Protein AF-A0A921N109-F1 (afdb_monomer)

Mean predicted aligned error: 16.11 Å

Radius of gyration: 50.2 Å; Cα contacts (8 Å, |Δi|>4): 1145; chains: 1; bounding box: 119×106×101 Å

Structure (mmCIF, N/CA/C/O backbone):
data_AF-A0A921N109-F1
#
_entry.id   AF-A0A921N109-F1
#
loop_
_atom_site.group_PDB
_atom_site.id
_atom_site.type_symbol
_atom_site.label_atom_id
_atom_site.label_alt_id
_atom_site.label_comp_id
_atom_site.label_asym_id
_atom_site.label_entity_id
_atom_site.label_seq_id
_atom_site.pdbx_PDB_ins_code
_atom_site.Cartn_x
_atom_site.Cartn_y
_atom_site.Cartn_z
_atom_site.occupancy
_atom_site.B_iso_or_equiv
_atom_site.auth_seq_id
_atom_site.auth_comp_id
_atom_site.auth_asym_id
_atom_site.auth_atom_id
_atom_site.pdbx_PDB_model_num
ATOM 1 N N . MET A 1 1 ? -80.775 -28.955 27.335 1.00 33.75 1 MET A N 1
ATOM 2 C CA . MET A 1 1 ? -81.075 -27.607 26.794 1.00 33.75 1 MET A CA 1
ATOM 3 C C . MET A 1 1 ? -80.052 -27.294 25.699 1.00 33.75 1 MET A C 1
ATOM 5 O O . MET A 1 1 ? -78.867 -27.403 25.977 1.00 33.75 1 MET A O 1
ATOM 9 N N . LYS A 1 2 ? -80.462 -27.013 24.450 1.00 30.50 2 LYS A N 1
ATOM 10 C CA . LYS A 1 2 ? -79.532 -26.620 23.367 1.00 30.50 2 LYS A CA 1
ATOM 11 C C . LYS A 1 2 ? -79.414 -25.094 23.355 1.00 30.50 2 LYS A C 1
ATOM 13 O O . LYS A 1 2 ? -80.410 -24.421 23.110 1.00 30.50 2 LYS A O 1
ATOM 18 N N . ILE A 1 3 ? -78.229 -24.566 23.654 1.00 41.19 3 ILE A N 1
ATOM 19 C CA . ILE A 1 3 ? -77.958 -23.121 23.658 1.00 41.19 3 ILE A CA 1
ATOM 20 C C . ILE A 1 3 ? -77.609 -22.695 22.226 1.00 41.19 3 ILE A C 1
ATOM 22 O O . ILE A 1 3 ? -76.663 -23.224 21.643 1.00 41.19 3 ILE A O 1
ATOM 26 N N . PHE A 1 4 ? -78.369 -21.755 21.656 1.00 39.44 4 PHE A N 1
ATOM 27 C CA . PHE A 1 4 ? -78.097 -21.180 20.333 1.00 39.44 4 PHE A CA 1
ATOM 28 C C . PHE A 1 4 ? -77.341 -19.840 20.485 1.00 39.44 4 PHE A C 1
ATOM 30 O O . PHE A 1 4 ? -77.843 -18.952 21.178 1.00 39.44 4 PHE A O 1
ATOM 37 N N . PRO A 1 5 ? -76.149 -19.647 19.878 1.00 43.44 5 PRO A N 1
ATOM 38 C CA . PRO A 1 5 ? -75.219 -18.590 20.306 1.00 43.44 5 PRO A CA 1
ATOM 39 C C . PRO A 1 5 ? -75.543 -17.163 19.832 1.00 43.44 5 PRO A C 1
ATOM 41 O O . PRO A 1 5 ? -74.883 -16.222 20.260 1.00 43.44 5 PRO A O 1
ATOM 44 N N . SER A 1 6 ? -76.514 -16.955 18.941 1.00 41.31 6 SER A N 1
ATOM 45 C CA . SER A 1 6 ? -76.546 -15.741 18.107 1.00 41.31 6 SER A CA 1
ATOM 46 C C . SER A 1 6 ? -77.243 -14.506 18.702 1.00 41.31 6 SER A C 1
ATOM 48 O O . SER A 1 6 ? -77.301 -13.484 18.027 1.00 41.31 6 SER A O 1
ATOM 50 N N . THR A 1 7 ? -77.763 -14.548 19.936 1.00 48.09 7 THR A N 1
ATOM 51 C CA . THR A 1 7 ? -78.481 -13.401 20.552 1.00 48.09 7 THR A CA 1
ATOM 52 C C . THR A 1 7 ? -78.049 -13.038 21.978 1.00 48.09 7 THR A C 1
ATOM 54 O O . THR A 1 7 ? -78.640 -12.146 22.587 1.00 48.09 7 THR A O 1
ATOM 57 N N . HIS A 1 8 ? -77.019 -13.680 22.532 1.00 58.53 8 HIS A N 1
ATOM 58 C CA . HIS A 1 8 ? -76.625 -13.475 23.929 1.00 58.53 8 HIS A CA 1
ATOM 59 C C . HIS A 1 8 ? -75.578 -12.357 24.052 1.00 58.53 8 HIS A C 1
ATOM 61 O O . HIS A 1 8 ? -74.566 -12.360 23.353 1.00 58.53 8 HIS A O 1
ATOM 67 N N . LYS A 1 9 ? -75.799 -11.397 24.963 1.00 55.12 9 LYS A N 1
ATOM 68 C CA . LYS A 1 9 ? -74.784 -10.395 25.326 1.00 55.12 9 LYS A CA 1
ATOM 69 C C . LYS A 1 9 ? -73.803 -11.016 26.315 1.00 55.12 9 LYS A C 1
ATOM 71 O O . LYS A 1 9 ? -74.135 -11.164 27.487 1.00 55.12 9 LYS A O 1
ATOM 76 N N . ILE A 1 10 ? -72.605 -11.342 25.841 1.00 59.19 10 ILE A N 1
ATOM 77 C CA . ILE A 1 10 ? -71.481 -11.742 26.693 1.00 59.19 10 ILE A CA 1
ATOM 78 C C . ILE A 1 10 ? -70.958 -10.490 27.402 1.00 59.19 10 ILE A C 1
ATOM 80 O O . ILE A 1 10 ? -70.734 -9.461 26.762 1.00 59.19 10 ILE A O 1
ATOM 84 N N . LYS A 1 11 ? -70.796 -10.562 28.723 1.00 58.97 11 LYS A N 1
ATOM 85 C CA . LYS A 1 11 ? -70.285 -9.467 29.554 1.00 58.97 11 LYS A CA 1
ATOM 86 C C . LYS A 1 11 ? -69.306 -10.049 30.567 1.00 58.97 11 LYS A C 1
ATOM 88 O O . LYS A 1 11 ? -69.574 -11.114 31.115 1.00 58.97 11 LYS A O 1
ATOM 93 N N . SER A 1 12 ? -68.197 -9.357 30.807 1.00 56.25 12 SER A N 1
ATOM 94 C CA . SER A 1 12 ? -67.306 -9.673 31.927 1.00 56.25 12 SER A CA 1
ATOM 95 C C . SER A 1 12 ? -67.912 -9.118 33.217 1.00 56.25 12 SER A C 1
ATOM 97 O O . SER A 1 12 ? -68.394 -7.983 33.216 1.00 56.25 12 SER A O 1
ATOM 99 N N . VAL A 1 13 ? -67.915 -9.909 34.290 1.00 61.25 13 VAL A N 1
ATOM 100 C CA . VAL A 1 13 ? -68.390 -9.506 35.622 1.00 61.25 13 VAL A CA 1
ATOM 101 C C . VAL A 1 13 ? -67.253 -9.764 36.608 1.00 61.25 13 VAL A C 1
ATOM 103 O O . VAL A 1 13 ? -66.751 -10.880 36.683 1.00 61.25 13 VAL A O 1
ATOM 106 N N . THR A 1 14 ? -66.811 -8.726 37.318 1.00 54.09 14 THR A N 1
ATOM 107 C CA . THR A 1 14 ? -65.634 -8.757 38.211 1.00 54.09 14 THR A CA 1
ATOM 108 C C . THR A 1 14 ? -65.983 -8.924 39.692 1.00 54.09 14 THR A C 1
ATOM 110 O O . THR A 1 14 ? -65.088 -8.934 40.535 1.00 54.09 14 THR A O 1
ATOM 113 N N . GLU A 1 15 ? -67.268 -9.011 40.030 1.00 54.34 15 GLU A N 1
ATOM 114 C CA . GLU A 1 15 ? -67.747 -9.126 41.409 1.00 54.34 15 GLU A CA 1
ATOM 115 C C . GLU A 1 15 ? -67.779 -10.591 41.871 1.00 54.34 15 GLU A C 1
ATOM 117 O O . GLU A 1 15 ? -68.017 -11.503 41.082 1.00 54.34 15 GLU A O 1
ATOM 122 N N . SER A 1 16 ? -67.558 -10.822 43.170 1.00 50.06 16 SER A N 1
ATOM 123 C CA . SER A 1 16 ? -67.526 -12.160 43.789 1.00 50.06 16 SER A CA 1
ATOM 124 C C . SER A 1 16 ? -68.874 -12.891 43.776 1.00 50.06 16 SER A C 1
ATOM 126 O O . SER A 1 16 ? -68.937 -14.069 44.126 1.00 50.06 16 SER A O 1
ATOM 128 N N . HIS A 1 17 ? -69.949 -12.210 43.375 1.00 51.53 17 HIS A N 1
ATOM 129 C CA . HIS A 1 17 ? -71.290 -12.762 43.291 1.00 51.53 17 HIS A CA 1
ATOM 130 C C . HIS A 1 17 ? -71.839 -12.592 41.873 1.00 51.53 17 HIS A C 1
ATOM 132 O O . HIS A 1 17 ? -72.156 -11.488 41.437 1.00 51.53 17 HIS A O 1
ATOM 138 N N . VAL A 1 18 ? -71.952 -13.703 41.147 1.00 57.38 18 VAL A N 1
ATOM 139 C CA . VAL A 1 18 ? -72.677 -13.754 39.876 1.00 57.38 18 VAL A CA 1
ATOM 140 C C . VAL A 1 18 ? -74.112 -14.142 40.200 1.00 57.38 18 VAL A C 1
ATOM 142 O O . VAL A 1 18 ? -74.337 -15.208 40.768 1.00 57.38 18 VAL A O 1
ATOM 145 N N . ASP A 1 19 ? -75.075 -13.292 39.845 1.00 59.16 19 ASP A N 1
ATOM 146 C CA . ASP A 1 19 ? -76.495 -13.639 39.927 1.00 59.16 19 ASP A CA 1
ATOM 147 C C . ASP A 1 19 ? -76.799 -14.758 38.915 1.00 59.16 19 ASP A C 1
ATOM 149 O O . ASP A 1 19 ? -76.910 -14.518 37.703 1.00 59.16 19 ASP A O 1
ATOM 153 N N . LEU A 1 20 ? -76.862 -15.987 39.433 1.00 56.50 20 LEU A N 1
ATOM 154 C CA . LEU A 1 20 ? -77.080 -17.221 38.678 1.00 56.50 20 LEU A CA 1
ATOM 155 C C . LEU A 1 20 ? -78.528 -17.374 38.194 1.00 56.50 20 LEU A C 1
ATOM 157 O O . LEU A 1 20 ? -78.779 -18.217 37.332 1.00 56.50 20 LEU A O 1
ATOM 161 N N . ASP A 1 21 ? -79.464 -16.562 38.697 1.00 52.34 21 ASP A N 1
ATOM 162 C CA . ASP A 1 21 ? -80.863 -16.600 38.261 1.00 52.34 21 ASP A CA 1
ATOM 163 C C . ASP A 1 21 ? -81.054 -15.866 36.921 1.00 52.34 21 ASP A C 1
ATOM 165 O O . ASP A 1 21 ? -81.975 -16.172 36.159 1.00 52.34 21 ASP A O 1
ATOM 169 N N . LEU A 1 22 ? -80.161 -14.921 36.595 1.00 53.34 22 LEU A N 1
ATOM 170 C CA . LEU A 1 22 ? -80.221 -14.101 35.376 1.00 53.34 22 LEU A CA 1
ATOM 171 C C . LEU A 1 22 ? -79.063 -14.335 34.398 1.00 53.34 22 LEU A C 1
ATOM 173 O O . LEU A 1 22 ? -79.192 -13.999 33.216 1.00 53.34 22 LEU A O 1
ATOM 177 N N . ASN A 1 23 ? -77.937 -14.891 34.853 1.00 57.56 23 ASN A N 1
ATOM 178 C CA . ASN A 1 23 ? -76.735 -15.057 34.039 1.00 57.56 23 ASN A CA 1
ATOM 179 C C . ASN A 1 23 ? -76.204 -16.492 34.097 1.00 57.56 23 ASN A C 1
ATOM 181 O O . ASN A 1 23 ? -76.114 -17.098 35.158 1.00 57.56 23 ASN A O 1
ATOM 185 N N . VAL A 1 24 ? -75.773 -17.011 32.943 1.00 60.34 24 VAL A N 1
ATOM 186 C CA . VAL A 1 24 ? -75.094 -18.310 32.853 1.00 60.34 24 VAL A CA 1
ATOM 187 C C . VAL A 1 24 ? -73.583 -18.064 32.806 1.00 60.34 24 VAL A C 1
ATOM 189 O O . VAL A 1 24 ? -73.109 -17.509 31.809 1.00 60.34 24 VAL A O 1
ATOM 192 N N . PRO A 1 25 ? -72.808 -18.445 33.838 1.00 59.69 25 PRO A N 1
ATOM 193 C CA . PRO A 1 25 ? -71.358 -18.310 33.803 1.00 59.69 25 PRO A CA 1
ATOM 194 C C . PRO A 1 25 ? -70.778 -19.293 32.777 1.00 59.69 25 PRO A C 1
ATOM 196 O O . PRO A 1 25 ? -71.031 -20.495 32.827 1.00 59.69 25 PRO A O 1
ATOM 199 N N . LEU A 1 26 ? -70.034 -18.767 31.802 1.00 61.03 26 LEU A N 1
ATOM 200 C CA . LEU A 1 26 ? -69.480 -19.563 30.699 1.00 61.03 26 LEU A CA 1
ATOM 201 C C . LEU A 1 26 ? -68.055 -20.047 30.991 1.00 61.03 26 LEU A C 1
ATOM 203 O O . LEU A 1 26 ? -67.681 -21.137 30.574 1.00 61.03 26 LEU A O 1
ATOM 207 N N . ALA A 1 27 ? -67.270 -19.248 31.708 1.00 59.16 27 ALA A N 1
ATOM 208 C CA . ALA A 1 27 ? -65.917 -19.565 32.142 1.00 59.16 27 ALA A CA 1
ATOM 209 C C . ALA A 1 27 ? -65.559 -18.698 33.353 1.00 59.16 27 ALA A C 1
ATOM 211 O O . ALA A 1 27 ? -66.128 -17.614 33.514 1.00 59.16 27 ALA A O 1
ATOM 212 N N . TYR A 1 28 ? -64.597 -19.140 34.157 1.00 65.75 28 TYR A N 1
ATOM 213 C CA . TYR A 1 28 ? -63.912 -18.271 35.111 1.00 65.75 28 TYR A CA 1
ATOM 214 C C . TYR A 1 28 ? -62.423 -18.202 34.770 1.00 65.75 28 TYR A C 1
ATOM 216 O O . TYR A 1 28 ? -61.853 -19.143 34.214 1.00 65.75 28 TYR A O 1
ATOM 224 N N . ILE A 1 29 ? -61.819 -17.050 35.052 1.00 66.62 29 ILE A N 1
ATOM 225 C CA . ILE A 1 29 ? -60.386 -16.826 34.886 1.00 66.62 29 ILE A CA 1
ATOM 226 C C . ILE A 1 29 ? -59.789 -16.805 36.285 1.00 66.62 29 ILE A C 1
ATOM 228 O O . ILE A 1 29 ? -60.123 -15.940 37.093 1.00 66.62 29 ILE A O 1
ATOM 232 N N . GLU A 1 30 ? -58.931 -17.770 36.563 1.00 66.44 30 GLU A N 1
ATOM 233 C CA . GLU A 1 30 ? -58.117 -17.828 37.763 1.00 66.44 30 GLU A CA 1
ATOM 234 C C . GLU A 1 30 ? -56.700 -17.392 37.413 1.00 66.44 30 GLU A C 1
ATOM 236 O O . GLU A 1 30 ? -56.151 -17.766 36.379 1.00 66.44 30 GLU A O 1
ATOM 241 N N . LEU A 1 31 ? -56.132 -16.541 38.257 1.00 64.25 31 LEU A N 1
ATOM 242 C CA . LEU A 1 31 ? -54.778 -16.040 38.097 1.00 64.25 31 LEU A CA 1
ATOM 243 C C . LEU A 1 31 ? -53.926 -16.632 39.220 1.00 64.25 31 LEU A C 1
ATOM 245 O O . LEU A 1 31 ? -54.153 -16.334 40.392 1.00 64.25 31 LEU A O 1
ATOM 249 N N . ASP A 1 32 ? -52.958 -17.473 38.870 1.00 67.25 32 ASP A N 1
ATOM 250 C CA . ASP A 1 32 ? -51.949 -17.989 39.787 1.00 67.25 32 ASP A CA 1
ATOM 251 C C . ASP A 1 32 ? -50.801 -16.981 39.904 1.00 67.25 32 ASP A C 1
ATOM 253 O O . ASP A 1 32 ? -49.825 -16.989 39.154 1.00 67.25 32 ASP A O 1
ATOM 257 N N . TYR A 1 33 ? -50.943 -16.089 40.880 1.00 62.09 33 TYR A N 1
ATOM 258 C CA . TYR A 1 33 ? -50.000 -15.008 41.163 1.00 62.09 33 TYR A CA 1
ATOM 259 C C . TYR A 1 33 ? -48.643 -15.483 41.711 1.00 62.09 33 TYR A C 1
ATOM 261 O O . TYR A 1 33 ? -47.731 -14.666 41.833 1.00 62.09 33 TYR A O 1
ATOM 269 N N . SER A 1 34 ? -48.483 -16.775 42.028 1.00 64.69 34 SER A N 1
ATOM 270 C CA . SER A 1 34 ? -47.174 -17.351 42.371 1.00 64.69 34 SER A CA 1
ATOM 271 C C . SER A 1 34 ? -46.286 -17.561 41.138 1.00 64.69 34 SER A C 1
ATOM 273 O O . SER A 1 34 ? -45.072 -17.727 41.264 1.00 64.69 34 SER A O 1
ATOM 275 N N . LYS A 1 35 ? -46.877 -17.500 39.937 1.00 74.50 35 LYS A N 1
ATOM 276 C CA . LYS A 1 35 ? -46.192 -17.682 38.661 1.00 74.50 35 LYS A CA 1
ATOM 277 C C . LYS A 1 35 ? -45.819 -16.344 38.034 1.00 74.50 35 LYS A C 1
ATOM 279 O O . LYS A 1 35 ? -46.626 -15.659 37.404 1.00 74.50 35 LYS A O 1
ATOM 284 N N . TYR A 1 36 ? -44.558 -15.981 38.199 1.00 78.94 36 TYR A N 1
ATOM 285 C CA . TYR A 1 36 ? -43.967 -14.788 37.611 1.00 78.94 36 TYR A CA 1
ATOM 286 C C . TYR A 1 36 ? -42.612 -15.115 36.997 1.00 78.94 36 TYR A C 1
ATOM 288 O O . TYR A 1 36 ? -41.980 -16.129 37.301 1.00 78.94 36 TYR A O 1
ATOM 296 N N . LYS A 1 37 ? -42.163 -14.227 36.115 1.00 84.56 37 LYS A N 1
ATOM 297 C CA . LYS A 1 37 ? -40.846 -14.276 35.497 1.00 84.56 37 LYS A CA 1
ATOM 298 C C . LYS A 1 37 ? -40.130 -12.963 35.737 1.00 84.56 37 LYS A C 1
ATOM 300 O O . LYS A 1 37 ? -40.736 -11.893 35.777 1.00 84.56 37 LYS A O 1
ATOM 305 N N . ILE A 1 38 ? -38.822 -13.082 35.918 1.00 87.31 38 ILE A N 1
ATOM 306 C CA . ILE A 1 38 ? -37.926 -11.947 36.059 1.00 87.31 38 ILE A CA 1
ATOM 307 C C . ILE A 1 38 ? -37.022 -11.935 34.843 1.00 87.31 38 ILE A C 1
ATOM 309 O O . ILE A 1 38 ? -36.207 -12.841 34.668 1.00 87.31 38 ILE A O 1
ATOM 313 N N . ASP A 1 39 ? -37.166 -10.901 34.025 1.00 90.19 39 ASP A N 1
ATOM 314 C CA . ASP A 1 39 ? -36.287 -10.671 32.889 1.00 90.19 39 ASP A CA 1
ATOM 315 C C . ASP A 1 39 ? -35.324 -9.528 33.174 1.00 90.19 39 ASP A C 1
ATOM 317 O O . ASP A 1 39 ? -35.647 -8.555 33.856 1.00 90.19 39 ASP A O 1
ATOM 321 N N . LYS A 1 40 ? -34.127 -9.652 32.607 1.00 91.06 40 LYS A N 1
ATOM 322 C CA . LYS A 1 40 ? -33.101 -8.617 32.610 1.00 91.06 40 LYS A CA 1
ATOM 323 C C . LYS A 1 40 ? -32.912 -8.117 31.188 1.00 91.06 40 LYS A C 1
ATOM 325 O O . LYS A 1 40 ? -32.642 -8.916 30.293 1.00 91.06 40 LYS A O 1
ATOM 330 N N . VAL A 1 41 ? -33.002 -6.807 30.995 1.00 92.31 41 VAL A N 1
ATOM 331 C CA . VAL A 1 41 ? -32.749 -6.164 29.702 1.00 92.31 41 VAL A CA 1
ATOM 332 C C . VAL A 1 41 ? -31.570 -5.211 29.858 1.00 92.31 41 VAL A C 1
ATOM 334 O O . VAL A 1 41 ? -31.681 -4.190 30.537 1.00 92.31 41 VAL A O 1
ATOM 337 N N . MET A 1 42 ? -30.436 -5.568 29.255 1.00 92.56 42 MET A N 1
ATOM 338 C CA . MET A 1 42 ? -29.216 -4.755 29.262 1.00 92.56 42 MET A CA 1
ATOM 339 C C . MET A 1 42 ? -29.343 -3.573 28.297 1.00 92.56 42 MET A C 1
ATOM 341 O O . MET A 1 42 ? -29.957 -3.705 27.238 1.00 92.56 42 MET A O 1
ATOM 345 N N . LYS A 1 43 ? -28.744 -2.432 28.644 1.00 92.31 43 LYS A N 1
ATOM 346 C CA . LYS A 1 43 ? -28.499 -1.330 27.705 1.00 92.31 43 LYS A CA 1
ATOM 347 C C . LYS A 1 43 ? -27.169 -1.545 26.986 1.00 92.31 43 LYS A C 1
ATOM 349 O O . LYS A 1 43 ? -26.260 -2.155 27.544 1.00 92.31 43 LYS A O 1
ATOM 354 N N . ASP A 1 44 ? -27.044 -1.002 25.777 1.00 87.38 44 ASP A N 1
ATOM 355 C CA . ASP A 1 44 ? -25.864 -1.200 24.921 1.00 87.38 44 ASP A CA 1
ATOM 356 C C . ASP A 1 44 ? -24.557 -0.758 25.599 1.00 87.38 44 ASP A C 1
ATOM 358 O O . ASP A 1 44 ? -23.549 -1.464 25.530 1.00 87.38 44 ASP A O 1
ATOM 362 N N . ILE A 1 45 ? -24.599 0.352 26.346 1.00 84.31 45 ILE A N 1
ATOM 363 C CA . ILE A 1 45 ? -23.454 0.883 27.106 1.00 84.31 45 ILE A CA 1
ATOM 364 C C . ILE A 1 45 ? -22.926 -0.091 28.173 1.00 84.31 45 ILE A C 1
ATOM 366 O O . ILE A 1 45 ? -21.760 -0.036 28.541 1.00 84.31 45 ILE A O 1
ATOM 370 N N . ALA A 1 46 ? -23.768 -1.011 28.647 1.00 87.38 46 ALA A N 1
ATOM 371 C CA . ALA A 1 46 ? -23.442 -1.999 29.671 1.00 87.38 46 ALA A CA 1
ATOM 372 C C . ALA A 1 46 ? -23.227 -3.414 29.102 1.00 87.38 46 ALA A C 1
ATOM 374 O O . ALA A 1 46 ? -23.099 -4.365 29.874 1.00 87.38 46 ALA A O 1
ATOM 375 N N . ASN A 1 47 ? -23.221 -3.566 27.774 1.00 87.94 47 ASN A N 1
ATOM 376 C CA . ASN A 1 47 ? -23.130 -4.852 27.073 1.00 87.94 47 ASN A CA 1
ATOM 377 C C . ASN A 1 47 ? -21.868 -4.951 26.195 1.00 87.94 47 ASN A C 1
ATOM 379 O O . ASN A 1 47 ? -21.870 -5.591 25.144 1.00 87.94 47 ASN A O 1
ATOM 383 N N . THR A 1 48 ? -20.802 -4.252 26.587 1.00 88.00 48 THR A N 1
ATOM 384 C CA . THR A 1 48 ? -19.568 -4.129 25.806 1.00 88.00 48 THR A CA 1
ATOM 385 C C . THR A 1 48 ? -18.366 -4.479 26.677 1.00 88.00 48 THR A C 1
ATOM 387 O O . THR A 1 48 ? -18.192 -3.895 27.742 1.00 88.00 48 THR A O 1
ATOM 390 N N . ASP A 1 49 ? -17.526 -5.407 26.212 1.00 92.25 49 ASP A N 1
ATOM 391 C CA . ASP A 1 49 ? -16.251 -5.751 26.851 1.00 92.25 49 ASP A CA 1
ATOM 392 C C . ASP A 1 49 ? -15.095 -5.293 25.957 1.00 92.25 49 ASP A C 1
ATOM 394 O O . ASP A 1 49 ? -14.906 -5.797 24.846 1.00 92.25 49 ASP A O 1
ATOM 398 N N . VAL A 1 50 ? -14.355 -4.281 26.408 1.00 93.19 50 VAL A N 1
ATOM 399 C CA . VAL A 1 50 ? -13.281 -3.642 25.636 1.00 93.19 50 VAL A CA 1
ATOM 400 C C . VAL A 1 50 ? -12.109 -3.337 26.555 1.00 93.19 50 VAL A C 1
ATOM 402 O O . VAL A 1 50 ? -12.279 -2.807 27.648 1.00 93.19 50 VAL A O 1
ATOM 405 N N . LYS A 1 51 ? -10.894 -3.613 26.076 1.00 93.81 51 LYS A N 1
ATOM 406 C CA . LYS A 1 51 ? -9.656 -3.082 26.648 1.00 93.81 51 LYS A CA 1
ATOM 407 C C . LYS A 1 51 ? -8.731 -2.640 25.523 1.00 93.81 51 LYS A C 1
ATOM 409 O O . LYS A 1 51 ? -8.173 -3.484 24.827 1.00 93.81 51 LYS A O 1
ATOM 414 N N . THR A 1 52 ? -8.578 -1.333 25.347 1.00 94.00 52 THR A N 1
ATOM 415 C CA . THR A 1 52 ? -7.781 -0.742 24.257 1.00 94.00 52 THR A CA 1
ATOM 416 C C . THR A 1 52 ? -6.966 0.435 24.758 1.00 94.00 52 THR A C 1
ATOM 418 O O . THR A 1 52 ? -7.395 1.147 25.661 1.00 94.00 52 THR A O 1
ATOM 421 N N . GLU A 1 53 ? -5.793 0.654 24.177 1.00 94.19 53 GLU A N 1
ATOM 422 C CA . GLU A 1 53 ? -4.948 1.804 24.483 1.00 94.19 53 GLU A CA 1
ATOM 423 C C . GLU A 1 53 ? -5.654 3.123 24.138 1.00 94.19 53 GLU A C 1
ATOM 425 O O . GLU A 1 53 ? -6.346 3.229 23.125 1.00 94.19 53 GLU A O 1
ATOM 430 N N . VAL A 1 54 ? -5.457 4.137 24.980 1.00 93.75 54 VAL A N 1
ATOM 431 C CA . VAL A 1 54 ? -5.902 5.507 24.714 1.00 93.75 54 VAL A CA 1
ATOM 432 C C . VAL A 1 54 ? -4.898 6.159 23.777 1.00 93.75 54 VAL A C 1
ATOM 434 O O . VAL A 1 54 ? -3.704 6.232 24.083 1.00 93.75 54 VAL A O 1
ATOM 437 N N . LEU A 1 55 ? -5.380 6.660 22.645 1.00 93.19 55 LEU A N 1
ATOM 438 C CA . LEU A 1 55 ? -4.538 7.378 21.695 1.00 93.19 55 LEU A CA 1
ATOM 439 C C . LEU A 1 55 ? -4.394 8.844 22.095 1.00 93.19 55 LEU A C 1
ATOM 441 O O . LEU A 1 55 ? -5.308 9.450 22.658 1.00 93.19 55 LEU A O 1
ATOM 445 N N . VAL A 1 56 ? -3.251 9.445 21.767 1.00 91.00 56 VAL A N 1
ATOM 446 C CA . VAL A 1 56 ? -3.085 10.894 21.919 1.00 91.00 56 VAL A CA 1
ATOM 447 C C . VAL A 1 56 ? -4.118 11.609 21.055 1.00 91.00 56 VAL A C 1
ATOM 449 O O . VAL A 1 56 ? -4.414 11.179 19.944 1.00 91.00 56 VAL A O 1
ATOM 452 N N . ASN A 1 57 ? -4.695 12.685 21.590 1.00 90.38 57 ASN A N 1
ATOM 453 C CA . ASN A 1 57 ? -5.814 13.411 20.990 1.00 90.38 57 ASN A CA 1
ATOM 454 C C . ASN A 1 57 ? -7.121 12.608 20.886 1.00 90.38 57 ASN A C 1
ATOM 456 O O . ASN A 1 57 ? -8.049 13.069 20.224 1.00 90.38 57 ASN A O 1
ATOM 460 N N . GLN A 1 58 ? -7.248 11.460 21.558 1.00 93.19 58 GLN A N 1
ATOM 461 C CA . GLN A 1 58 ? -8.537 10.785 21.657 1.00 93.19 58 GLN A CA 1
ATOM 462 C C . GLN A 1 58 ? -9.541 11.653 22.424 1.00 93.19 58 GLN A C 1
ATOM 464 O O . GLN A 1 58 ? -9.230 12.192 23.491 1.00 93.19 58 GLN A O 1
ATOM 469 N N . GLU A 1 59 ? -10.731 11.798 21.845 1.00 93.69 59 GLU A N 1
ATOM 470 C CA . GLU A 1 59 ? -11.822 12.606 22.382 1.00 93.69 59 GLU A CA 1
ATOM 471 C C . GLU A 1 59 ? -12.624 11.837 23.440 1.00 93.69 59 GLU A C 1
ATOM 473 O O . GLU A 1 59 ? -12.944 10.660 23.272 1.00 93.69 59 GLU A O 1
ATOM 478 N N . PHE A 1 60 ? -12.999 12.548 24.499 1.00 91.38 60 PHE A N 1
ATOM 479 C CA . PHE A 1 60 ? -13.909 12.119 25.549 1.00 91.38 60 PHE A CA 1
ATOM 480 C C . PHE A 1 60 ? -15.004 13.176 25.742 1.00 91.38 60 PHE A C 1
ATOM 482 O O . PHE A 1 60 ? -14.746 14.384 25.718 1.00 91.38 60 PHE A O 1
ATOM 489 N N . SER A 1 61 ? -16.234 12.711 25.961 1.00 83.00 61 SER A N 1
ATOM 490 C CA . SER A 1 61 ? -17.423 13.554 26.152 1.00 83.00 61 SER A CA 1
ATOM 491 C C . SER A 1 61 ? -17.515 14.182 27.547 1.00 83.00 61 SER A C 1
ATOM 493 O O . SER A 1 61 ? -18.304 15.098 27.755 1.00 83.00 61 SER A O 1
ATOM 495 N N . SER A 1 62 ? -16.723 13.701 28.509 1.00 82.38 62 SER A N 1
ATOM 496 C CA . SER A 1 62 ? -16.816 14.088 29.917 1.00 82.38 62 SER A CA 1
ATOM 497 C C . SER A 1 62 ? -15.435 14.129 30.580 1.00 82.38 62 SER A C 1
ATOM 499 O O . SER A 1 62 ? -14.582 13.299 30.257 1.00 82.38 62 SER A O 1
ATOM 501 N N . PRO A 1 63 ? -15.196 15.047 31.539 1.00 82.38 63 PRO A N 1
ATOM 502 C CA . PRO A 1 63 ? -13.985 15.025 32.359 1.00 82.38 63 PRO A CA 1
ATOM 503 C C . PRO A 1 63 ? -14.006 13.908 33.408 1.00 82.38 63 PRO A C 1
ATOM 505 O O . PRO A 1 63 ? -12.964 13.586 33.967 1.00 82.38 63 PRO A O 1
ATOM 508 N N . SER A 1 64 ? -15.179 13.335 33.693 1.00 84.19 64 SER A N 1
ATOM 509 C CA . SER A 1 64 ? -15.381 12.354 34.765 1.00 84.19 64 SER A CA 1
ATOM 510 C C . SER A 1 64 ? -15.004 10.924 34.364 1.00 84.19 64 SER A C 1
ATOM 512 O O . SER A 1 64 ? -15.244 9.987 35.128 1.00 84.19 64 SER A O 1
ATOM 514 N N . VAL A 1 65 ? -14.444 10.741 33.165 1.00 90.44 65 VAL A N 1
ATOM 515 C CA . VAL A 1 65 ? -13.979 9.440 32.676 1.00 90.44 65 VAL A CA 1
ATOM 516 C C . VAL A 1 65 ? -12.840 8.905 33.539 1.00 90.44 65 VAL A C 1
ATOM 518 O O . VAL A 1 65 ? -12.052 9.666 34.102 1.00 90.44 65 VAL A O 1
ATOM 521 N N . LYS A 1 66 ? -12.725 7.577 33.614 1.00 92.19 66 LYS A N 1
ATOM 522 C CA . LYS A 1 66 ? -11.602 6.902 34.278 1.00 92.19 66 LYS A CA 1
ATOM 523 C C . LYS A 1 66 ? -10.772 6.126 33.276 1.00 92.19 66 LYS A C 1
ATOM 525 O O . LYS A 1 66 ? -11.292 5.300 32.531 1.00 92.19 66 LYS A O 1
ATOM 530 N N . LEU A 1 67 ? -9.471 6.367 33.282 1.00 95.19 67 LEU A N 1
ATOM 531 C CA . LEU A 1 67 ? -8.518 5.570 32.526 1.00 95.19 67 LEU A CA 1
ATOM 532 C C . LEU A 1 67 ? -7.866 4.536 33.438 1.00 95.19 67 LEU A C 1
ATOM 534 O O . LEU A 1 67 ? -7.871 4.661 34.666 1.00 95.19 67 LEU A O 1
ATOM 538 N N . PHE A 1 68 ? -7.285 3.515 32.822 1.00 95.81 68 PHE A N 1
ATOM 539 C CA . PHE A 1 68 ? -6.651 2.418 33.537 1.00 95.81 68 PHE A CA 1
ATOM 540 C C . PHE A 1 68 ? -5.230 2.184 33.038 1.00 95.81 68 PHE A C 1
ATOM 542 O O . PHE A 1 68 ? -4.907 2.490 31.893 1.00 95.81 68 PHE A O 1
ATOM 549 N N . ASN A 1 69 ? -4.372 1.615 33.879 1.00 94.12 69 ASN A N 1
ATOM 550 C CA . ASN A 1 69 ? -3.046 1.167 33.465 1.00 94.12 69 ASN A CA 1
ATOM 551 C C . ASN A 1 69 ? -3.113 -0.228 32.804 1.00 94.12 69 ASN A C 1
ATOM 553 O O . ASN A 1 69 ? -4.171 -0.859 32.697 1.00 94.12 69 ASN A O 1
ATOM 557 N N . LYS A 1 70 ? -1.960 -0.764 32.387 1.00 91.69 70 LYS A N 1
ATOM 558 C CA . LYS A 1 70 ? -1.877 -2.097 31.756 1.00 91.69 70 LYS A CA 1
ATOM 559 C C . LYS A 1 70 ? -2.407 -3.241 32.635 1.00 91.69 70 LYS A C 1
ATOM 561 O O . LYS A 1 70 ? -2.885 -4.244 32.100 1.00 91.69 70 LYS A O 1
ATOM 566 N N . PHE A 1 71 ? -2.373 -3.084 33.958 1.00 93.00 71 PHE A N 1
ATOM 567 C CA . PHE A 1 71 ? -2.894 -4.035 34.945 1.00 93.00 71 PHE A CA 1
ATOM 568 C C . PHE A 1 71 ? -4.372 -3.797 35.286 1.00 93.00 71 PHE A C 1
ATOM 570 O O . PHE A 1 71 ? -4.926 -4.467 36.154 1.00 93.00 71 PHE A O 1
ATOM 577 N N . SER A 1 72 ? -5.034 -2.894 34.555 1.00 89.75 72 SER A N 1
ATOM 578 C CA . SER A 1 72 ? -6.419 -2.486 34.774 1.00 89.75 72 SER A CA 1
ATOM 579 C C . SER A 1 72 ? -6.649 -1.788 36.119 1.00 89.75 72 SER A C 1
ATOM 581 O O . SER A 1 72 ? -7.763 -1.815 36.629 1.00 89.75 72 SER A O 1
ATOM 583 N N . GLU A 1 73 ? -5.638 -1.161 36.711 1.00 93.44 73 GLU A N 1
ATOM 584 C CA . GLU A 1 73 ? -5.792 -0.319 37.906 1.00 93.44 73 GLU A CA 1
ATOM 585 C C . GLU A 1 73 ? -6.122 1.115 37.472 1.00 93.44 73 GLU A C 1
ATOM 587 O O . GLU A 1 73 ? -5.574 1.586 36.473 1.00 93.44 73 GLU A O 1
ATOM 592 N N . ALA A 1 74 ? -7.033 1.792 38.178 1.00 92.75 74 ALA A N 1
ATOM 593 C CA . ALA A 1 74 ? -7.416 3.163 37.846 1.00 92.75 74 ALA A CA 1
ATOM 594 C C . ALA A 1 74 ? -6.226 4.120 38.011 1.00 92.75 74 ALA A C 1
ATOM 596 O O . ALA A 1 74 ? -5.505 4.060 39.010 1.00 92.75 74 ALA A O 1
ATOM 597 N N . VAL A 1 75 ? -6.029 5.005 37.033 1.00 93.62 75 VAL A N 1
ATOM 598 C CA . VAL A 1 75 ? -4.952 6.006 37.071 1.00 93.62 75 VAL A CA 1
ATOM 599 C C . VAL A 1 75 ? -5.464 7.345 37.583 1.00 93.62 75 VAL A C 1
ATOM 601 O O . VAL A 1 75 ? -6.652 7.655 37.477 1.00 93.62 75 VAL A O 1
ATOM 604 N N . ASN A 1 76 ? -4.560 8.159 38.133 1.00 90.88 76 ASN A N 1
ATOM 605 C CA . ASN A 1 76 ? -4.904 9.535 38.462 1.00 90.88 76 ASN A CA 1
ATOM 606 C C . ASN A 1 76 ? -5.128 10.321 37.158 1.00 90.88 76 ASN A C 1
ATOM 608 O O . ASN A 1 76 ? -4.235 10.403 36.319 1.00 90.88 76 ASN A O 1
ATOM 612 N N . MET A 1 77 ? -6.320 10.896 37.014 1.00 90.12 77 MET A N 1
ATOM 613 C CA . MET A 1 77 ? -6.738 11.665 35.842 1.00 90.12 77 MET A CA 1
ATOM 614 C C . MET A 1 77 ? -6.165 13.091 35.802 1.00 90.12 77 MET A C 1
ATOM 616 O O . MET A 1 77 ? -6.274 13.766 34.773 1.00 90.12 77 MET A O 1
ATOM 620 N N . ASP A 1 78 ? -5.542 13.552 36.890 1.00 88.12 78 ASP A N 1
ATOM 621 C CA . ASP A 1 78 ? -4.918 14.868 36.979 1.00 88.12 78 ASP A CA 1
ATOM 622 C C . ASP A 1 78 ? -3.910 15.077 35.844 1.00 88.12 78 ASP A C 1
ATOM 624 O O . ASP A 1 78 ? -2.944 14.334 35.686 1.00 88.12 78 ASP A O 1
ATOM 628 N N . ASN A 1 79 ? -4.097 16.157 35.085 1.00 88.81 79 ASN A N 1
ATOM 629 C CA . ASN A 1 79 ? -3.241 16.544 33.961 1.00 88.81 79 ASN A CA 1
ATOM 630 C C . ASN A 1 79 ? -3.216 15.564 32.768 1.00 88.81 79 ASN A C 1
ATOM 632 O O . ASN A 1 79 ? -2.354 15.727 31.906 1.00 88.81 79 ASN A O 1
ATOM 636 N N . LEU A 1 80 ? -4.133 14.591 32.673 1.00 92.56 80 LEU A N 1
ATOM 637 C CA . LEU A 1 80 ? -4.224 13.690 31.510 1.00 92.56 80 LEU A CA 1
ATOM 638 C C . LEU A 1 80 ? -5.134 14.220 30.395 1.00 92.56 80 LEU A C 1
ATOM 640 O O . LEU A 1 80 ? -4.909 13.931 29.218 1.00 92.56 80 LEU A O 1
ATOM 644 N N . LEU A 1 81 ? -6.163 14.989 30.755 1.00 93.31 81 LEU A N 1
ATOM 645 C CA . LEU A 1 81 ? -7.137 15.541 29.816 1.00 93.31 81 LEU A CA 1
ATOM 646 C C . LEU A 1 81 ? -6.972 17.055 29.681 1.00 93.31 81 LEU A C 1
ATOM 648 O O . LEU A 1 81 ? -6.870 17.778 30.671 1.00 93.31 81 LEU A O 1
ATOM 652 N N . THR A 1 82 ? -7.018 17.541 28.443 1.00 92.12 82 THR A N 1
ATOM 653 C CA . THR A 1 82 ? -7.073 18.971 28.125 1.00 92.12 82 THR A CA 1
ATOM 654 C C . THR A 1 82 ? -8.437 19.308 27.535 1.00 92.12 82 THR A C 1
ATOM 656 O O . THR A 1 82 ? -8.867 18.690 26.560 1.00 92.12 82 THR A O 1
ATOM 659 N N . ARG A 1 83 ? -9.121 20.305 28.107 1.00 90.44 83 ARG A N 1
ATOM 660 C CA . ARG A 1 83 ? -10.400 20.805 27.584 1.00 90.44 83 ARG A CA 1
ATOM 661 C C . ARG A 1 83 ? -10.158 21.744 26.401 1.00 90.44 83 ARG A C 1
ATOM 663 O O . ARG A 1 83 ? -9.402 22.704 26.525 1.00 90.44 83 ARG A O 1
ATOM 670 N N . VAL A 1 84 ? -10.835 21.496 25.282 1.00 89.44 84 VAL A N 1
ATOM 671 C CA . VAL A 1 84 ? -10.862 22.381 24.108 1.00 89.44 84 VAL A CA 1
ATOM 672 C C . VAL A 1 84 ? -12.324 22.573 23.704 1.00 89.44 84 VAL A C 1
ATOM 674 O O . VAL A 1 84 ? -12.958 21.657 23.185 1.00 89.44 84 VAL A O 1
ATOM 677 N N . GLY A 1 85 ? -12.879 23.755 23.986 1.00 87.31 85 GLY A N 1
ATOM 678 C CA . GLY A 1 85 ? -14.324 23.989 23.881 1.00 87.31 85 GLY A CA 1
ATOM 679 C C . GLY A 1 85 ? -15.097 23.126 24.885 1.00 87.31 85 GLY A C 1
ATOM 680 O O . GLY A 1 85 ? -14.771 23.121 26.072 1.00 87.31 85 GLY A O 1
ATOM 681 N N . ASP A 1 86 ? -16.082 22.369 24.406 1.00 85.94 86 ASP A N 1
ATOM 682 C CA . ASP A 1 86 ? -16.896 21.450 25.222 1.00 85.94 86 ASP A CA 1
ATOM 683 C C . ASP A 1 86 ? -16.412 19.995 25.183 1.00 85.94 86 ASP A C 1
ATOM 685 O O . ASP A 1 86 ? -17.063 19.103 25.717 1.00 85.94 86 ASP A O 1
ATOM 689 N N . LYS A 1 87 ? -15.253 19.753 24.566 1.00 90.75 87 LYS A N 1
ATOM 690 C CA . LYS A 1 87 ? -14.664 18.423 24.402 1.00 90.75 87 LYS A CA 1
ATOM 691 C C . LYS A 1 87 ? -13.398 18.273 25.237 1.00 90.75 87 LYS A C 1
ATOM 693 O O . LYS A 1 87 ? -12.669 19.244 25.471 1.00 90.75 87 LYS A O 1
ATOM 698 N N . TYR A 1 88 ? -13.117 17.041 25.647 1.00 92.50 88 TYR A N 1
ATOM 699 C CA . TYR A 1 88 ? -11.923 16.683 26.405 1.00 92.50 88 TYR A CA 1
ATOM 700 C C . TYR A 1 88 ? -11.032 15.794 25.552 1.00 92.50 88 TYR A C 1
ATOM 702 O O . TYR A 1 88 ? -11.497 14.812 24.987 1.00 92.50 88 TYR A O 1
ATOM 710 N N . TYR A 1 89 ? -9.751 16.131 25.455 1.00 93.94 89 TYR A N 1
ATOM 711 C CA . TYR A 1 89 ? -8.789 15.380 24.654 1.00 93.94 89 TYR A CA 1
ATOM 712 C C . TYR A 1 89 ? -7.703 14.805 25.547 1.00 93.94 89 TYR A C 1
ATOM 714 O O . TYR A 1 89 ? -7.163 15.516 26.400 1.00 93.94 89 TYR A O 1
ATOM 722 N N . TYR A 1 90 ? -7.350 13.540 25.329 1.00 94.25 90 TYR A N 1
ATOM 723 C CA . TYR A 1 90 ? -6.223 12.919 26.013 1.00 94.25 90 TYR A CA 1
ATOM 724 C C . TYR A 1 90 ? -4.900 13.526 25.537 1.00 94.25 90 TYR A C 1
ATOM 726 O O . TYR A 1 90 ? -4.445 13.298 24.413 1.00 94.25 90 TYR A O 1
ATOM 734 N N . ARG A 1 91 ? -4.325 14.360 26.406 1.00 92.19 91 ARG A N 1
ATOM 735 C CA . ARG A 1 91 ? -3.092 15.130 26.210 1.00 92.19 91 ARG A CA 1
ATOM 736 C C . ARG A 1 91 ? -2.398 15.262 27.567 1.00 92.19 91 ARG A C 1
ATOM 738 O O . ARG A 1 91 ? -2.588 16.283 28.236 1.00 92.19 91 ARG A O 1
ATOM 745 N N . PRO A 1 92 ? -1.647 14.235 28.000 1.00 92.31 92 PRO A N 1
ATOM 746 C CA . PRO A 1 92 ? -0.880 14.303 29.236 1.00 92.31 92 PRO A CA 1
ATOM 747 C C . PRO A 1 92 ? 0.027 15.534 29.248 1.00 92.31 92 PRO A C 1
ATOM 749 O O . PRO A 1 92 ? 0.796 15.754 28.315 1.00 92.31 92 PRO A O 1
ATOM 752 N N . LYS A 1 93 ? -0.070 16.369 30.286 1.00 89.06 93 LYS A N 1
ATOM 753 C CA . LYS A 1 93 ? 0.633 17.665 30.355 1.00 89.06 93 LYS A CA 1
ATOM 754 C C . LYS A 1 93 ? 2.156 17.534 30.341 1.00 89.06 93 LYS A C 1
ATOM 756 O O . LYS A 1 93 ? 2.852 18.477 29.981 1.00 89.06 93 LYS A O 1
ATOM 761 N N . ASP A 1 94 ? 2.666 16.395 30.784 1.00 89.56 94 ASP A N 1
ATOM 762 C CA . ASP A 1 94 ? 4.085 16.077 30.832 1.00 89.56 94 ASP A CA 1
ATOM 763 C C . ASP A 1 94 ? 4.594 15.376 29.565 1.00 89.56 94 ASP A C 1
ATOM 765 O O . ASP A 1 94 ? 5.772 15.024 29.514 1.00 89.56 94 ASP A O 1
ATOM 769 N N . MET A 1 95 ? 3.751 15.190 28.542 1.00 93.06 95 MET A N 1
ATOM 770 C CA . MET A 1 95 ? 4.200 14.646 27.264 1.00 93.06 95 MET A CA 1
ATOM 771 C C . MET A 1 95 ? 5.223 15.571 26.599 1.00 93.06 95 MET A C 1
ATOM 773 O O . MET A 1 95 ? 5.113 16.798 26.648 1.00 93.06 95 MET A O 1
ATOM 777 N N . ILE A 1 96 ? 6.197 14.970 25.922 1.00 93.62 96 ILE A N 1
ATOM 778 C CA . ILE A 1 96 ? 7.128 15.688 25.048 1.00 93.62 96 ILE A CA 1
ATOM 779 C C . ILE A 1 96 ? 6.708 15.385 23.614 1.00 93.62 96 ILE A C 1
ATOM 781 O O . ILE A 1 96 ? 6.544 14.217 23.271 1.00 93.62 96 ILE A O 1
ATOM 785 N N . SER A 1 97 ? 6.535 16.422 22.797 1.00 92.94 97 SER A N 1
ATOM 786 C CA . SER A 1 97 ? 6.156 16.305 21.387 1.00 92.94 97 SER A CA 1
ATOM 787 C C . SER A 1 97 ? 7.120 17.103 20.523 1.00 92.94 97 SER A C 1
ATOM 789 O O . SER A 1 97 ? 7.495 18.216 20.896 1.00 92.94 97 SER A O 1
ATOM 791 N N . PHE A 1 98 ? 7.502 16.553 19.376 1.00 92.69 98 PHE A N 1
ATOM 792 C CA . PHE A 1 98 ? 8.318 17.240 18.378 1.00 92.69 98 PHE A CA 1
ATOM 793 C C . PHE A 1 98 ? 8.040 16.697 16.974 1.00 92.69 98 PHE A C 1
ATOM 795 O O . PHE A 1 98 ? 7.622 15.548 16.812 1.00 92.69 98 PHE A O 1
ATOM 802 N N . GLU A 1 99 ? 8.293 17.524 15.965 1.00 90.81 99 GLU A N 1
ATOM 803 C CA . GLU A 1 99 ? 8.148 17.133 14.565 1.00 90.81 99 GLU A CA 1
ATOM 804 C C . GLU A 1 99 ? 9.364 16.299 14.119 1.00 90.81 99 GLU A C 1
ATOM 806 O O . GLU A 1 99 ? 10.505 16.703 14.371 1.00 90.81 99 GLU A O 1
ATOM 811 N N . PRO A 1 100 ? 9.159 15.136 13.472 1.00 89.81 100 PRO A N 1
ATOM 812 C CA . PRO A 1 100 ? 10.249 14.356 12.900 1.00 89.81 100 PRO A CA 1
ATOM 813 C C . PRO A 1 100 ? 10.839 15.051 11.664 1.00 89.81 100 PRO A C 1
ATOM 815 O O . PRO A 1 100 ? 10.162 15.832 10.992 1.00 89.81 100 PRO A O 1
ATOM 818 N N . GLN A 1 101 ? 12.078 14.707 11.301 1.00 86.50 101 GLN A N 1
ATOM 819 C CA . GLN A 1 101 ? 12.653 15.156 10.032 1.00 86.50 101 GLN A CA 1
ATOM 820 C C . GLN A 1 101 ? 11.885 14.518 8.874 1.00 86.50 101 GLN A C 1
ATOM 822 O O . GLN A 1 101 ? 11.606 13.318 8.881 1.00 86.50 101 GLN A O 1
ATOM 827 N N . ARG A 1 102 ? 11.560 15.321 7.862 1.00 87.19 102 ARG A N 1
ATOM 828 C CA . ARG A 1 102 ? 10.912 14.862 6.634 1.00 87.19 102 ARG A CA 1
ATOM 829 C C . ARG A 1 102 ? 11.897 14.930 5.481 1.00 87.19 102 ARG A C 1
ATOM 831 O O . ARG A 1 102 ? 12.725 15.832 5.415 1.00 87.19 102 ARG A O 1
ATOM 838 N N . PHE A 1 103 ? 11.809 13.955 4.592 1.00 86.94 103 PHE A N 1
ATOM 839 C CA . PHE A 1 103 ? 12.678 13.858 3.434 1.00 86.94 103 PHE A CA 1
ATOM 840 C C . PHE A 1 103 ? 11.919 13.301 2.244 1.00 86.94 103 PHE A C 1
ATOM 842 O O . PHE A 1 103 ? 10.857 12.687 2.366 1.00 86.94 103 PHE A O 1
ATOM 849 N N . ASN A 1 104 ? 12.508 13.528 1.089 1.00 90.00 104 ASN A N 1
ATOM 850 C CA . ASN A 1 104 ? 12.006 13.133 -0.200 1.00 90.00 104 ASN A CA 1
ATOM 851 C C . ASN A 1 104 ? 12.951 12.098 -0.800 1.00 90.00 104 ASN A C 1
ATOM 853 O O . ASN A 1 104 ? 14.161 12.139 -0.579 1.00 90.00 104 ASN A O 1
ATOM 857 N N . TYR A 1 105 ? 12.417 11.149 -1.553 1.00 90.56 105 TYR A N 1
ATOM 858 C CA . TYR A 1 105 ? 13.246 10.204 -2.275 1.00 90.56 105 TYR A CA 1
ATOM 859 C C . TYR A 1 105 ? 12.614 9.792 -3.601 1.00 90.56 105 TYR A C 1
ATOM 861 O O . TYR A 1 105 ? 11.392 9.772 -3.761 1.00 90.56 105 TYR A O 1
ATOM 869 N N . THR A 1 106 ? 13.461 9.402 -4.547 1.00 92.69 106 THR A N 1
ATOM 870 C CA . THR A 1 106 ? 13.056 8.672 -5.748 1.00 92.69 106 THR A CA 1
ATOM 871 C C . THR A 1 106 ? 13.740 7.316 -5.776 1.00 92.69 106 THR A C 1
ATOM 873 O O . THR A 1 106 ? 14.866 7.155 -5.301 1.00 92.69 106 THR A O 1
ATOM 876 N N . ALA A 1 107 ? 13.045 6.316 -6.305 1.00 93.50 107 ALA A N 1
ATOM 877 C CA . ALA A 1 107 ? 13.596 4.987 -6.506 1.00 93.50 107 ALA A CA 1
ATOM 878 C C . ALA A 1 107 ? 13.607 4.671 -7.996 1.00 93.50 107 ALA A C 1
ATOM 880 O O . ALA A 1 107 ? 12.556 4.680 -8.636 1.00 93.50 107 ALA A O 1
ATOM 881 N N . THR A 1 108 ? 14.789 4.378 -8.527 1.00 93.06 108 THR A N 1
ATOM 882 C CA . THR A 1 108 ? 14.962 3.872 -9.885 1.00 93.06 108 THR A CA 1
ATOM 883 C C . THR A 1 108 ? 15.090 2.360 -9.824 1.00 93.06 108 THR A C 1
ATOM 885 O O . THR A 1 108 ? 15.931 1.814 -9.101 1.00 93.06 108 THR A O 1
ATOM 888 N N . ILE A 1 109 ? 14.258 1.676 -10.595 1.00 95.12 109 ILE A N 1
ATOM 889 C CA . ILE A 1 109 ? 14.281 0.229 -10.761 1.00 95.12 109 ILE A CA 1
ATOM 890 C C . ILE A 1 109 ? 14.736 -0.121 -12.171 1.00 95.12 109 ILE A C 1
ATOM 892 O O . ILE A 1 109 ? 14.571 0.672 -13.092 1.00 95.12 109 ILE A O 1
ATOM 896 N N . LYS A 1 110 ? 15.267 -1.328 -12.343 1.00 95.19 110 LYS A N 1
ATOM 897 C CA . LYS A 1 110 ? 15.365 -1.996 -13.637 1.00 95.19 110 LYS A CA 1
ATOM 898 C C . LYS A 1 110 ? 14.307 -3.088 -13.693 1.00 95.19 110 LYS A C 1
ATOM 900 O O . LYS A 1 110 ? 14.220 -3.923 -12.787 1.00 95.19 110 LYS A O 1
ATOM 905 N N . THR A 1 111 ? 13.511 -3.077 -14.748 1.00 95.38 111 THR A N 1
ATOM 906 C CA . THR A 1 111 ? 12.550 -4.140 -15.027 1.00 95.38 111 THR A CA 1
ATOM 907 C C . THR A 1 111 ? 13.273 -5.376 -15.567 1.00 95.38 111 THR A C 1
ATOM 909 O O . THR A 1 111 ? 14.333 -5.288 -16.183 1.00 95.38 111 THR A O 1
ATOM 912 N N . ASN A 1 112 ? 12.728 -6.553 -15.281 1.00 93.50 112 ASN A N 1
ATOM 913 C CA . ASN A 1 112 ? 13.187 -7.831 -15.822 1.00 93.50 112 ASN A CA 1
ATOM 914 C C . ASN A 1 112 ? 11.961 -8.691 -16.141 1.00 93.50 112 ASN A C 1
ATOM 916 O O . ASN A 1 112 ? 11.653 -9.678 -15.462 1.00 93.50 112 ASN A O 1
ATOM 920 N N . ILE A 1 113 ? 11.180 -8.234 -17.116 1.00 94.31 113 ILE A N 1
ATOM 921 C CA . ILE A 1 113 ? 9.876 -8.813 -17.426 1.00 94.31 113 ILE A CA 1
ATOM 922 C C . ILE A 1 113 ? 10.051 -9.894 -18.490 1.00 94.31 113 ILE A C 1
ATOM 924 O O . ILE A 1 113 ? 10.472 -9.639 -19.614 1.00 94.31 113 ILE A O 1
ATOM 928 N N . ALA A 1 114 ? 9.638 -11.120 -18.177 1.00 92.75 114 ALA A N 1
ATOM 929 C CA . ALA A 1 114 ? 9.484 -12.145 -19.201 1.00 92.75 114 ALA A CA 1
ATOM 930 C C . ALA A 1 114 ? 8.198 -11.890 -20.006 1.00 92.75 114 ALA A C 1
ATOM 932 O O . ALA A 1 114 ? 7.114 -11.776 -19.420 1.00 92.75 114 ALA A O 1
ATOM 933 N N . TYR A 1 115 ? 8.301 -11.851 -21.338 1.00 94.25 115 TYR A N 1
ATOM 934 C CA . TYR A 1 115 ? 7.132 -11.726 -22.210 1.00 94.25 115 TYR A CA 1
ATOM 935 C C . TYR A 1 115 ? 6.138 -12.872 -21.976 1.00 94.25 115 TYR A C 1
A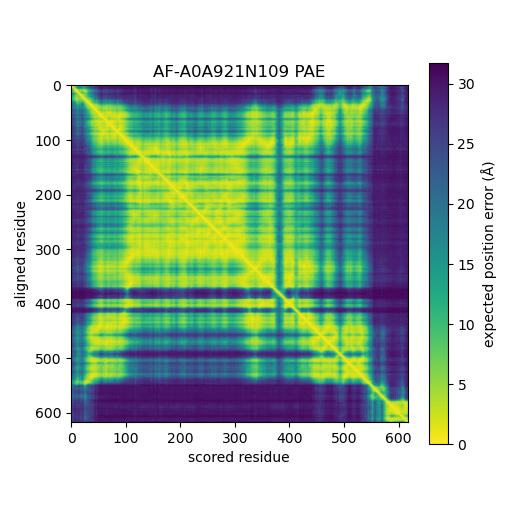TOM 937 O O . TYR A 1 115 ? 6.507 -14.048 -21.923 1.00 94.25 115 TYR A O 1
ATOM 945 N N . LYS A 1 116 ? 4.855 -12.525 -21.835 1.00 92.44 116 LYS A N 1
ATOM 946 C CA . LYS A 1 116 ? 3.752 -13.477 -21.670 1.00 92.44 116 LYS A CA 1
ATOM 947 C C . LYS A 1 116 ? 2.561 -13.019 -22.487 1.00 92.44 116 LYS A C 1
ATOM 949 O O . LYS A 1 116 ? 2.043 -11.931 -22.265 1.00 92.44 116 LYS A O 1
ATOM 954 N N . ILE A 1 117 ? 2.046 -13.903 -23.337 1.00 90.25 117 ILE A N 1
ATOM 955 C CA . ILE A 1 117 ? 0.881 -13.612 -24.186 1.00 90.25 117 ILE A CA 1
ATOM 956 C C . ILE A 1 117 ? -0.381 -13.210 -23.395 1.00 90.25 117 ILE A C 1
ATOM 958 O O . ILE A 1 117 ? -1.251 -12.521 -23.913 1.00 90.25 117 ILE A O 1
ATOM 962 N N . ALA A 1 118 ? -0.480 -13.620 -22.125 1.00 90.56 118 ALA A N 1
ATOM 963 C CA . ALA A 1 118 ? -1.599 -13.280 -21.244 1.00 90.56 118 ALA A CA 1
ATOM 964 C C . ALA A 1 118 ? -1.571 -11.827 -20.726 1.00 90.56 118 ALA A C 1
ATOM 966 O O . ALA A 1 118 ? -2.604 -11.315 -20.298 1.00 90.56 118 ALA A O 1
ATOM 967 N N . ASN A 1 119 ? -0.410 -11.168 -20.746 1.00 91.38 119 ASN A N 1
ATOM 968 C CA . ASN A 1 119 ? -0.259 -9.784 -20.299 1.00 91.38 119 ASN A CA 1
ATOM 969 C C . ASN A 1 119 ? -0.537 -8.828 -21.459 1.00 91.38 119 ASN A C 1
ATOM 971 O O . ASN A 1 119 ? -0.257 -9.171 -22.600 1.00 91.38 119 ASN A O 1
ATOM 975 N N . ARG A 1 120 ? -1.036 -7.621 -21.184 1.00 92.38 120 ARG A N 1
ATOM 976 C CA . ARG A 1 120 ? -1.168 -6.567 -22.202 1.00 92.38 120 ARG A CA 1
ATOM 977 C C . ARG A 1 120 ? 0.036 -5.638 -22.140 1.00 92.38 120 ARG A C 1
ATOM 979 O O . ARG A 1 120 ? 0.407 -5.215 -21.050 1.00 92.38 120 ARG A O 1
ATOM 986 N N . TYR A 1 121 ? 0.596 -5.315 -23.297 1.00 93.62 121 TYR A N 1
ATOM 987 C CA . TYR A 1 121 ? 1.728 -4.409 -23.444 1.00 93.62 121 TYR A CA 1
ATOM 988 C C . TYR A 1 121 ? 1.308 -3.250 -24.336 1.00 93.62 121 TYR A C 1
ATOM 990 O O . TYR A 1 121 ? 0.852 -3.474 -25.456 1.00 93.62 121 TYR A O 1
ATOM 998 N N . ASN A 1 122 ? 1.462 -2.026 -23.841 1.00 93.88 122 ASN A N 1
ATOM 999 C CA . ASN A 1 122 ? 1.325 -0.828 -24.652 1.00 93.88 122 ASN A CA 1
ATOM 1000 C C . ASN A 1 122 ? 2.660 -0.093 -24.647 1.00 93.88 122 ASN A C 1
ATOM 1002 O O . ASN A 1 122 ? 3.129 0.291 -23.576 1.00 93.88 122 ASN A O 1
ATOM 1006 N N . ILE A 1 123 ? 3.252 0.057 -25.828 1.00 94.38 123 ILE A N 1
ATOM 1007 C CA . ILE A 1 123 ? 4.539 0.725 -26.012 1.00 94.38 123 ILE A CA 1
ATOM 1008 C C . ILE A 1 123 ? 4.271 2.078 -26.650 1.00 94.38 123 ILE A C 1
ATOM 1010 O O . ILE A 1 123 ? 3.621 2.164 -27.697 1.00 94.38 123 ILE A O 1
ATOM 1014 N N . ASN A 1 124 ? 4.760 3.124 -26.007 1.00 94.12 124 ASN A N 1
ATOM 1015 C CA . ASN A 1 124 ? 4.625 4.486 -26.472 1.00 94.12 124 ASN A CA 1
ATOM 1016 C C . ASN A 1 124 ? 5.821 4.852 -27.354 1.00 94.12 124 ASN A C 1
ATOM 1018 O O . ASN A 1 124 ? 6.959 4.908 -26.896 1.00 94.12 124 ASN A O 1
ATOM 1022 N N . VAL A 1 125 ? 5.556 5.062 -28.636 1.00 94.00 125 VAL A N 1
ATOM 1023 C CA . VAL A 1 125 ? 6.561 5.340 -29.659 1.00 94.00 125 VAL A CA 1
ATOM 1024 C C . VAL A 1 125 ? 6.362 6.748 -30.197 1.00 94.00 125 VAL A C 1
ATOM 1026 O O . VAL A 1 125 ? 5.251 7.105 -30.593 1.00 94.00 125 VAL A O 1
ATOM 1029 N N . ALA A 1 126 ? 7.447 7.505 -30.287 1.00 92.69 126 ALA A N 1
ATOM 1030 C CA . ALA A 1 126 ? 7.481 8.815 -30.918 1.00 92.69 126 ALA A CA 1
ATOM 1031 C C . ALA A 1 126 ? 8.645 8.919 -31.912 1.00 92.69 126 ALA A C 1
ATOM 1033 O O . ALA A 1 126 ? 9.524 8.058 -31.957 1.00 92.69 126 ALA A O 1
ATOM 1034 N N . CYS A 1 127 ? 8.674 9.986 -32.700 1.00 92.00 127 CYS A N 1
ATOM 1035 C CA . CYS A 1 127 ? 9.801 10.358 -33.542 1.00 92.00 127 CYS A CA 1
ATOM 1036 C C . CYS A 1 127 ? 10.014 11.874 -33.538 1.00 92.00 127 CYS A C 1
ATOM 1038 O O . CYS A 1 127 ? 9.061 12.640 -33.390 1.00 92.00 127 CYS A O 1
ATOM 1040 N N . VAL A 1 128 ? 11.259 12.302 -33.737 1.00 88.56 128 VAL A N 1
ATOM 1041 C CA . VAL A 1 128 ? 11.573 13.707 -34.014 1.00 88.56 128 VAL A CA 1
ATOM 1042 C C . VAL A 1 128 ? 11.521 13.912 -35.518 1.00 88.56 128 VAL A C 1
ATOM 1044 O O . VAL A 1 128 ? 12.262 13.268 -36.253 1.00 88.56 128 VAL A O 1
ATOM 1047 N N . ASP A 1 129 ? 10.624 14.780 -35.964 1.00 83.25 129 ASP A N 1
ATOM 1048 C CA . ASP A 1 129 ? 10.352 15.016 -37.378 1.00 83.25 129 ASP A CA 1
ATOM 1049 C C . ASP A 1 129 ? 10.189 16.515 -37.637 1.00 83.25 129 ASP A C 1
ATOM 1051 O O . ASP A 1 129 ? 9.862 17.285 -36.727 1.00 83.25 129 ASP A O 1
ATOM 1055 N N . ASP A 1 130 ? 10.396 16.923 -38.885 1.00 74.06 130 ASP A N 1
ATOM 1056 C CA . ASP A 1 130 ? 10.068 18.275 -39.322 1.00 74.06 130 ASP A CA 1
ATOM 1057 C C . ASP A 1 130 ? 8.540 18.424 -39.366 1.00 74.06 130 ASP A C 1
ATOM 1059 O O . ASP A 1 130 ? 7.843 17.670 -40.055 1.00 74.06 130 ASP A O 1
ATOM 1063 N N . VAL A 1 131 ? 8.032 19.421 -38.636 1.00 68.50 131 VAL A N 1
ATOM 1064 C CA . VAL A 1 131 ? 6.603 19.731 -38.493 1.00 68.50 131 VAL A CA 1
ATOM 1065 C C . VAL A 1 131 ? 5.929 19.961 -39.852 1.00 68.50 131 VAL A C 1
ATOM 1067 O O . VAL A 1 131 ? 4.739 19.671 -39.995 1.00 68.50 131 VAL A O 1
ATOM 1070 N N . ASP A 1 132 ? 6.675 20.430 -40.857 1.00 69.75 132 ASP A N 1
ATOM 1071 C CA . ASP A 1 132 ? 6.138 20.730 -42.185 1.00 69.75 132 ASP A CA 1
ATOM 1072 C C . ASP A 1 132 ? 6.122 19.508 -43.127 1.00 69.75 132 ASP A C 1
ATOM 1074 O O . ASP A 1 132 ? 5.244 19.405 -43.992 1.00 69.75 132 ASP A O 1
ATOM 1078 N N . SER A 1 133 ? 7.058 18.559 -42.979 1.00 77.88 133 SER A N 1
ATOM 1079 C CA . SER A 1 133 ? 7.188 17.406 -43.890 1.00 77.88 133 SER A CA 1
ATOM 1080 C C . SER A 1 133 ? 6.482 16.147 -43.376 1.00 77.88 133 SER A C 1
ATOM 1082 O O . SER A 1 133 ? 5.811 15.439 -44.149 1.00 77.88 133 SER A O 1
ATOM 1084 N N . LEU A 1 134 ? 6.574 15.900 -42.064 1.00 82.00 134 LEU A N 1
ATOM 1085 C CA . LEU A 1 134 ? 6.107 14.691 -41.392 1.00 82.00 134 LEU A CA 1
ATOM 1086 C C . LEU A 1 134 ? 6.563 13.394 -42.098 1.00 82.00 134 LEU A C 1
ATOM 1088 O O . LEU A 1 134 ? 5.780 12.449 -42.220 1.00 82.00 134 LEU A O 1
ATOM 1092 N N . ASP A 1 135 ? 7.766 13.364 -42.680 1.00 87.62 135 ASP A N 1
ATOM 1093 C CA . ASP A 1 135 ? 8.225 12.215 -43.472 1.00 87.62 135 ASP A CA 1
ATOM 1094 C C . ASP A 1 135 ? 8.526 10.994 -42.593 1.00 87.62 135 ASP A C 1
ATOM 1096 O O . ASP A 1 135 ? 7.983 9.905 -42.821 1.00 87.62 135 ASP A O 1
ATOM 1100 N N . LEU A 1 136 ? 9.335 11.181 -41.547 1.00 89.50 136 LEU A N 1
ATOM 1101 C CA . LEU A 1 136 ? 9.716 10.099 -40.644 1.00 89.50 136 LEU A CA 1
ATOM 1102 C C . LEU A 1 136 ? 8.491 9.555 -39.901 1.00 89.50 136 LEU A C 1
ATOM 1104 O O . LEU A 1 136 ? 8.279 8.347 -39.846 1.00 89.50 136 LEU A O 1
ATOM 1108 N N . SER A 1 137 ? 7.631 10.430 -39.391 1.00 89.75 137 SER A N 1
ATOM 1109 C CA . SER A 1 137 ? 6.396 10.078 -38.687 1.00 89.75 137 SER A CA 1
ATOM 1110 C C . SER A 1 137 ? 5.429 9.281 -39.558 1.00 89.75 137 SER A C 1
ATOM 1112 O O . SER A 1 137 ? 4.836 8.317 -39.072 1.00 89.75 137 SER A O 1
ATOM 1114 N N . LYS A 1 138 ? 5.309 9.586 -40.859 1.00 89.00 138 LYS A N 1
ATOM 1115 C CA . LYS A 1 138 ? 4.536 8.762 -41.809 1.00 89.00 138 LYS A CA 1
ATOM 1116 C C . LYS A 1 138 ? 5.152 7.376 -41.995 1.00 89.00 138 LYS A C 1
ATOM 1118 O O . LYS A 1 138 ? 4.412 6.390 -41.992 1.00 89.00 138 LYS A O 1
ATOM 1123 N N . ARG A 1 139 ? 6.480 7.276 -42.131 1.00 90.19 139 ARG A N 1
ATOM 1124 C CA . ARG A 1 139 ? 7.186 5.987 -42.266 1.00 90.19 139 ARG A CA 1
ATOM 1125 C C . ARG A 1 139 ? 7.077 5.140 -40.994 1.00 90.19 139 ARG A C 1
ATOM 1127 O O . ARG A 1 139 ? 6.750 3.954 -41.068 1.00 90.19 139 ARG A O 1
ATOM 1134 N N . ILE A 1 140 ? 7.241 5.751 -39.823 1.00 91.62 140 ILE A N 1
ATOM 1135 C CA . ILE A 1 140 ? 7.018 5.106 -38.523 1.00 91.62 140 ILE A CA 1
ATOM 1136 C C . ILE A 1 140 ? 5.555 4.669 -38.396 1.00 91.62 140 ILE A C 1
ATOM 1138 O O . ILE A 1 140 ? 5.294 3.514 -38.067 1.00 91.62 140 ILE A O 1
ATOM 1142 N N . ALA A 1 141 ? 4.586 5.518 -38.745 1.00 89.38 141 ALA A N 1
ATOM 1143 C CA . ALA A 1 141 ? 3.175 5.145 -38.723 1.00 89.38 141 ALA A CA 1
ATOM 1144 C C . ALA A 1 141 ? 2.873 3.952 -39.649 1.00 89.38 141 ALA A C 1
ATOM 1146 O O . ALA A 1 141 ? 2.108 3.066 -39.258 1.00 89.38 141 ALA A O 1
ATOM 1147 N N . ALA A 1 142 ? 3.500 3.876 -40.827 1.00 86.88 142 ALA A N 1
ATOM 1148 C CA . ALA A 1 142 ? 3.349 2.756 -41.756 1.00 86.88 142 ALA A CA 1
ATOM 1149 C C . ALA A 1 142 ? 3.875 1.426 -41.188 1.00 86.88 142 ALA A C 1
ATOM 1151 O O . ALA A 1 142 ? 3.319 0.370 -41.493 1.00 86.88 142 ALA A O 1
ATOM 1152 N N . GLY A 1 143 ? 4.890 1.448 -40.321 1.00 87.19 143 GLY A N 1
ATOM 1153 C CA . GLY A 1 143 ? 5.372 0.259 -39.609 1.00 87.19 143 GLY A CA 1
ATOM 1154 C C . GLY A 1 143 ? 4.569 -0.074 -38.350 1.00 87.19 143 GLY A C 1
ATOM 1155 O O . GLY A 1 143 ? 4.213 -1.231 -38.128 1.00 87.19 143 GLY A O 1
ATOM 1156 N N . PHE A 1 144 ? 4.254 0.943 -37.544 1.00 90.88 144 PHE A N 1
ATOM 1157 C CA . PHE A 1 144 ? 3.860 0.778 -36.144 1.00 90.88 144 PHE A CA 1
ATOM 1158 C C . PHE A 1 144 ? 2.372 0.996 -35.847 1.00 90.88 144 PHE A C 1
ATOM 1160 O O . PHE A 1 144 ? 1.924 0.685 -34.742 1.00 90.88 144 PHE A O 1
ATOM 1167 N N . SER A 1 145 ? 1.580 1.479 -36.806 1.00 88.81 145 SER A N 1
ATOM 1168 C CA . SER A 1 145 ? 0.136 1.651 -36.607 1.00 88.81 145 SER A CA 1
ATOM 1169 C C . SER A 1 145 ? -0.598 0.311 -36.652 1.00 88.81 145 SER A C 1
ATOM 1171 O O . SER A 1 145 ? -0.513 -0.432 -37.635 1.00 88.81 145 SER A O 1
ATOM 1173 N N . ASN A 1 146 ? -1.363 0.037 -35.590 1.00 86.50 146 ASN A N 1
ATOM 1174 C CA . ASN A 1 146 ? -2.226 -1.140 -35.424 1.00 86.50 146 ASN A CA 1
ATOM 1175 C C . ASN A 1 146 ? -1.555 -2.479 -35.822 1.00 86.50 146 ASN A C 1
ATOM 1177 O O . ASN A 1 146 ? -2.052 -3.208 -36.689 1.00 86.50 146 ASN A O 1
ATOM 1181 N N . PRO A 1 147 ? -0.403 -2.813 -35.215 1.00 89.88 147 PRO A N 1
ATOM 1182 C CA . PRO A 1 147 ? 0.464 -3.877 -35.715 1.00 89.88 147 PRO A CA 1
ATOM 1183 C C . PRO A 1 147 ? -0.092 -5.277 -35.456 1.00 89.88 147 PRO A C 1
ATOM 1185 O O . PRO A 1 147 ? 0.180 -6.202 -36.219 1.00 89.88 147 PRO A O 1
ATOM 1188 N N . SER A 1 148 ? -0.907 -5.438 -34.413 1.00 87.94 148 SER A N 1
ATOM 1189 C CA . SER A 1 148 ? -1.565 -6.702 -34.088 1.00 87.94 148 SER A CA 1
ATOM 1190 C C . SER A 1 148 ? -2.644 -7.076 -35.103 1.00 87.94 148 SER A C 1
ATOM 1192 O O . SER A 1 148 ? -2.724 -8.233 -35.504 1.00 87.94 148 SER A O 1
ATOM 1194 N N . ALA A 1 149 ? -3.430 -6.108 -35.587 1.00 87.12 149 ALA A N 1
ATOM 1195 C CA . ALA A 1 149 ? -4.414 -6.352 -36.647 1.00 87.12 149 ALA A CA 1
ATOM 1196 C C . ALA A 1 149 ? -3.765 -6.701 -37.998 1.00 87.12 149 ALA A C 1
ATOM 1198 O O . ALA A 1 149 ? -4.406 -7.309 -38.850 1.00 87.12 149 ALA A O 1
ATOM 1199 N N . ARG A 1 150 ? -2.499 -6.311 -38.186 1.00 87.81 150 ARG A N 1
ATOM 1200 C CA . ARG A 1 150 ? -1.674 -6.631 -39.359 1.00 87.81 150 ARG A CA 1
ATOM 1201 C C . ARG A 1 150 ? -0.827 -7.892 -39.171 1.00 87.81 150 ARG A C 1
ATOM 1203 O O . ARG A 1 150 ? 0.012 -8.174 -40.018 1.00 87.81 150 ARG A O 1
ATOM 1210 N N . GLU A 1 151 ? -1.018 -8.614 -38.066 1.00 88.31 151 GLU A N 1
ATOM 1211 C CA . GLU A 1 151 ? -0.287 -9.843 -37.730 1.00 88.31 151 GLU A CA 1
ATOM 1212 C C . GLU A 1 151 ? 1.246 -9.664 -37.666 1.00 88.31 151 GLU A C 1
ATOM 1214 O O . GLU A 1 151 ? 2.004 -10.620 -37.828 1.00 88.31 151 GLU A O 1
ATOM 1219 N N . ILE A 1 152 ? 1.726 -8.439 -37.413 1.00 89.06 152 ILE A N 1
ATOM 1220 C CA . ILE A 1 152 ? 3.163 -8.153 -37.256 1.00 89.06 152 ILE A CA 1
ATOM 1221 C C . ILE A 1 152 ? 3.635 -8.570 -35.861 1.00 89.06 152 ILE A C 1
ATOM 1223 O O . ILE A 1 152 ? 4.736 -9.098 -35.696 1.00 89.06 152 ILE A O 1
ATOM 1227 N N . VAL A 1 153 ? 2.783 -8.342 -34.860 1.00 91.75 153 VAL A N 1
ATOM 1228 C CA . VAL A 1 153 ? 3.019 -8.690 -33.457 1.00 91.75 153 VAL A CA 1
ATOM 1229 C C . VAL A 1 153 ? 1.818 -9.439 -32.877 1.00 91.75 153 VAL A C 1
ATOM 1231 O O . VAL A 1 153 ? 0.706 -9.322 -33.400 1.00 91.75 153 VAL A O 1
ATOM 1234 N N . PRO A 1 154 ? 1.996 -10.187 -31.775 1.00 92.38 154 PRO A N 1
ATOM 1235 C CA . PRO A 1 154 ? 0.888 -10.832 -31.081 1.00 92.38 154 PRO A CA 1
ATOM 1236 C C . PRO A 1 154 ? -0.235 -9.858 -30.646 1.00 92.38 154 PRO A C 1
ATOM 1238 O O . PRO A 1 154 ? 0.039 -8.695 -30.341 1.00 92.38 154 PRO A O 1
ATOM 1241 N N . PRO A 1 155 ? -1.500 -10.321 -30.524 1.00 90.62 155 PRO A N 1
ATOM 1242 C CA . PRO A 1 155 ? -2.663 -9.460 -30.247 1.00 90.62 155 PRO A CA 1
ATOM 1243 C C . PRO A 1 155 ? -2.637 -8.682 -28.928 1.00 90.62 155 PRO A C 1
ATOM 1245 O O . PRO A 1 155 ? -3.429 -7.764 -28.728 1.00 90.62 155 PRO A O 1
ATOM 1248 N N . ASN A 1 156 ? -1.771 -9.076 -27.999 1.00 93.44 156 ASN A N 1
ATOM 1249 C CA . ASN A 1 156 ? -1.639 -8.463 -26.685 1.00 93.44 156 ASN A CA 1
ATOM 1250 C C . ASN A 1 156 ? -0.659 -7.275 -26.658 1.00 93.44 156 ASN A C 1
ATOM 1252 O O . ASN A 1 156 ? -0.433 -6.720 -25.583 1.00 93.44 156 ASN A O 1
ATOM 1256 N N . ILE A 1 157 ? -0.086 -6.906 -27.809 1.00 94.25 157 ILE A N 1
ATOM 1257 C CA . ILE A 1 157 ? 0.812 -5.761 -27.974 1.00 94.25 157 ILE A CA 1
ATOM 1258 C C . ILE A 1 157 ? 0.095 -4.664 -28.767 1.00 94.25 157 ILE A C 1
ATOM 1260 O O . ILE A 1 157 ? -0.453 -4.909 -29.846 1.00 94.25 157 ILE A O 1
ATOM 1264 N N . SER A 1 158 ? 0.120 -3.447 -28.232 1.00 94.19 158 SER A N 1
ATOM 1265 C CA . SER A 1 158 ? -0.335 -2.226 -28.894 1.00 94.19 158 SER A CA 1
ATOM 1266 C C . SER A 1 158 ? 0.767 -1.174 -28.913 1.00 94.19 158 SER A C 1
ATOM 1268 O O . SER A 1 158 ? 1.597 -1.115 -28.007 1.00 94.19 158 SER A O 1
ATOM 1270 N N . ILE A 1 159 ? 0.744 -0.320 -29.935 1.00 93.75 159 ILE A N 1
ATOM 1271 C CA . ILE A 1 159 ? 1.584 0.880 -30.010 1.00 93.75 159 ILE A CA 1
ATOM 1272 C C . ILE A 1 159 ? 0.691 2.099 -29.876 1.00 93.75 159 ILE A C 1
ATOM 1274 O O . ILE A 1 159 ? -0.318 2.177 -30.577 1.00 93.75 159 ILE A O 1
ATOM 1278 N N . ASN A 1 160 ? 1.029 3.026 -28.979 1.00 92.25 160 ASN A N 1
ATOM 1279 C CA . ASN A 1 160 ? 0.274 4.268 -28.763 1.00 92.25 160 ASN A CA 1
ATOM 1280 C C . ASN A 1 160 ? -1.243 4.032 -28.608 1.00 92.25 160 ASN A C 1
ATOM 1282 O O . ASN A 1 160 ? -2.064 4.770 -29.156 1.00 92.25 160 ASN A O 1
ATOM 1286 N N . ASN A 1 161 ? -1.634 2.961 -27.910 1.00 88.94 161 ASN A N 1
ATOM 1287 C CA . ASN A 1 161 ? -3.019 2.498 -27.765 1.00 88.94 161 ASN A CA 1
ATOM 1288 C C . ASN A 1 161 ? -3.743 2.204 -29.098 1.00 88.94 161 ASN A C 1
ATOM 1290 O O . ASN A 1 161 ? -4.953 2.395 -29.211 1.00 88.94 161 ASN A O 1
ATOM 1294 N N . ASN A 1 162 ? -3.008 1.730 -30.109 1.00 85.56 162 ASN A N 1
ATOM 1295 C CA . ASN A 1 162 ? -3.475 1.462 -31.476 1.00 85.56 162 ASN A CA 1
ATOM 1296 C C . ASN A 1 162 ? -4.074 2.686 -32.189 1.00 85.56 162 ASN A C 1
ATOM 1298 O O . ASN A 1 162 ? -4.932 2.544 -33.065 1.00 85.56 162 ASN A O 1
ATOM 1302 N N . ARG A 1 163 ? -3.625 3.895 -31.836 1.00 78.12 163 ARG A N 1
ATOM 1303 C CA . ARG A 1 163 ? -3.927 5.101 -32.614 1.00 78.12 163 ARG A CA 1
ATOM 1304 C C . ARG A 1 163 ? -3.340 4.984 -34.027 1.00 78.12 163 ARG A C 1
ATOM 1306 O O . ARG A 1 163 ? -2.286 4.389 -34.223 1.00 78.12 163 ARG A O 1
ATOM 1313 N N . LEU A 1 164 ? -4.062 5.530 -35.005 1.00 71.19 164 LEU A N 1
ATOM 1314 C CA . LEU A 1 164 ? -3.770 5.382 -36.440 1.00 71.19 164 LEU A CA 1
ATOM 1315 C C . LEU A 1 164 ? -3.198 6.652 -37.087 1.00 71.19 164 LEU A C 1
ATOM 1317 O O . LEU A 1 164 ? -2.866 6.635 -38.267 1.00 71.19 164 LEU A O 1
ATOM 1321 N N . ASP A 1 165 ? -3.154 7.760 -36.350 1.00 72.62 165 ASP A N 1
ATOM 1322 C CA . ASP A 1 165 ? -2.774 9.067 -36.884 1.00 72.62 165 ASP A CA 1
ATOM 1323 C C . ASP A 1 165 ? -1.261 9.297 -36.767 1.00 72.62 165 ASP A C 1
ATOM 1325 O O . ASP A 1 165 ? -0.692 9.067 -35.698 1.00 72.62 165 ASP A O 1
ATOM 1329 N N . ALA A 1 166 ? -0.631 9.792 -37.838 1.00 70.81 166 ALA A N 1
ATOM 1330 C CA . ALA A 1 166 ? 0.794 10.120 -37.885 1.00 70.81 166 ALA A CA 1
ATOM 1331 C C . ALA A 1 166 ? 1.179 11.179 -36.840 1.00 70.81 166 ALA A C 1
ATOM 1333 O O . ALA A 1 166 ? 2.232 11.053 -36.217 1.00 70.81 166 ALA A O 1
ATOM 1334 N N . TYR A 1 167 ? 0.291 12.141 -36.550 1.00 78.62 167 TYR A N 1
ATOM 1335 C CA . TYR A 1 167 ? 0.519 13.137 -35.493 1.00 78.62 167 TYR A CA 1
ATOM 1336 C C . TYR A 1 167 ? 0.683 12.510 -34.103 1.00 78.62 167 TYR A C 1
ATOM 1338 O O . TYR A 1 167 ? 1.319 13.096 -33.231 1.00 78.62 167 TYR A O 1
ATOM 1346 N N . THR A 1 168 ? 0.184 11.286 -33.893 1.00 81.12 168 THR A N 1
ATOM 1347 C CA . THR A 1 168 ? 0.386 10.551 -32.633 1.00 81.12 168 THR A CA 1
ATOM 1348 C C . THR A 1 168 ? 1.864 10.273 -32.354 1.00 81.12 168 THR A C 1
ATOM 1350 O O . THR A 1 168 ? 2.242 10.127 -31.196 1.00 81.12 168 THR A O 1
ATOM 1353 N N . PHE A 1 169 ? 2.696 10.173 -33.394 1.00 85.69 169 PHE A N 1
ATOM 1354 C CA . PHE A 1 169 ? 4.124 9.893 -33.252 1.00 85.69 169 PHE A CA 1
ATOM 1355 C C . PHE A 1 169 ? 4.958 11.163 -33.039 1.00 85.69 169 PHE A C 1
ATOM 1357 O O . PHE A 1 169 ? 6.112 11.053 -32.648 1.00 85.69 169 PHE A O 1
ATOM 1364 N N . THR A 1 170 ? 4.395 12.357 -33.241 1.00 85.44 170 THR A N 1
ATOM 1365 C CA . THR A 1 170 ? 5.094 13.639 -33.033 1.00 85.44 170 THR A CA 1
ATOM 1366 C C . THR A 1 170 ? 4.590 14.411 -31.811 1.00 85.44 170 THR A C 1
ATOM 1368 O O . THR A 1 170 ? 5.340 15.180 -31.223 1.00 85.44 170 THR A O 1
ATOM 1371 N N . ASP A 1 171 ? 3.331 14.210 -31.407 1.00 77.75 171 ASP A N 1
ATOM 1372 C CA . ASP A 1 171 ? 2.681 14.898 -30.279 1.00 77.75 171 ASP A CA 1
ATOM 1373 C C . ASP A 1 171 ? 2.708 14.035 -29.003 1.00 77.75 171 ASP A C 1
ATOM 1375 O O . ASP A 1 171 ? 1.675 13.597 -28.488 1.00 77.75 171 ASP A O 1
ATOM 1379 N N . MET A 1 172 ? 3.914 13.715 -28.523 1.00 85.88 172 MET A N 1
ATOM 1380 C CA . MET A 1 172 ? 4.119 12.921 -27.308 1.00 85.88 172 MET A CA 1
ATOM 1381 C C . MET A 1 172 ? 5.104 13.603 -26.363 1.00 85.88 172 MET A C 1
ATOM 1383 O O . MET A 1 172 ? 6.169 14.065 -26.772 1.00 85.88 172 MET A O 1
ATOM 1387 N N . SER A 1 173 ? 4.760 13.636 -25.075 1.00 85.38 173 SER A N 1
ATOM 1388 C CA . SER A 1 173 ? 5.673 14.133 -24.052 1.00 85.38 173 SER A CA 1
ATOM 1389 C C . SER A 1 173 ? 6.846 13.167 -23.862 1.00 85.38 173 SER A C 1
ATOM 1391 O O . SER A 1 173 ? 6.698 11.948 -23.944 1.00 85.38 173 SER A O 1
ATOM 1393 N N . ILE A 1 174 ? 8.023 13.709 -23.555 1.00 81.94 174 ILE A N 1
ATOM 1394 C CA . ILE A 1 174 ? 9.223 12.904 -23.304 1.00 81.94 174 ILE A CA 1
ATOM 1395 C C . ILE A 1 174 ? 9.055 11.920 -22.139 1.00 81.94 174 ILE A C 1
ATOM 1397 O O . ILE A 1 174 ? 9.625 10.837 -22.167 1.00 81.94 174 ILE A O 1
ATOM 1401 N N . THR A 1 175 ? 8.254 12.286 -21.136 1.00 83.56 175 THR A N 1
ATOM 1402 C CA . THR A 1 175 ? 7.983 11.468 -19.948 1.00 83.56 175 THR A CA 1
ATOM 1403 C C . THR A 1 175 ? 7.046 10.300 -20.232 1.00 83.56 175 THR A C 1
ATOM 1405 O O . THR A 1 175 ? 7.039 9.338 -19.472 1.00 83.56 175 THR A O 1
ATOM 1408 N N . ASP A 1 176 ? 6.261 10.378 -21.310 1.00 85.50 176 ASP A N 1
ATOM 1409 C CA . ASP A 1 176 ? 5.344 9.313 -21.726 1.00 85.50 176 ASP A CA 1
ATOM 1410 C C . ASP A 1 176 ? 5.953 8.402 -22.804 1.00 85.50 176 ASP A C 1
ATOM 1412 O O . ASP A 1 176 ? 5.333 7.406 -23.180 1.00 85.50 176 ASP A O 1
ATOM 1416 N N . CYS A 1 177 ? 7.135 8.744 -23.323 1.00 90.88 177 CYS A N 1
ATOM 1417 C CA . CYS A 1 177 ? 7.773 8.073 -24.449 1.00 90.88 177 CYS A CA 1
ATOM 1418 C C . CYS A 1 177 ? 8.620 6.878 -23.992 1.00 90.88 177 CYS A C 1
ATOM 1420 O O . CYS A 1 177 ? 9.590 7.041 -23.254 1.00 90.88 177 CYS A O 1
ATOM 1422 N N . ASP A 1 178 ? 8.297 5.677 -24.480 1.00 93.69 178 ASP A N 1
ATOM 1423 C CA . ASP A 1 178 ? 9.126 4.486 -24.266 1.00 93.69 178 ASP A CA 1
ATOM 1424 C C . ASP A 1 178 ? 10.257 4.399 -25.294 1.00 93.69 178 ASP A C 1
ATOM 1426 O O . ASP A 1 178 ? 11.368 3.981 -24.962 1.00 93.69 178 ASP A O 1
ATOM 1430 N N . VAL A 1 179 ? 9.972 4.760 -26.552 1.00 95.38 179 VAL A N 1
ATOM 1431 C CA . VAL A 1 179 ? 10.929 4.705 -27.664 1.00 95.38 179 VAL A CA 1
ATOM 1432 C C . VAL A 1 179 ? 10.797 5.931 -28.560 1.00 95.38 179 VAL A C 1
ATOM 1434 O O . VAL A 1 179 ? 9.739 6.161 -29.144 1.00 95.38 179 VAL A O 1
ATOM 1437 N N . LEU A 1 180 ? 11.891 6.666 -28.743 1.00 94.75 180 LEU A N 1
ATOM 1438 C CA . LEU A 1 180 ? 11.971 7.810 -29.646 1.00 94.75 180 LEU A CA 1
ATOM 1439 C C . LEU A 1 180 ? 12.845 7.498 -30.861 1.00 94.75 180 LEU A C 1
ATOM 1441 O O . LEU A 1 180 ? 14.018 7.181 -30.700 1.00 94.75 180 LEU A O 1
ATOM 1445 N N . PHE A 1 181 ? 12.309 7.654 -32.067 1.00 95.25 181 PHE A N 1
ATOM 1446 C CA . PHE A 1 181 ? 13.058 7.541 -33.317 1.00 95.25 181 PHE A CA 1
ATOM 1447 C C . PHE A 1 181 ? 13.629 8.886 -33.768 1.00 95.25 181 PHE A C 1
ATOM 1449 O O . PHE A 1 181 ? 12.931 9.899 -33.781 1.00 95.25 181 PHE A O 1
ATOM 1456 N N . ILE A 1 182 ? 14.896 8.883 -34.171 1.00 93.69 182 ILE A N 1
ATOM 1457 C CA . ILE A 1 182 ? 15.612 10.044 -34.692 1.00 93.69 182 ILE A CA 1
ATOM 1458 C C . ILE A 1 182 ? 16.397 9.600 -35.925 1.00 93.69 182 ILE A C 1
ATOM 1460 O O . ILE A 1 182 ? 17.210 8.675 -35.852 1.00 93.69 182 ILE A O 1
ATOM 1464 N N . GLU A 1 183 ? 16.173 10.276 -37.047 1.00 92.69 183 GLU A N 1
ATOM 1465 C CA . GLU A 1 183 ? 17.103 10.249 -38.174 1.00 92.69 183 GLU A CA 1
ATOM 1466 C C . GLU A 1 183 ? 18.135 11.352 -37.988 1.00 92.69 183 GLU A C 1
ATOM 1468 O O . GLU A 1 183 ? 17.807 12.474 -37.608 1.00 92.69 183 GLU A O 1
ATOM 1473 N N . SER A 1 184 ? 19.398 11.008 -38.194 1.00 92.12 184 SER A N 1
ATOM 1474 C CA . SER A 1 184 ? 20.516 11.909 -37.966 1.00 92.12 184 SER A CA 1
ATOM 1475 C C . SER A 1 184 ? 21.538 11.738 -39.087 1.00 92.12 184 SER A C 1
ATOM 1477 O O . SER A 1 184 ? 21.782 10.610 -39.503 1.00 92.12 184 SER A O 1
ATOM 1479 N N . PRO A 1 185 ? 22.168 12.816 -39.576 1.00 89.69 185 PRO A N 1
ATOM 1480 C CA . PRO A 1 185 ? 23.238 12.707 -40.566 1.00 89.69 185 PRO A CA 1
ATOM 1481 C C . PRO A 1 185 ? 24.552 12.157 -39.982 1.00 89.69 185 PRO A C 1
ATOM 1483 O O . PRO A 1 185 ? 25.356 11.581 -40.714 1.00 89.69 185 PRO A O 1
ATOM 1486 N N . ASP A 1 186 ? 24.807 12.353 -38.682 1.00 89.31 186 ASP A N 1
ATOM 1487 C CA . ASP A 1 186 ? 26.093 12.033 -38.038 1.00 89.31 186 ASP A CA 1
ATOM 1488 C C . ASP A 1 186 ? 25.978 11.316 -36.673 1.00 89.31 186 ASP A C 1
ATOM 1490 O O . ASP A 1 186 ? 26.985 11.035 -36.011 1.00 89.31 186 ASP A O 1
ATOM 1494 N N . GLY A 1 187 ? 24.752 11.006 -36.245 1.00 88.06 187 GLY A N 1
ATOM 1495 C CA . GLY A 1 187 ? 24.429 10.384 -34.962 1.00 88.06 187 GLY A CA 1
ATOM 1496 C C . GLY A 1 187 ? 24.542 11.310 -33.743 1.00 88.06 187 GLY A C 1
ATOM 1497 O O . GLY A 1 187 ? 24.431 10.825 -32.607 1.00 88.06 187 GLY A O 1
ATOM 1498 N N . ILE A 1 188 ? 24.796 12.606 -33.956 1.00 89.44 188 ILE A N 1
ATOM 1499 C CA . ILE A 1 188 ? 25.005 13.631 -32.921 1.00 89.44 188 ILE A CA 1
ATOM 1500 C C . ILE A 1 188 ? 23.992 14.771 -33.075 1.00 89.44 188 ILE A C 1
ATOM 1502 O O . ILE A 1 188 ? 23.459 15.235 -32.068 1.00 89.44 188 ILE A O 1
ATOM 1506 N N . HIS A 1 189 ? 23.690 15.190 -34.303 1.00 91.12 189 HIS A N 1
ATOM 1507 C CA . HIS A 1 189 ? 22.797 16.311 -34.598 1.00 91.12 189 HIS A CA 1
ATOM 1508 C C . HIS A 1 189 ? 21.497 15.860 -35.275 1.00 91.12 189 HIS A C 1
ATOM 1510 O O . HIS A 1 189 ? 21.454 14.806 -35.904 1.00 91.12 189 HIS A O 1
ATOM 1516 N N . TYR A 1 190 ? 20.435 16.659 -35.163 1.00 87.62 190 TYR A N 1
ATOM 1517 C CA . TYR A 1 190 ? 19.166 16.417 -35.867 1.00 87.62 190 TYR A CA 1
ATOM 1518 C C . TYR A 1 190 ? 19.236 16.739 -37.366 1.00 87.62 190 TYR A C 1
ATOM 1520 O O . TYR A 1 190 ? 18.490 16.169 -38.153 1.00 87.62 190 TYR A O 1
ATOM 1528 N N . ASP A 1 191 ? 20.120 17.656 -37.759 1.00 83.81 191 ASP A N 1
ATOM 1529 C CA . ASP A 1 191 ? 20.221 18.187 -39.117 1.00 83.81 191 ASP A CA 1
ATOM 1530 C C . ASP A 1 191 ? 21.684 18.470 -39.499 1.00 83.81 191 ASP A C 1
ATOM 1532 O O . ASP A 1 191 ? 22.567 18.517 -38.640 1.00 83.81 191 ASP A O 1
ATOM 1536 N N . ASP A 1 192 ? 21.944 18.649 -40.795 1.00 83.31 192 ASP A N 1
ATOM 1537 C CA . ASP A 1 192 ? 23.259 18.961 -41.372 1.00 83.31 192 ASP A CA 1
ATOM 1538 C C . ASP A 1 192 ? 23.400 20.446 -41.770 1.00 83.31 192 ASP A C 1
ATOM 1540 O O . ASP A 1 192 ? 24.236 20.812 -42.604 1.00 83.31 192 ASP A O 1
ATOM 1544 N N . SER A 1 193 ? 22.585 21.330 -41.180 1.00 85.31 193 SER A N 1
ATOM 1545 C CA . SER A 1 193 ? 22.600 22.759 -41.492 1.00 85.31 193 SER A CA 1
ATOM 1546 C C . SER A 1 193 ? 23.892 23.449 -41.029 1.00 85.31 193 SER A C 1
ATOM 1548 O O . SER A 1 193 ? 24.733 22.895 -40.325 1.00 85.31 193 SER A O 1
ATOM 1550 N N . GLN A 1 194 ? 24.066 24.730 -41.384 1.00 80.06 194 GLN A N 1
ATOM 1551 C CA . GLN A 1 194 ? 25.234 25.509 -40.939 1.00 80.06 194 GLN A CA 1
ATOM 1552 C C . GLN A 1 194 ? 25.293 25.741 -39.417 1.00 80.06 194 GLN A C 1
ATOM 1554 O O . GLN A 1 194 ? 26.339 26.145 -38.906 1.00 80.06 194 GLN A O 1
ATOM 1559 N N . LYS A 1 195 ? 24.180 25.541 -38.701 1.00 85.06 195 LYS A N 1
ATOM 1560 C CA . LYS A 1 195 ? 24.083 25.625 -37.238 1.00 85.06 195 LYS A CA 1
ATOM 1561 C C . LYS A 1 195 ? 23.262 24.434 -36.736 1.00 85.06 195 LYS A C 1
ATOM 1563 O O . LYS A 1 195 ? 22.106 24.630 -36.362 1.00 85.06 195 LYS A O 1
ATOM 1568 N N . PRO A 1 196 ? 23.845 23.230 -36.772 1.00 85.81 196 PRO A N 1
ATOM 1569 C CA . PRO A 1 196 ? 23.107 22.013 -36.504 1.00 85.81 196 PRO A CA 1
ATOM 1570 C C . PRO A 1 196 ? 22.694 21.945 -35.034 1.00 85.81 196 PRO A C 1
ATOM 1572 O O . PRO A 1 196 ? 23.440 22.366 -34.143 1.00 85.81 196 PRO A O 1
ATOM 1575 N N . THR A 1 197 ? 21.494 21.428 -34.779 1.00 88.12 197 THR A N 1
ATOM 1576 C CA . THR A 1 197 ? 20.983 21.256 -33.413 1.00 88.12 197 THR A CA 1
ATOM 1577 C C . THR A 1 197 ? 21.442 19.912 -32.854 1.00 88.12 197 THR A C 1
ATOM 1579 O O . THR A 1 197 ? 21.202 18.875 -33.468 1.00 88.12 197 THR A O 1
ATOM 1582 N N . GLU A 1 198 ? 22.097 19.911 -31.692 1.00 90.69 198 GLU A N 1
ATOM 1583 C CA . GLU A 1 198 ? 22.559 18.684 -31.030 1.00 90.69 198 GLU A CA 1
ATOM 1584 C C . GLU A 1 198 ? 21.388 17.894 -30.422 1.00 90.69 198 GLU A C 1
ATOM 1586 O O . GLU A 1 198 ? 20.445 18.461 -29.862 1.00 90.69 198 GLU A O 1
ATOM 1591 N N . ILE A 1 199 ? 21.457 16.567 -30.518 1.00 90.31 199 ILE A N 1
ATOM 1592 C CA . ILE A 1 199 ? 20.503 15.658 -29.887 1.00 90.31 199 ILE A CA 1
ATOM 1593 C C . ILE A 1 199 ? 20.808 15.593 -28.388 1.00 90.31 199 ILE A C 1
ATOM 1595 O O . ILE A 1 199 ? 21.829 15.039 -27.977 1.00 90.31 199 ILE A O 1
ATOM 1599 N N . ASP A 1 200 ? 19.892 16.081 -27.549 1.00 89.25 200 ASP A N 1
ATOM 1600 C CA . ASP A 1 200 ? 20.002 15.967 -26.088 1.00 89.25 200 ASP A CA 1
ATOM 1601 C C . ASP A 1 200 ? 19.691 14.539 -25.606 1.00 89.25 200 ASP A C 1
ATOM 1603 O O . ASP A 1 200 ? 18.647 14.246 -25.020 1.00 89.25 200 ASP A O 1
ATOM 1607 N N . LYS A 1 201 ? 20.622 13.615 -25.859 1.00 88.69 201 LYS A N 1
ATOM 1608 C CA . LYS A 1 201 ? 20.496 12.207 -25.454 1.00 88.69 201 LYS A CA 1
ATOM 1609 C C . LYS A 1 201 ? 20.336 12.061 -23.941 1.00 88.69 201 LYS A C 1
ATOM 1611 O O . LYS A 1 201 ? 19.664 11.142 -23.481 1.00 88.69 201 LYS A O 1
ATOM 1616 N N . ILE A 1 202 ? 20.958 12.948 -23.160 1.00 87.75 202 ILE A N 1
ATOM 1617 C CA . ILE A 1 202 ? 20.955 12.876 -21.695 1.00 87.75 202 ILE A CA 1
ATOM 1618 C C . ILE A 1 202 ? 19.543 13.086 -21.161 1.00 87.75 202 ILE A C 1
ATOM 1620 O O . ILE A 1 202 ? 19.126 12.340 -20.274 1.00 87.75 202 ILE A O 1
ATOM 1624 N N . LEU A 1 203 ? 18.808 14.055 -21.708 1.00 89.38 203 LEU A N 1
ATOM 1625 C CA . LEU A 1 203 ? 17.431 14.319 -21.318 1.00 89.38 203 LEU A CA 1
ATOM 1626 C C . LEU A 1 203 ? 16.545 13.076 -21.496 1.00 89.38 203 LEU A C 1
ATOM 1628 O O . LEU A 1 203 ? 15.863 12.675 -20.554 1.00 89.38 203 LEU A O 1
ATOM 1632 N N . PHE A 1 204 ? 16.586 12.428 -22.660 1.00 87.88 204 PHE A N 1
ATOM 1633 C CA . PHE A 1 204 ? 15.781 11.229 -22.932 1.00 87.88 204 PHE A CA 1
ATOM 1634 C C . PHE A 1 204 ? 16.207 10.030 -22.077 1.00 87.88 204 PHE A C 1
ATOM 1636 O O . PHE A 1 204 ? 15.365 9.386 -21.452 1.00 87.88 204 PHE A O 1
ATOM 1643 N N . LEU A 1 205 ? 17.514 9.763 -21.977 1.00 90.62 205 LEU A N 1
ATOM 1644 C CA . LEU A 1 205 ? 18.039 8.657 -21.172 1.00 90.62 205 LEU A CA 1
ATOM 1645 C C . LEU A 1 205 ? 17.692 8.825 -19.683 1.00 90.62 205 LEU A C 1
ATOM 1647 O O . LEU A 1 205 ? 17.347 7.849 -19.019 1.00 90.62 205 LEU A O 1
ATOM 1651 N N . ASN A 1 206 ? 17.748 10.050 -19.147 1.00 88.69 206 ASN A N 1
ATOM 1652 C CA . ASN A 1 206 ? 17.376 10.333 -17.757 1.00 88.69 206 ASN A CA 1
ATOM 1653 C C . ASN A 1 206 ? 15.860 10.211 -17.503 1.00 88.69 206 ASN A C 1
ATOM 1655 O O . ASN A 1 206 ? 15.472 9.969 -16.365 1.00 88.69 206 ASN A O 1
ATOM 1659 N N . ASN A 1 207 ? 15.021 10.334 -18.538 1.00 87.50 207 ASN A N 1
ATOM 1660 C CA . ASN A 1 207 ? 13.586 10.018 -18.481 1.00 87.50 207 ASN A CA 1
ATOM 1661 C C . ASN A 1 207 ? 13.297 8.524 -18.718 1.00 87.50 207 ASN A C 1
ATOM 1663 O O . ASN A 1 207 ? 12.154 8.134 -18.919 1.00 87.50 207 ASN A O 1
ATOM 1667 N N . ASN A 1 208 ? 14.335 7.684 -18.687 1.00 89.12 208 ASN A N 1
ATOM 1668 C CA . ASN A 1 208 ? 14.264 6.239 -18.868 1.00 89.12 208 ASN A CA 1
ATOM 1669 C C . ASN A 1 208 ? 13.730 5.765 -20.238 1.00 89.12 208 ASN A C 1
ATOM 1671 O O . ASN A 1 208 ? 13.407 4.586 -20.395 1.00 89.12 208 ASN A O 1
ATOM 1675 N N . ALA A 1 209 ? 13.712 6.644 -21.245 1.00 90.94 209 ALA A N 1
ATOM 1676 C CA . ALA A 1 209 ? 13.311 6.311 -22.608 1.00 90.94 209 ALA A CA 1
ATOM 1677 C C . ALA A 1 209 ? 14.426 5.578 -23.375 1.00 90.94 209 ALA A C 1
ATOM 1679 O O . ALA A 1 209 ? 15.623 5.750 -23.108 1.00 90.94 209 ALA A O 1
ATOM 1680 N N . ALA A 1 210 ? 14.038 4.779 -24.369 1.00 95.31 210 ALA A N 1
ATOM 1681 C CA . ALA A 1 210 ? 14.948 4.287 -25.392 1.00 95.31 210 ALA A CA 1
ATOM 1682 C C . ALA A 1 210 ? 15.003 5.272 -26.569 1.00 95.31 210 ALA A C 1
ATOM 1684 O O . ALA A 1 210 ? 13.971 5.714 -27.063 1.00 95.31 210 ALA A O 1
ATOM 1685 N N . ILE A 1 211 ? 16.195 5.597 -27.058 1.00 95.50 211 ILE A N 1
ATOM 1686 C CA . ILE A 1 211 ? 16.375 6.464 -28.227 1.00 95.50 211 ILE A CA 1
ATOM 1687 C C . ILE A 1 211 ? 16.928 5.620 -29.363 1.00 95.50 211 ILE A C 1
ATOM 1689 O O . ILE A 1 211 ? 18.012 5.061 -29.235 1.00 95.50 211 ILE A O 1
ATOM 1693 N N . TRP A 1 212 ? 16.209 5.544 -30.474 1.00 96.69 212 TRP A N 1
ATOM 1694 C CA . TRP A 1 212 ? 16.670 4.929 -31.707 1.00 96.69 212 TRP A CA 1
ATOM 1695 C C . TRP A 1 212 ? 17.223 5.991 -32.647 1.00 96.69 212 TRP A C 1
ATOM 1697 O O . TRP A 1 212 ? 16.465 6.769 -33.218 1.00 96.69 212 TRP A O 1
ATOM 1707 N N . ILE A 1 213 ? 18.537 5.990 -32.851 1.00 95.50 213 ILE A N 1
ATOM 1708 C CA . ILE A 1 213 ? 19.236 6.916 -33.739 1.00 95.50 213 ILE A CA 1
ATOM 1709 C C . ILE A 1 213 ? 19.697 6.153 -34.978 1.00 95.50 213 ILE A C 1
ATOM 1711 O O . ILE A 1 213 ? 20.589 5.303 -34.902 1.00 95.50 213 ILE A O 1
ATOM 1715 N N . ALA A 1 214 ? 19.090 6.460 -36.120 1.00 95.25 214 ALA A N 1
ATOM 1716 C CA . ALA A 1 214 ? 19.511 5.930 -37.407 1.00 95.25 214 ALA A CA 1
ATOM 1717 C C . ALA A 1 214 ? 20.353 6.975 -38.147 1.00 95.25 214 ALA A C 1
ATOM 1719 O O . ALA A 1 214 ? 19.932 8.125 -38.258 1.00 95.25 214 ALA A O 1
ATOM 1720 N N . SER A 1 215 ? 21.547 6.588 -38.599 1.00 94.12 215 SER A N 1
ATOM 1721 C CA . SER A 1 215 ? 22.474 7.515 -39.255 1.00 94.12 215 SER A CA 1
ATOM 1722 C C . SER A 1 215 ? 23.365 6.852 -40.303 1.00 94.12 215 SER A C 1
ATOM 1724 O O . SER A 1 215 ? 23.825 5.723 -40.113 1.00 94.12 215 SER A O 1
ATOM 1726 N N . ASP A 1 216 ? 23.679 7.596 -41.367 1.00 88.62 216 ASP A N 1
ATOM 1727 C CA . ASP A 1 216 ? 24.623 7.232 -42.442 1.00 88.62 216 ASP A CA 1
ATOM 1728 C C . ASP A 1 216 ? 26.093 7.378 -42.025 1.00 88.62 216 ASP A C 1
ATOM 1730 O O . ASP A 1 216 ? 27.007 6.922 -42.716 1.00 88.62 216 ASP A O 1
ATOM 1734 N N . TYR A 1 217 ? 26.334 7.950 -40.846 1.00 86.00 217 TYR A N 1
ATOM 1735 C CA . TYR A 1 217 ? 27.635 7.935 -40.199 1.00 86.00 217 TYR A CA 1
ATOM 1736 C C . TYR A 1 217 ? 27.492 8.149 -38.690 1.00 86.00 217 TYR A C 1
ATOM 1738 O O . TYR A 1 217 ? 26.700 8.971 -38.249 1.00 86.00 217 TYR A O 1
ATOM 1746 N N . ASN A 1 218 ? 28.267 7.454 -37.857 1.00 83.50 218 ASN A N 1
ATOM 1747 C CA . ASN A 1 218 ? 28.320 7.762 -36.427 1.00 83.50 218 ASN A CA 1
ATOM 1748 C C . ASN A 1 218 ? 29.752 7.645 -35.914 1.00 83.50 218 ASN A C 1
ATOM 1750 O O . ASN A 1 218 ? 30.323 6.558 -35.851 1.00 83.50 218 ASN A O 1
ATOM 1754 N N . LYS A 1 219 ? 30.341 8.779 -35.523 1.00 79.94 219 LYS A N 1
ATOM 1755 C CA . LYS A 1 219 ? 31.730 8.814 -35.042 1.00 79.94 219 LYS A CA 1
ATOM 1756 C C . LYS A 1 219 ? 31.920 8.042 -33.733 1.00 79.94 219 LYS A C 1
ATOM 1758 O O . LYS A 1 219 ? 32.986 7.470 -33.518 1.00 79.94 219 LYS A O 1
ATOM 1763 N N . ASN A 1 220 ? 30.920 8.062 -32.854 1.00 82.75 220 ASN A N 1
ATOM 1764 C CA . ASN A 1 220 ? 30.998 7.414 -31.544 1.00 82.75 220 ASN A CA 1
ATOM 1765 C C . ASN A 1 220 ? 30.807 5.898 -31.653 1.00 82.75 220 ASN A C 1
ATOM 1767 O O . ASN A 1 220 ? 31.354 5.154 -30.842 1.00 82.75 220 ASN A O 1
ATOM 1771 N N . TYR A 1 221 ? 30.078 5.457 -32.678 1.00 87.19 221 TYR A N 1
ATOM 1772 C CA . TYR A 1 221 ? 29.777 4.056 -32.937 1.00 87.19 221 TYR A CA 1
ATOM 1773 C C . TYR A 1 221 ? 29.980 3.751 -34.426 1.00 87.19 221 TYR A C 1
ATOM 1775 O O . TYR A 1 221 ? 29.008 3.708 -35.184 1.00 87.19 221 TYR A O 1
ATOM 1783 N N . PRO A 1 222 ? 31.236 3.581 -34.873 1.00 85.44 222 PRO A N 1
ATOM 1784 C CA . PRO A 1 222 ? 31.511 3.266 -36.264 1.00 85.44 222 PRO A CA 1
ATOM 1785 C C . PRO A 1 222 ? 30.991 1.865 -36.600 1.00 85.44 222 PRO A C 1
ATOM 1787 O O . PRO A 1 222 ? 31.149 0.922 -35.822 1.00 85.44 222 PRO A O 1
ATOM 1790 N N . TYR A 1 223 ? 30.397 1.733 -37.779 1.00 89.75 223 TYR A N 1
ATOM 1791 C CA . TYR A 1 223 ? 30.006 0.457 -38.366 1.00 89.75 223 TYR A CA 1
ATOM 1792 C C . TYR A 1 223 ? 30.826 0.169 -39.623 1.00 89.75 223 TYR A C 1
ATOM 1794 O O . TYR A 1 223 ? 31.423 1.058 -40.234 1.00 89.75 223 TYR A O 1
ATOM 1802 N N . GLU A 1 224 ? 30.862 -1.104 -39.990 1.00 91.12 224 GLU A N 1
ATOM 1803 C CA . GLU A 1 224 ? 31.554 -1.635 -41.154 1.00 91.12 224 GLU A CA 1
ATOM 1804 C C . GLU A 1 224 ? 30.545 -2.100 -42.201 1.00 91.12 224 GLU A C 1
ATOM 1806 O O . GLU A 1 224 ? 29.449 -2.559 -41.871 1.00 91.12 224 GLU A O 1
ATOM 1811 N N . ASN A 1 225 ? 30.949 -2.029 -43.469 1.00 90.75 225 ASN A N 1
ATOM 1812 C CA . ASN A 1 225 ? 30.123 -2.448 -44.592 1.00 90.75 225 ASN A CA 1
ATOM 1813 C C . ASN A 1 225 ? 30.746 -3.666 -45.279 1.00 90.75 225 ASN A C 1
ATOM 1815 O O . ASN A 1 225 ? 31.968 -3.817 -45.365 1.00 90.75 225 ASN A O 1
ATOM 1819 N N . THR A 1 226 ? 29.888 -4.526 -45.802 1.00 88.75 226 THR A N 1
ATOM 1820 C CA . THR A 1 226 ? 30.229 -5.707 -46.594 1.00 88.75 226 THR A CA 1
ATOM 1821 C C . THR A 1 226 ? 29.924 -5.453 -48.067 1.00 88.75 226 THR A C 1
ATOM 1823 O O . THR A 1 226 ? 29.228 -4.510 -48.433 1.00 88.75 226 THR A O 1
ATOM 1826 N N . SER A 1 227 ? 30.462 -6.294 -48.950 1.00 86.69 227 SER A N 1
ATOM 1827 C CA . SER A 1 227 ? 30.201 -6.207 -50.394 1.00 86.69 227 SER A CA 1
ATOM 1828 C C . SER A 1 227 ? 28.837 -6.769 -50.818 1.00 86.69 227 SER A C 1
ATOM 1830 O O . SER A 1 227 ? 28.487 -6.682 -51.993 1.00 86.69 227 SER A O 1
ATOM 1832 N N . SER A 1 228 ? 28.106 -7.416 -49.909 1.00 90.19 228 SER A N 1
ATOM 1833 C CA . SER A 1 228 ? 26.830 -8.090 -50.168 1.00 90.19 228 SER A CA 1
ATOM 1834 C C . SER A 1 228 ? 26.003 -8.177 -48.892 1.00 90.19 228 SER A C 1
ATOM 1836 O O . SER A 1 228 ? 26.573 -8.309 -47.820 1.00 90.19 228 SER A O 1
ATOM 1838 N N . PHE A 1 229 ? 24.677 -8.207 -49.013 1.00 92.31 229 PHE A N 1
ATOM 1839 C CA . PHE A 1 229 ? 23.788 -8.389 -47.865 1.00 92.31 229 PHE A CA 1
ATOM 1840 C C . PHE A 1 229 ? 24.003 -9.739 -47.165 1.00 92.31 229 PHE A C 1
ATOM 1842 O O . PHE A 1 229 ? 23.831 -10.794 -47.780 1.00 92.31 229 PHE A O 1
ATOM 1849 N N . ASP A 1 230 ? 24.303 -9.687 -45.869 1.00 93.25 230 ASP A N 1
ATOM 1850 C CA . ASP A 1 230 ? 24.400 -10.840 -44.974 1.00 93.25 230 ASP A CA 1
ATOM 1851 C C . ASP A 1 230 ? 23.099 -11.011 -44.166 1.00 93.25 230 ASP A C 1
ATOM 1853 O O . ASP A 1 230 ? 22.426 -10.035 -43.824 1.00 93.25 230 ASP A O 1
ATOM 1857 N N . GLU A 1 231 ? 22.737 -12.258 -43.834 1.00 95.06 231 GLU A N 1
ATOM 1858 C CA . GLU A 1 231 ? 21.590 -12.557 -42.963 1.00 95.06 231 GLU A CA 1
ATOM 1859 C C . GLU A 1 231 ? 21.990 -12.525 -41.482 1.00 95.06 231 GLU A C 1
ATOM 1861 O O . GLU A 1 231 ? 22.790 -13.335 -41.010 1.00 95.06 231 GLU A O 1
ATOM 1866 N N . TYR A 1 232 ? 21.346 -11.646 -40.716 1.00 95.50 232 TYR A N 1
ATOM 1867 C CA . TYR A 1 232 ? 21.509 -11.528 -39.271 1.00 95.50 232 TYR A CA 1
ATOM 1868 C C . TYR A 1 232 ? 20.272 -12.074 -38.560 1.00 95.50 232 TYR A C 1
ATOM 1870 O O . TYR A 1 232 ? 19.175 -11.538 -38.690 1.00 95.50 232 TYR A O 1
ATOM 1878 N N . THR A 1 233 ? 20.441 -13.153 -37.790 1.00 96.06 233 THR A N 1
ATOM 1879 C CA . THR A 1 233 ? 19.357 -13.805 -37.029 1.00 96.06 233 THR A CA 1
ATOM 1880 C C . THR A 1 233 ? 19.435 -13.445 -35.545 1.00 96.06 233 THR A C 1
ATOM 1882 O O . THR A 1 233 ? 20.518 -13.484 -34.961 1.00 96.06 233 THR A O 1
ATOM 1885 N N . ILE A 1 234 ? 18.295 -13.150 -34.918 1.00 95.88 234 ILE A N 1
ATOM 1886 C CA . ILE A 1 234 ? 18.194 -12.874 -33.476 1.00 95.88 234 ILE A CA 1
ATOM 1887 C C . ILE A 1 234 ? 18.440 -14.158 -32.662 1.00 95.88 234 ILE A C 1
ATOM 1889 O O . ILE A 1 234 ? 17.904 -15.215 -32.993 1.00 95.88 234 ILE A O 1
ATOM 1893 N N . LYS A 1 235 ? 19.243 -14.064 -31.589 1.00 93.62 235 LYS A N 1
ATOM 1894 C CA . LYS A 1 235 ? 19.621 -15.179 -30.692 1.00 93.62 235 LYS A CA 1
ATOM 1895 C C . LYS A 1 235 ? 18.414 -15.820 -30.017 1.00 93.62 235 LYS A C 1
ATOM 1897 O O . LYS A 1 235 ? 18.228 -17.032 -30.090 1.00 93.62 235 LYS A O 1
ATOM 1902 N N . THR A 1 236 ? 17.614 -14.983 -29.364 1.00 92.31 236 THR A N 1
ATOM 1903 C CA . THR A 1 236 ? 16.450 -15.393 -28.576 1.00 92.31 236 THR A CA 1
ATOM 1904 C C . THR A 1 236 ? 15.282 -14.476 -28.923 1.00 92.31 236 THR A C 1
ATOM 1906 O O . THR A 1 236 ? 15.070 -13.480 -28.232 1.00 92.31 236 THR A O 1
ATOM 1909 N N . PRO A 1 237 ? 14.561 -14.756 -30.022 1.00 93.62 237 PRO A N 1
ATOM 1910 C CA . PRO A 1 237 ? 13.353 -14.018 -30.370 1.00 93.62 237 PRO A CA 1
ATOM 1911 C C . PRO A 1 237 ? 12.332 -14.035 -29.220 1.00 93.62 237 PRO A C 1
ATOM 1913 O O . PRO A 1 237 ? 12.103 -15.072 -28.595 1.00 93.62 237 PRO A O 1
ATOM 1916 N N . ILE A 1 238 ? 11.741 -12.878 -28.934 1.00 94.44 238 ILE A N 1
ATOM 1917 C CA . ILE A 1 238 ? 10.751 -12.646 -27.877 1.00 94.44 238 ILE A CA 1
ATOM 1918 C C . ILE A 1 238 ? 9.337 -12.848 -28.431 1.00 94.44 238 ILE A C 1
ATOM 1920 O O . ILE A 1 238 ? 8.484 -13.418 -27.748 1.00 94.44 238 ILE A O 1
ATOM 1924 N N . LEU A 1 239 ? 9.081 -12.373 -29.654 1.00 92.50 239 LEU A N 1
ATOM 1925 C CA . LEU A 1 239 ? 7.739 -12.330 -30.242 1.00 92.50 239 LEU A CA 1
ATOM 1926 C C . LEU A 1 239 ? 7.478 -13.455 -31.242 1.00 92.50 239 LEU A C 1
ATOM 1928 O O . LEU A 1 239 ? 6.381 -14.013 -31.273 1.00 92.50 239 LEU A O 1
ATOM 1932 N N . ASN A 1 240 ? 8.469 -13.768 -32.075 1.00 84.56 240 ASN A N 1
ATOM 1933 C CA . ASN A 1 240 ? 8.350 -14.755 -33.146 1.00 84.56 240 ASN A CA 1
ATOM 1934 C C . ASN A 1 240 ? 9.171 -16.014 -32.838 1.00 84.56 240 ASN A C 1
ATOM 1936 O O . ASN A 1 240 ? 10.024 -16.014 -31.964 1.00 84.56 240 ASN A O 1
ATOM 1940 N N . SER A 1 241 ? 8.954 -17.110 -33.569 1.00 85.62 241 SER A N 1
ATOM 1941 C CA . SER A 1 241 ? 9.765 -18.331 -33.408 1.00 85.62 241 SER A CA 1
ATOM 1942 C C . SER A 1 241 ? 11.170 -18.208 -34.012 1.00 85.62 241 SER A C 1
ATOM 1944 O O . SER A 1 241 ? 12.115 -18.823 -33.521 1.00 85.62 241 SER A O 1
ATOM 1946 N N . LYS A 1 242 ? 11.310 -17.418 -35.082 1.00 91.25 242 LYS A N 1
ATOM 1947 C CA . LYS A 1 242 ? 12.574 -17.051 -35.727 1.00 91.25 242 LYS A CA 1
ATOM 1948 C C . LYS A 1 242 ? 12.420 -15.662 -36.341 1.00 91.25 242 LYS A C 1
ATOM 1950 O O . LYS A 1 242 ? 11.439 -15.415 -37.041 1.00 91.25 242 LYS A O 1
ATOM 1955 N N . THR A 1 243 ? 13.419 -14.808 -36.140 1.00 94.25 243 THR A N 1
ATOM 1956 C CA . THR A 1 243 ? 13.469 -13.466 -36.731 1.00 94.25 243 THR A CA 1
ATOM 1957 C C . THR A 1 243 ? 14.868 -13.205 -37.279 1.00 94.25 243 THR A C 1
ATOM 1959 O O . THR A 1 243 ? 15.859 -13.412 -36.573 1.00 94.25 243 THR A O 1
ATOM 1962 N N . SER A 1 244 ? 14.948 -12.765 -38.532 1.00 94.81 244 SER A N 1
ATOM 1963 C CA . SER A 1 244 ? 16.186 -12.344 -39.184 1.00 94.81 244 SER A CA 1
ATOM 1964 C C . SER A 1 244 ? 15.952 -11.136 -40.087 1.00 94.81 244 SER A C 1
ATOM 1966 O O . SER A 1 244 ? 14.809 -10.804 -40.404 1.00 94.81 244 SER A O 1
ATOM 1968 N N . MET A 1 245 ? 17.041 -10.474 -40.466 1.00 94.88 245 MET A N 1
ATOM 1969 C CA . MET A 1 245 ? 17.066 -9.389 -41.445 1.00 94.88 245 MET A CA 1
ATOM 1970 C C . MET A 1 245 ? 18.300 -9.502 -42.336 1.00 94.88 245 MET A C 1
ATOM 1972 O O . MET A 1 245 ? 19.290 -10.130 -41.953 1.00 94.88 245 MET A O 1
ATOM 1976 N N . LEU A 1 246 ? 18.242 -8.866 -43.501 1.00 94.75 246 LEU A N 1
ATOM 1977 C CA . LEU A 1 246 ? 19.380 -8.709 -44.397 1.00 94.75 246 LEU A CA 1
ATOM 1978 C C . LEU A 1 246 ? 19.993 -7.322 -44.194 1.00 94.75 246 LEU A C 1
ATOM 1980 O O . LEU A 1 246 ? 19.271 -6.331 -44.148 1.00 94.75 246 LEU A O 1
ATOM 1984 N N . SER A 1 247 ? 21.315 -7.249 -44.069 1.00 94.44 247 SER A N 1
ATOM 1985 C CA . SER A 1 247 ? 22.042 -5.979 -43.991 1.00 94.44 247 SER A CA 1
ATOM 1986 C C . SER A 1 247 ? 23.422 -6.137 -44.612 1.00 94.44 247 SER A C 1
ATOM 1988 O O . SER A 1 247 ? 24.062 -7.174 -44.462 1.00 94.44 247 SER A O 1
ATOM 1990 N N . ASP A 1 248 ? 23.895 -5.119 -45.311 1.00 93.81 248 ASP A N 1
ATOM 1991 C CA . ASP A 1 248 ? 25.290 -4.996 -45.723 1.00 93.81 248 ASP A CA 1
ATOM 1992 C C . ASP A 1 248 ? 26.127 -4.216 -44.692 1.00 93.81 248 ASP A C 1
ATOM 1994 O O . ASP A 1 248 ? 27.354 -4.252 -44.765 1.00 93.81 248 ASP A O 1
ATOM 1998 N N . VAL A 1 249 ? 25.487 -3.590 -43.698 1.00 94.38 249 VAL A N 1
ATOM 1999 C CA . VAL A 1 249 ? 26.110 -2.817 -42.611 1.00 94.38 249 VAL A CA 1
ATOM 2000 C C . VAL A 1 249 ? 26.047 -3.566 -41.276 1.00 94.38 249 VAL A C 1
ATOM 2002 O O . VAL A 1 249 ? 25.010 -4.150 -40.940 1.00 94.38 249 VAL A O 1
ATOM 2005 N N . TYR A 1 250 ? 27.129 -3.528 -40.490 1.00 94.56 250 TYR A N 1
ATOM 2006 C CA . TYR A 1 250 ? 27.188 -4.113 -39.146 1.00 94.56 250 TYR A CA 1
ATOM 2007 C C . TYR A 1 250 ? 28.139 -3.392 -38.181 1.00 94.56 250 TYR A C 1
ATOM 2009 O O . TYR A 1 250 ? 29.141 -2.800 -38.563 1.00 94.56 250 TYR A O 1
ATOM 2017 N N . PHE A 1 251 ? 27.867 -3.541 -36.890 1.00 94.69 251 PHE A N 1
ATOM 2018 C CA . PHE A 1 251 ? 28.742 -3.197 -35.777 1.00 94.69 251 PHE A CA 1
ATOM 2019 C C . PHE A 1 251 ? 29.514 -4.444 -35.323 1.00 94.69 251 PHE A C 1
ATOM 2021 O O . PHE A 1 251 ? 28.903 -5.493 -35.091 1.00 94.69 251 PHE A O 1
ATOM 2028 N N . ASP A 1 252 ? 30.839 -4.347 -35.169 1.00 92.75 252 ASP A N 1
ATOM 2029 C CA . ASP A 1 252 ? 31.627 -5.375 -34.476 1.00 92.75 252 ASP A CA 1
ATOM 2030 C C . ASP A 1 252 ? 31.569 -5.133 -32.966 1.00 92.75 252 ASP A C 1
ATOM 2032 O O . ASP A 1 252 ? 32.195 -4.221 -32.425 1.00 92.75 252 ASP A O 1
ATOM 2036 N N . ILE A 1 253 ? 30.812 -5.978 -32.271 1.00 90.50 253 ILE A N 1
ATOM 2037 C CA . ILE A 1 253 ? 30.566 -5.850 -30.834 1.00 90.50 253 ILE A CA 1
ATOM 2038 C C . ILE A 1 253 ? 31.864 -5.974 -30.027 1.00 90.50 253 ILE A C 1
ATOM 2040 O O . ILE A 1 253 ? 32.003 -5.330 -28.988 1.00 90.50 253 ILE A O 1
ATOM 2044 N N . ASN A 1 254 ? 32.837 -6.757 -30.501 1.00 88.81 254 ASN A N 1
ATOM 2045 C CA . ASN A 1 254 ? 34.108 -6.931 -29.796 1.00 88.81 254 ASN A CA 1
ATOM 2046 C C . ASN A 1 254 ? 35.041 -5.723 -29.944 1.00 88.81 254 ASN A C 1
ATOM 2048 O O . ASN A 1 254 ? 35.983 -5.588 -29.164 1.00 88.81 254 ASN A O 1
ATOM 2052 N N . ALA A 1 255 ? 34.795 -4.868 -30.937 1.00 89.44 255 ALA A N 1
ATOM 2053 C CA . ALA A 1 255 ? 35.562 -3.653 -31.180 1.00 89.44 255 ALA A CA 1
ATOM 2054 C C . ALA A 1 255 ? 34.988 -2.426 -30.446 1.00 89.44 255 ALA A C 1
ATOM 2056 O O . ALA A 1 255 ? 35.562 -1.339 -30.533 1.00 89.44 255 ALA A O 1
ATOM 2057 N N . MET A 1 256 ? 33.872 -2.579 -29.722 1.00 89.12 256 MET A N 1
ATOM 2058 C CA . MET A 1 256 ? 33.224 -1.471 -29.018 1.00 89.12 256 MET A CA 1
ATOM 2059 C C . MET A 1 256 ? 34.098 -0.929 -27.874 1.00 89.12 256 MET A C 1
ATOM 2061 O O . MET A 1 256 ? 34.729 -1.704 -27.146 1.00 89.12 256 MET A O 1
ATOM 2065 N N . PRO A 1 257 ? 34.138 0.401 -27.671 1.00 85.25 257 PRO A N 1
ATOM 2066 C CA . PRO A 1 257 ? 34.985 1.005 -26.653 1.00 85.25 257 PRO A CA 1
ATOM 2067 C C . PRO A 1 257 ? 34.491 0.657 -25.247 1.00 85.25 257 PRO A C 1
ATOM 2069 O O . PRO A 1 257 ? 33.299 0.755 -24.947 1.00 85.25 257 PRO A O 1
ATOM 2072 N N . TYR A 1 258 ? 35.420 0.303 -24.355 1.00 86.31 258 TYR A N 1
ATOM 2073 C CA . TYR A 1 258 ? 35.099 0.062 -22.950 1.00 86.31 258 TYR A CA 1
ATOM 2074 C C . TYR A 1 258 ? 34.566 1.338 -22.287 1.00 86.31 258 TYR A C 1
ATOM 2076 O O . TYR A 1 258 ? 35.234 2.373 -22.283 1.00 86.31 258 TYR A O 1
ATOM 2084 N N . ASN A 1 259 ? 33.390 1.238 -21.672 1.00 88.50 259 ASN A N 1
ATOM 2085 C CA . ASN A 1 259 ? 32.802 2.288 -20.854 1.00 88.50 259 ASN A CA 1
ATOM 2086 C C . ASN A 1 259 ? 32.141 1.639 -19.624 1.00 88.50 259 ASN A C 1
ATOM 2088 O O . ASN A 1 259 ? 31.244 0.816 -19.795 1.00 88.50 259 ASN A O 1
ATOM 2092 N N . PRO A 1 260 ? 32.559 1.979 -18.390 1.00 88.38 260 PRO A N 1
ATOM 2093 C CA . PRO A 1 260 ? 32.056 1.328 -17.178 1.00 88.38 260 PRO A CA 1
ATOM 2094 C C . PRO A 1 260 ? 30.576 1.614 -16.884 1.00 88.38 260 PRO A C 1
ATOM 2096 O O . PRO A 1 260 ? 29.966 0.887 -16.107 1.00 88.38 260 PRO A O 1
ATOM 2099 N N . ASN A 1 261 ? 29.999 2.656 -17.490 1.00 89.94 261 ASN A N 1
ATOM 2100 C CA . ASN A 1 261 ? 28.605 3.056 -17.282 1.00 89.94 261 ASN A CA 1
ATOM 2101 C C . ASN A 1 261 ? 27.670 2.551 -18.389 1.00 89.94 261 ASN A C 1
ATOM 2103 O O . ASN A 1 261 ? 26.518 2.983 -18.462 1.00 89.94 261 ASN A O 1
ATOM 2107 N N . VAL A 1 262 ? 28.169 1.685 -19.273 1.00 92.81 262 VAL A N 1
ATOM 2108 C CA . VAL A 1 262 ? 27.452 1.225 -20.458 1.00 92.81 262 VAL A CA 1
ATOM 2109 C C . VAL A 1 262 ? 27.592 -0.285 -20.626 1.00 92.81 262 VAL A C 1
ATOM 2111 O O . VAL A 1 262 ? 28.662 -0.850 -20.402 1.00 92.81 262 VAL A O 1
ATOM 2114 N N . ILE A 1 263 ? 26.517 -0.937 -21.068 1.00 93.62 263 ILE A N 1
ATOM 2115 C CA . ILE A 1 263 ? 26.521 -2.346 -21.474 1.00 93.62 263 ILE A CA 1
ATOM 2116 C C . ILE A 1 263 ? 26.094 -2.440 -22.940 1.00 93.62 263 ILE A C 1
ATOM 2118 O O . ILE A 1 263 ? 25.015 -1.983 -23.314 1.00 93.62 263 ILE A O 1
ATOM 2122 N N . TYR A 1 264 ? 26.926 -3.070 -23.770 1.00 94.56 264 TYR A N 1
ATOM 2123 C CA . TYR A 1 264 ? 26.591 -3.365 -25.162 1.00 94.56 264 TYR A CA 1
ATOM 2124 C C . TYR A 1 264 ? 25.862 -4.703 -25.254 1.00 94.56 264 TYR A C 1
ATOM 2126 O O . TYR A 1 264 ? 26.428 -5.761 -24.962 1.00 94.56 264 TYR A O 1
ATOM 2134 N N . HIS A 1 265 ? 24.606 -4.665 -25.684 1.00 94.38 265 HIS A N 1
ATOM 2135 C CA . HIS A 1 265 ? 23.779 -5.850 -25.858 1.00 94.38 265 HIS A CA 1
ATOM 2136 C C . HIS A 1 265 ? 23.824 -6.320 -27.302 1.00 94.38 265 HIS A C 1
ATOM 2138 O O . HIS A 1 265 ? 23.385 -5.632 -28.220 1.00 94.38 265 HIS A O 1
ATOM 2144 N N . ASN A 1 266 ? 24.311 -7.542 -27.499 1.00 92.00 266 ASN A N 1
ATOM 2145 C CA . ASN A 1 266 ? 24.249 -8.200 -28.793 1.00 92.00 266 ASN A CA 1
ATOM 2146 C C . ASN A 1 266 ? 23.116 -9.226 -28.819 1.00 92.00 266 ASN A C 1
ATOM 2148 O O . ASN A 1 266 ? 23.297 -10.379 -28.412 1.00 92.00 266 ASN A O 1
ATOM 2152 N N . ILE A 1 267 ? 21.972 -8.806 -29.353 1.00 92.81 267 ILE A N 1
ATOM 2153 C CA . ILE A 1 267 ? 20.785 -9.651 -29.512 1.00 92.81 267 ILE A CA 1
ATOM 2154 C C . ILE A 1 267 ? 20.845 -10.562 -30.754 1.00 92.81 267 ILE A C 1
ATOM 2156 O O . ILE A 1 267 ? 19.984 -11.424 -30.916 1.00 92.81 267 ILE A O 1
ATOM 2160 N N . PHE A 1 268 ? 21.858 -10.419 -31.616 1.00 95.12 268 PHE A N 1
ATOM 2161 C CA . PHE A 1 268 ? 22.037 -11.196 -32.848 1.00 95.12 268 PHE A CA 1
ATOM 2162 C C . PHE A 1 268 ? 23.056 -12.323 -32.674 1.00 95.12 268 PHE A C 1
ATOM 2164 O O . PHE A 1 268 ? 23.926 -12.272 -31.805 1.00 95.12 268 PHE A O 1
ATOM 2171 N N . ASN A 1 269 ? 22.947 -13.372 -33.489 1.00 93.06 269 ASN A N 1
ATOM 2172 C CA . ASN A 1 269 ? 23.897 -14.483 -33.501 1.00 93.06 269 ASN A CA 1
ATOM 2173 C C . ASN A 1 269 ? 25.281 -14.034 -33.999 1.00 93.06 269 ASN A C 1
ATOM 2175 O O . ASN A 1 269 ? 25.394 -13.276 -34.955 1.00 93.06 269 ASN A O 1
ATOM 2179 N N . GLY A 1 270 ? 26.343 -14.552 -33.376 1.00 91.19 270 GLY A N 1
ATOM 2180 C CA . GLY A 1 270 ? 27.723 -14.154 -33.677 1.00 91.19 270 GLY A CA 1
ATOM 2181 C C . GLY A 1 270 ? 28.147 -12.870 -32.958 1.00 91.19 270 GLY A C 1
ATOM 2182 O O . GLY A 1 270 ? 27.555 -12.511 -31.942 1.00 91.19 270 GLY A O 1
ATOM 2183 N N . ASN A 1 271 ? 29.189 -12.208 -33.474 1.00 91.50 271 ASN A N 1
ATOM 2184 C CA . ASN A 1 271 ? 29.784 -10.987 -32.898 1.00 91.50 271 ASN A CA 1
ATOM 2185 C C . ASN A 1 271 ? 29.509 -9.722 -33.729 1.00 91.50 271 ASN A C 1
ATOM 2187 O O . ASN A 1 271 ? 29.951 -8.641 -33.356 1.00 91.50 271 ASN A O 1
ATOM 2191 N N . LYS A 1 272 ? 28.788 -9.863 -34.844 1.00 93.62 272 LYS A N 1
ATOM 2192 C CA . LYS A 1 272 ? 28.388 -8.766 -35.725 1.00 93.62 272 LYS A CA 1
ATOM 2193 C C . LYS A 1 272 ? 26.893 -8.522 -35.569 1.00 93.62 272 LYS A C 1
ATOM 2195 O O . LYS A 1 272 ? 26.127 -9.486 -35.550 1.00 93.62 272 LYS A O 1
ATOM 2200 N N . ALA A 1 273 ? 26.488 -7.263 -35.469 1.00 94.56 273 ALA A N 1
ATOM 2201 C CA . ALA A 1 273 ? 25.087 -6.887 -35.314 1.00 94.56 273 ALA A CA 1
ATOM 2202 C C . ALA A 1 273 ? 24.735 -5.736 -36.266 1.00 94.56 273 ALA A C 1
ATOM 2204 O O . ALA A 1 273 ? 25.480 -4.767 -36.301 1.00 94.56 273 ALA A O 1
ATOM 2205 N N . PRO A 1 274 ? 23.619 -5.782 -37.009 1.00 95.12 274 PRO A N 1
ATOM 2206 C CA . PRO A 1 274 ? 23.195 -4.672 -37.870 1.00 95.12 274 PRO A CA 1
ATOM 2207 C C . PRO A 1 274 ? 22.593 -3.502 -37.073 1.00 95.12 274 PRO A C 1
ATOM 2209 O O . PRO A 1 274 ? 22.469 -2.392 -37.582 1.00 95.12 274 PRO A O 1
ATOM 2212 N N . ILE A 1 275 ? 22.217 -3.750 -35.814 1.00 96.69 275 ILE A N 1
ATOM 2213 C CA . ILE A 1 275 ? 21.679 -2.769 -34.871 1.00 96.69 275 ILE A CA 1
ATOM 2214 C C . ILE A 1 275 ? 22.431 -2.949 -33.551 1.00 96.69 275 ILE A C 1
ATOM 2216 O O . ILE A 1 275 ? 22.489 -4.062 -33.019 1.00 96.69 275 ILE A O 1
ATOM 2220 N N . LEU A 1 276 ? 23.000 -1.867 -33.026 1.00 95.69 276 LEU A N 1
ATOM 2221 C CA . LEU A 1 276 ? 23.689 -1.845 -31.740 1.00 95.69 276 LEU A CA 1
ATOM 2222 C C . LEU A 1 276 ? 22.724 -1.376 -30.649 1.00 95.69 276 LEU A C 1
ATOM 2224 O O . LEU A 1 276 ? 22.105 -0.326 -30.786 1.00 95.69 276 LEU A O 1
ATOM 2228 N N . VAL A 1 277 ? 22.611 -2.134 -29.557 1.00 96.69 277 VAL A N 1
ATOM 2229 C CA . VAL A 1 277 ? 21.815 -1.747 -28.383 1.00 96.69 277 VAL A CA 1
ATOM 2230 C C . VAL A 1 277 ? 22.760 -1.430 -27.231 1.00 96.69 277 VAL A C 1
ATOM 2232 O O . VAL A 1 277 ? 23.524 -2.287 -26.785 1.00 96.69 277 VAL A O 1
ATOM 2235 N N . VAL A 1 278 ? 22.703 -0.196 -26.750 1.00 95.56 278 VAL A N 1
ATOM 2236 C CA . VAL A 1 278 ? 23.594 0.362 -25.734 1.00 95.56 278 VAL A CA 1
ATOM 2237 C C . VAL A 1 278 ? 22.766 0.694 -24.498 1.00 95.56 278 VAL A C 1
ATOM 2239 O O . VAL A 1 278 ? 21.976 1.633 -24.496 1.00 95.56 278 VAL A O 1
ATOM 2242 N N . GLU A 1 279 ? 22.916 -0.081 -23.431 1.00 95.19 279 GLU A N 1
ATOM 2243 C CA . GLU A 1 279 ? 22.289 0.223 -22.144 1.00 95.19 279 GLU A CA 1
ATOM 2244 C C . GLU A 1 279 ? 23.149 1.230 -21.387 1.00 95.19 279 GLU A C 1
ATOM 2246 O O . GLU A 1 279 ? 24.286 0.924 -21.030 1.00 95.19 279 GLU A O 1
ATOM 2251 N N . HIS A 1 280 ? 22.596 2.403 -21.089 1.00 94.00 280 HIS A N 1
ATOM 2252 C CA . HIS A 1 280 ? 23.196 3.354 -20.157 1.00 94.00 280 HIS A CA 1
ATOM 2253 C C . HIS A 1 280 ? 22.703 3.013 -18.752 1.00 94.00 280 HIS A C 1
ATOM 2255 O O . HIS A 1 280 ? 21.530 3.219 -18.430 1.00 94.00 280 HIS A O 1
ATOM 2261 N N . ILE A 1 281 ? 23.585 2.452 -17.922 1.00 90.81 281 ILE A N 1
ATOM 2262 C CA . ILE A 1 281 ? 23.191 1.806 -16.666 1.00 90.81 281 ILE A CA 1
ATOM 2263 C C . ILE A 1 281 ? 22.505 2.826 -15.736 1.00 90.81 281 ILE A C 1
ATOM 2265 O O . ILE A 1 281 ? 23.068 3.866 -15.391 1.00 90.81 281 ILE A O 1
ATOM 2269 N N . GLY A 1 282 ? 21.270 2.523 -15.327 1.00 88.56 282 GLY A N 1
ATOM 2270 C CA . GLY A 1 282 ? 20.438 3.379 -14.471 1.00 88.56 282 GLY A CA 1
ATOM 2271 C C . GLY A 1 282 ? 19.602 4.428 -15.190 1.00 88.56 282 GLY A C 1
ATOM 2272 O O . GLY A 1 282 ? 18.923 5.209 -14.528 1.00 88.56 282 GLY A O 1
ATOM 2273 N N . LYS A 1 283 ? 19.690 4.480 -16.519 1.00 91.06 283 LYS A N 1
ATOM 2274 C CA . LYS A 1 283 ? 19.079 5.513 -17.349 1.00 91.06 283 LYS A CA 1
ATOM 2275 C C . LYS A 1 283 ? 18.148 4.884 -18.376 1.00 91.06 283 LYS A C 1
ATOM 2277 O O . LYS A 1 283 ? 17.040 4.508 -18.027 1.00 91.06 283 LYS A O 1
ATOM 2282 N N . GLY A 1 284 ? 18.589 4.722 -19.614 1.00 92.75 284 GLY A N 1
ATOM 2283 C CA . GLY A 1 284 ? 17.782 4.201 -20.711 1.00 92.75 284 GLY A CA 1
ATOM 2284 C C . GLY A 1 284 ? 18.646 3.463 -21.721 1.00 92.75 284 GLY A C 1
ATOM 2285 O O . GLY A 1 284 ? 19.797 3.117 -21.439 1.00 92.75 284 GLY A O 1
ATOM 2286 N N . TYR A 1 285 ? 18.094 3.239 -22.908 1.00 95.94 285 TYR A N 1
ATOM 2287 C CA . TYR A 1 285 ? 18.788 2.545 -23.991 1.00 95.94 285 TYR A CA 1
ATOM 2288 C C . TYR A 1 285 ? 19.038 3.494 -25.160 1.00 95.94 285 TYR A C 1
ATOM 2290 O O . TYR A 1 285 ? 18.169 4.267 -25.543 1.00 95.94 285 TYR A O 1
ATOM 2298 N N . GLU A 1 286 ? 20.216 3.411 -25.760 1.00 95.44 286 GLU A N 1
ATOM 2299 C CA . GLU A 1 286 ? 20.522 4.018 -27.051 1.00 95.44 286 GLU A CA 1
ATOM 2300 C C . GLU A 1 286 ? 20.607 2.882 -28.082 1.00 95.44 286 GLU A C 1
ATOM 2302 O O . GLU A 1 286 ? 21.406 1.957 -27.951 1.00 95.44 286 GLU A O 1
ATOM 2307 N N . ILE A 1 287 ? 19.722 2.905 -29.072 1.00 96.94 287 ILE A N 1
ATOM 2308 C CA . ILE A 1 287 ? 19.656 1.946 -30.174 1.00 96.94 287 ILE A CA 1
ATOM 2309 C C . ILE A 1 287 ? 20.225 2.648 -31.401 1.00 96.94 287 ILE A C 1
ATOM 2311 O O . ILE A 1 287 ? 19.764 3.726 -31.763 1.00 96.94 287 ILE A O 1
ATOM 2315 N N . ILE A 1 288 ? 21.235 2.065 -32.037 1.00 95.88 288 ILE A N 1
ATOM 2316 C CA . ILE A 1 288 ? 21.954 2.702 -33.143 1.00 95.88 288 ILE A CA 1
ATOM 2317 C C . ILE A 1 288 ? 21.887 1.798 -34.365 1.00 95.88 288 ILE A C 1
ATOM 2319 O O . ILE A 1 288 ? 22.152 0.596 -34.280 1.00 95.88 288 ILE A O 1
ATOM 2323 N N . SER A 1 289 ? 21.548 2.381 -35.510 1.00 96.25 289 SER A N 1
ATOM 2324 C CA . SER A 1 289 ? 21.491 1.672 -36.786 1.00 96.25 289 SER A CA 1
ATOM 2325 C C . SER A 1 289 ? 21.927 2.553 -37.954 1.00 96.25 289 SER A C 1
ATOM 2327 O O . SER A 1 289 ? 21.988 3.774 -37.840 1.00 96.25 289 SER A O 1
ATOM 2329 N N . HIS A 1 290 ? 22.177 1.936 -39.107 1.00 95.62 290 HIS A N 1
ATOM 2330 C CA . HIS A 1 290 ? 22.279 2.661 -40.374 1.00 95.62 290 HIS A CA 1
ATOM 2331 C C . HIS A 1 290 ? 20.898 3.215 -40.792 1.00 95.62 290 HIS A C 1
ATOM 2333 O O . HIS A 1 290 ? 19.872 2.601 -40.467 1.00 95.62 290 HIS A O 1
ATOM 2339 N N . SER A 1 291 ? 20.833 4.336 -41.524 1.00 93.44 291 SER A N 1
ATOM 2340 C CA . SER A 1 291 ? 19.553 4.956 -41.943 1.00 93.44 291 SER A CA 1
ATOM 2341 C C . SER A 1 291 ? 18.719 4.057 -42.857 1.00 93.44 291 SER A C 1
ATOM 2343 O O . SER A 1 291 ? 17.492 4.134 -42.873 1.00 93.44 291 SER A O 1
ATOM 2345 N N . SER A 1 292 ? 19.364 3.126 -43.568 1.00 92.56 292 SER A N 1
ATOM 2346 C CA . SER A 1 292 ? 18.690 2.113 -44.400 1.00 92.56 292 SER A CA 1
ATOM 2347 C C . SER A 1 292 ? 17.631 1.300 -43.645 1.00 92.56 292 SER A C 1
ATOM 2349 O O . SER A 1 292 ? 16.687 0.826 -44.275 1.00 92.56 292 SER A O 1
ATOM 2351 N N . ILE A 1 293 ? 17.745 1.164 -42.317 1.00 93.81 293 ILE A N 1
ATOM 2352 C CA . ILE A 1 293 ? 16.743 0.478 -41.493 1.00 93.81 293 ILE A CA 1
ATOM 2353 C C . ILE A 1 293 ? 15.428 1.258 -41.451 1.00 93.81 293 ILE A C 1
ATOM 2355 O O . ILE A 1 293 ? 14.368 0.662 -41.638 1.00 93.81 293 ILE A O 1
ATOM 2359 N N . LEU A 1 294 ? 15.493 2.580 -41.258 1.00 92.81 294 LEU A N 1
ATOM 2360 C CA . LEU A 1 294 ? 14.310 3.447 -41.236 1.00 92.81 294 LEU A CA 1
ATOM 2361 C C . LEU A 1 294 ? 13.807 3.793 -42.645 1.00 92.81 294 LEU A C 1
ATOM 2363 O O . LEU A 1 294 ? 12.619 4.051 -42.842 1.00 92.81 294 LEU A O 1
ATOM 2367 N N . ASN A 1 295 ? 14.672 3.728 -43.658 1.00 90.94 295 ASN A N 1
ATOM 2368 C CA . ASN A 1 295 ? 14.245 3.833 -45.056 1.00 90.94 295 ASN A CA 1
ATOM 2369 C C . ASN A 1 295 ? 13.459 2.592 -45.512 1.00 90.94 295 ASN A C 1
ATOM 2371 O O . ASN A 1 295 ? 12.560 2.711 -46.339 1.00 90.94 295 ASN A O 1
ATOM 2375 N N . ASN A 1 296 ? 13.749 1.417 -44.938 1.00 91.19 296 ASN A N 1
ATOM 2376 C CA . ASN A 1 296 ? 13.114 0.140 -45.279 1.00 91.19 296 ASN A CA 1
ATOM 2377 C C . ASN A 1 296 ? 12.389 -0.481 -44.070 1.00 91.19 296 ASN A C 1
ATOM 2379 O O . ASN A 1 296 ? 12.582 -1.657 -43.751 1.00 91.19 296 ASN A O 1
ATOM 2383 N N . ILE A 1 297 ? 11.563 0.306 -43.367 1.00 91.94 297 ILE A N 1
ATOM 2384 C CA . ILE A 1 297 ? 10.878 -0.145 -42.140 1.00 91.94 297 ILE A CA 1
ATOM 2385 C C . ILE A 1 297 ? 10.069 -1.417 -42.376 1.00 91.94 297 ILE A C 1
ATOM 2387 O O . ILE A 1 297 ? 10.159 -2.332 -41.568 1.00 91.94 297 ILE A O 1
ATOM 2391 N N . GLU A 1 298 ? 9.299 -1.512 -43.463 1.00 88.81 298 GLU A N 1
ATOM 2392 C CA . GLU A 1 298 ? 8.417 -2.666 -43.702 1.00 88.81 298 GLU A CA 1
ATOM 2393 C C . GLU A 1 298 ? 9.178 -3.997 -43.783 1.00 88.81 298 GLU A C 1
ATOM 2395 O O . GLU A 1 298 ? 8.698 -5.013 -43.278 1.00 88.81 298 GLU A O 1
ATOM 2400 N N . GLU A 1 299 ? 10.384 -3.988 -44.354 1.00 90.50 299 GLU A N 1
ATOM 2401 C CA . GLU A 1 299 ? 11.243 -5.173 -44.454 1.00 90.50 299 GLU A CA 1
ATOM 2402 C C . GLU A 1 299 ? 11.879 -5.528 -43.102 1.00 90.50 299 GLU A C 1
ATOM 2404 O O . GLU A 1 299 ? 12.035 -6.704 -42.765 1.00 90.50 299 GLU A O 1
ATOM 2409 N N . ASN A 1 300 ? 12.190 -4.513 -42.291 1.00 93.06 300 ASN A N 1
ATOM 2410 C CA . ASN A 1 300 ? 12.908 -4.658 -41.025 1.00 93.06 300 ASN A CA 1
ATOM 2411 C C . ASN A 1 300 ? 11.994 -4.718 -39.790 1.00 93.06 300 ASN A C 1
ATOM 2413 O O . ASN A 1 300 ? 12.468 -4.979 -38.680 1.00 93.06 300 ASN A O 1
ATOM 2417 N N . ILE A 1 301 ? 10.683 -4.524 -39.961 1.00 93.81 301 ILE A N 1
ATOM 2418 C CA . ILE A 1 301 ? 9.743 -4.238 -38.870 1.00 93.81 301 ILE A CA 1
ATOM 2419 C C . ILE A 1 301 ? 9.738 -5.318 -37.786 1.00 93.81 301 ILE A C 1
ATOM 2421 O O . ILE A 1 301 ? 9.688 -5.012 -36.596 1.00 93.81 301 ILE A O 1
ATOM 2425 N N . LYS A 1 302 ? 9.858 -6.595 -38.172 1.00 93.75 302 LYS A N 1
ATOM 2426 C CA . LYS A 1 302 ? 9.890 -7.707 -37.213 1.00 93.75 302 LYS A CA 1
ATOM 2427 C C . LYS A 1 302 ? 11.116 -7.633 -36.310 1.00 93.75 302 LYS A C 1
ATOM 2429 O O . LYS A 1 302 ? 10.980 -7.833 -35.110 1.00 93.75 302 LYS A O 1
ATOM 2434 N N . VAL A 1 303 ? 12.292 -7.316 -36.857 1.00 95.94 303 VAL A N 1
ATOM 2435 C CA . VAL A 1 303 ? 13.509 -7.126 -36.053 1.00 95.94 303 VAL A CA 1
ATOM 2436 C C . VAL A 1 303 ? 13.388 -5.880 -35.181 1.00 95.94 303 VAL A C 1
ATOM 2438 O O . VAL A 1 303 ? 13.739 -5.939 -34.006 1.00 95.94 303 VAL A O 1
ATOM 2441 N N . MET A 1 304 ? 12.838 -4.782 -35.709 1.00 96.44 304 MET A N 1
ATOM 2442 C CA . MET A 1 304 ? 12.624 -3.559 -34.927 1.00 96.44 304 MET A CA 1
ATOM 2443 C C . MET A 1 304 ? 11.742 -3.815 -33.698 1.00 96.44 304 MET A C 1
ATOM 2445 O O . MET A 1 304 ? 12.078 -3.366 -32.604 1.00 96.44 304 MET A O 1
ATOM 2449 N N . TYR A 1 305 ? 10.664 -4.592 -33.842 1.00 96.06 305 TYR A N 1
ATOM 2450 C CA . TYR A 1 305 ? 9.818 -4.982 -32.712 1.00 96.06 305 TYR A CA 1
ATOM 2451 C C . TYR A 1 305 ? 10.542 -5.840 -31.676 1.00 96.06 305 TYR A C 1
ATOM 2453 O O . TYR A 1 305 ? 10.317 -5.658 -30.485 1.00 96.06 305 TYR A O 1
ATOM 2461 N N . GLU A 1 306 ? 11.413 -6.755 -32.099 1.00 96.06 306 GLU A N 1
ATOM 2462 C CA . GLU A 1 306 ? 12.205 -7.575 -31.174 1.00 96.06 306 GLU A CA 1
ATOM 2463 C C . GLU A 1 306 ? 13.198 -6.712 -30.378 1.00 96.06 306 GLU A C 1
ATOM 2465 O O . GLU A 1 306 ? 13.316 -6.878 -29.164 1.00 96.06 306 GLU A O 1
ATOM 2470 N N . VAL A 1 307 ? 13.853 -5.741 -31.030 1.00 96.88 307 VAL A N 1
ATOM 2471 C CA . VAL A 1 307 ? 14.745 -4.765 -30.375 1.00 96.88 307 VAL A CA 1
ATOM 2472 C C . VAL A 1 307 ? 13.968 -3.898 -29.380 1.00 96.88 307 VAL A C 1
ATOM 2474 O O . VAL A 1 307 ? 14.363 -3.779 -28.221 1.00 96.88 307 VAL A O 1
ATOM 2477 N N . ILE A 1 308 ? 12.841 -3.320 -29.806 1.00 96.44 308 ILE A N 1
ATOM 2478 C CA . ILE A 1 308 ? 12.004 -2.469 -28.953 1.00 96.44 308 ILE A CA 1
ATOM 2479 C C . ILE A 1 308 ? 11.479 -3.253 -27.753 1.00 96.44 308 ILE A C 1
ATOM 2481 O O . ILE A 1 308 ? 11.564 -2.772 -26.627 1.00 96.44 308 ILE A O 1
ATOM 2485 N N . MET A 1 309 ? 10.978 -4.471 -27.969 1.00 95.56 309 MET A N 1
ATOM 2486 C CA . MET A 1 309 ? 10.498 -5.318 -26.879 1.00 95.56 309 MET A CA 1
ATOM 2487 C C . MET A 1 309 ? 11.616 -5.702 -25.919 1.00 95.56 309 MET A C 1
ATOM 2489 O O . MET A 1 309 ? 11.386 -5.721 -24.712 1.00 95.56 309 MET A O 1
ATOM 2493 N N . PHE A 1 310 ? 12.822 -5.975 -26.421 1.00 95.81 310 PHE A N 1
ATOM 2494 C CA . PHE A 1 310 ? 13.978 -6.227 -25.567 1.00 95.81 310 PHE A CA 1
ATOM 2495 C C . PHE A 1 310 ? 14.253 -5.036 -24.638 1.00 95.81 310 PHE A C 1
ATOM 2497 O O . PHE A 1 310 ? 14.348 -5.232 -23.425 1.00 95.81 310 PHE A O 1
ATOM 2504 N N . CYS A 1 311 ? 14.311 -3.815 -25.178 1.00 96.12 311 CYS A N 1
ATOM 2505 C CA . CYS A 1 311 ? 14.528 -2.605 -24.383 1.00 96.12 311 CYS A CA 1
ATOM 2506 C C . CYS A 1 311 ? 13.366 -2.344 -23.414 1.00 96.12 311 CYS A C 1
ATOM 2508 O O . CYS A 1 311 ? 13.602 -2.098 -22.236 1.00 96.12 311 CYS A O 1
ATOM 2510 N N . TYR A 1 312 ? 12.119 -2.465 -23.875 1.00 95.19 312 TYR A N 1
ATOM 2511 C CA . TYR A 1 312 ? 10.912 -2.222 -23.080 1.00 95.19 312 TYR A CA 1
ATOM 2512 C C . TYR A 1 312 ? 10.803 -3.158 -21.870 1.00 95.19 312 TYR A C 1
ATOM 2514 O O . TYR A 1 312 ? 10.500 -2.722 -20.766 1.00 95.19 312 TYR A O 1
ATOM 2522 N N . LEU A 1 313 ? 11.074 -4.454 -22.054 1.00 94.81 313 LEU A N 1
ATOM 2523 C CA . LEU A 1 313 ? 10.985 -5.454 -20.983 1.00 94.81 313 LEU A CA 1
ATOM 2524 C C . LEU A 1 313 ? 12.128 -5.366 -19.956 1.00 94.81 313 LEU A C 1
ATOM 2526 O O . LEU A 1 313 ? 12.020 -5.968 -18.884 1.00 94.81 313 LEU A O 1
ATOM 2530 N N . ASN A 1 314 ? 13.208 -4.656 -20.302 1.00 94.56 314 ASN A N 1
ATOM 2531 C CA . ASN A 1 314 ? 14.400 -4.453 -19.474 1.00 94.56 314 ASN A CA 1
ATOM 2532 C C . ASN A 1 314 ? 14.653 -2.968 -19.156 1.00 94.56 314 ASN A C 1
ATOM 2534 O O . ASN A 1 314 ? 15.778 -2.588 -18.809 1.00 94.56 314 ASN A O 1
ATOM 2538 N N . ARG A 1 315 ? 13.635 -2.115 -19.315 1.00 94.06 315 ARG A N 1
ATOM 2539 C CA . ARG A 1 315 ? 13.729 -0.667 -19.115 1.00 94.06 315 ARG A CA 1
ATOM 2540 C C . ARG A 1 315 ? 13.944 -0.305 -17.657 1.00 94.06 315 ARG A C 1
ATOM 2542 O O . ARG A 1 315 ? 13.637 -1.090 -16.753 1.00 94.06 315 ARG A O 1
ATOM 2549 N N . TYR A 1 316 ? 14.434 0.904 -17.444 1.00 94.38 316 TYR A N 1
ATOM 2550 C CA . TYR A 1 316 ? 14.415 1.511 -16.128 1.00 94.38 316 TYR A CA 1
ATOM 2551 C C . TYR A 1 316 ? 13.104 2.258 -15.923 1.00 94.38 316 TYR A C 1
ATOM 2553 O O . TYR A 1 316 ? 12.489 2.717 -16.878 1.00 94.38 316 TYR A O 1
ATOM 2561 N N . GLU A 1 317 ? 12.678 2.378 -14.676 1.00 92.69 317 GLU A N 1
ATOM 2562 C CA . GLU A 1 317 ? 11.568 3.247 -14.300 1.00 92.69 317 GLU A CA 1
ATOM 2563 C C . GLU A 1 317 ? 11.923 3.933 -12.991 1.00 92.69 317 GLU A C 1
ATOM 2565 O O . GLU A 1 317 ? 12.523 3.321 -12.102 1.00 92.69 317 GLU A O 1
ATOM 2570 N N . THR A 1 318 ? 11.553 5.202 -12.866 1.00 91.50 318 THR A N 1
ATOM 2571 C CA . THR A 1 318 ? 11.812 5.990 -11.664 1.00 91.50 318 THR A CA 1
ATOM 2572 C C . THR A 1 318 ? 10.493 6.446 -11.066 1.00 91.50 318 THR A C 1
ATOM 2574 O O . THR A 1 318 ? 9.604 6.912 -11.776 1.00 91.50 318 THR A O 1
ATOM 2577 N N . THR A 1 319 ? 10.342 6.301 -9.749 1.00 92.75 319 THR A N 1
ATOM 2578 C CA . THR A 1 319 ? 9.163 6.833 -9.062 1.00 92.75 319 THR A CA 1
ATOM 2579 C C . THR A 1 319 ? 9.120 8.352 -9.187 1.00 92.75 319 THR A C 1
ATOM 2581 O O . THR A 1 319 ? 10.155 9.021 -9.238 1.00 92.75 319 THR A O 1
ATOM 2584 N N . THR A 1 320 ? 7.923 8.925 -9.091 1.00 89.81 320 THR A N 1
ATOM 2585 C CA . THR A 1 320 ? 7.800 10.332 -8.696 1.00 89.81 320 THR A CA 1
ATOM 2586 C C . THR A 1 320 ? 8.483 10.568 -7.347 1.00 89.81 320 THR A C 1
ATOM 2588 O O . THR A 1 320 ? 8.813 9.623 -6.626 1.00 89.81 320 THR A O 1
ATOM 2591 N N . ASN A 1 321 ? 8.671 11.831 -6.974 1.00 90.00 321 ASN A N 1
ATOM 2592 C CA . ASN A 1 321 ? 9.209 12.150 -5.660 1.00 90.00 321 ASN A CA 1
ATOM 2593 C C . ASN A 1 321 ? 8.251 11.673 -4.548 1.00 90.00 321 ASN A C 1
ATOM 2595 O O . ASN A 1 321 ? 7.062 12.000 -4.573 1.00 90.00 321 ASN A O 1
ATOM 2599 N N . LEU A 1 322 ? 8.755 10.860 -3.617 1.00 92.56 322 LEU A N 1
ATOM 2600 C CA . LEU A 1 322 ? 8.004 10.256 -2.518 1.00 92.56 322 LEU A CA 1
ATOM 2601 C C . LEU A 1 322 ? 8.480 10.827 -1.185 1.00 92.56 322 LEU A C 1
ATOM 2603 O O . LEU A 1 322 ? 9.674 10.841 -0.899 1.00 92.56 322 LEU A O 1
ATOM 2607 N N . ARG A 1 323 ? 7.532 11.246 -0.347 1.00 91.00 323 ARG A N 1
ATOM 2608 C CA . ARG A 1 323 ? 7.814 11.853 0.956 1.00 91.00 323 ARG A CA 1
ATOM 2609 C C . ARG A 1 323 ? 7.793 10.816 2.072 1.00 91.00 323 ARG A C 1
ATOM 2611 O O . ARG A 1 323 ? 6.909 9.960 2.099 1.00 91.00 323 ARG A O 1
ATOM 2618 N N . GLN A 1 324 ? 8.736 10.924 3.001 1.00 92.25 324 GLN A N 1
ATOM 2619 C CA . GLN A 1 324 ? 8.855 10.090 4.194 1.00 92.25 324 GLN A CA 1
ATOM 2620 C C . GLN A 1 324 ? 9.327 10.896 5.406 1.00 92.25 324 GLN A C 1
ATOM 2622 O O . GLN A 1 324 ? 9.724 12.056 5.289 1.00 92.25 324 GLN A O 1
ATOM 2627 N N . TRP A 1 325 ? 9.260 10.274 6.582 1.00 91.19 325 TRP A N 1
ATOM 2628 C CA . TRP A 1 325 ? 9.725 10.851 7.840 1.00 91.19 325 TRP A CA 1
ATOM 2629 C C . TRP A 1 325 ? 10.723 9.926 8.536 1.00 91.19 325 TRP A C 1
ATOM 2631 O O . TRP A 1 325 ? 10.703 8.705 8.361 1.00 91.19 325 TRP A O 1
ATOM 2641 N N . ILE A 1 326 ? 11.599 10.519 9.340 1.00 90.00 326 ILE A N 1
ATOM 2642 C CA . ILE A 1 326 ? 12.608 9.803 10.110 1.00 90.00 326 ILE A CA 1
ATOM 2643 C C . ILE A 1 326 ? 12.987 10.574 11.378 1.00 90.00 326 ILE A C 1
ATOM 2645 O O . ILE A 1 326 ? 12.927 11.803 11.420 1.00 90.00 326 ILE A O 1
ATOM 2649 N N . THR A 1 327 ? 13.398 9.845 12.413 1.00 89.50 327 THR A N 1
ATOM 2650 C CA . THR A 1 327 ? 13.970 10.391 13.653 1.00 89.50 327 THR A CA 1
ATOM 2651 C C . THR A 1 327 ? 15.214 9.622 14.056 1.00 89.50 327 THR A C 1
ATOM 2653 O O . THR A 1 327 ? 15.480 8.540 13.540 1.00 89.50 327 THR A O 1
ATOM 2656 N N . SER A 1 328 ? 15.982 10.182 14.985 1.00 85.44 328 SER A N 1
ATOM 2657 C CA . SER A 1 328 ? 17.249 9.612 15.459 1.00 85.44 328 SER A CA 1
ATOM 2658 C C . SER A 1 328 ? 17.057 8.275 16.173 1.00 85.44 328 SER A C 1
ATOM 2660 O O . SER A 1 328 ? 17.901 7.390 16.086 1.00 85.44 328 SER A O 1
ATOM 2662 N N . GLU A 1 329 ? 15.934 8.113 16.873 1.00 88.19 329 GLU A N 1
ATOM 2663 C CA . GLU A 1 329 ? 15.534 6.849 17.487 1.00 88.19 329 GLU A CA 1
ATOM 2664 C C . GLU A 1 329 ? 14.223 6.366 16.861 1.00 88.19 329 GLU A C 1
ATOM 2666 O O . GLU A 1 329 ? 13.288 7.148 16.665 1.00 88.19 329 GLU A O 1
ATOM 2671 N N . ILE A 1 330 ? 14.139 5.066 16.565 1.00 91.81 330 ILE A N 1
ATOM 2672 C CA . ILE A 1 330 ? 12.904 4.433 16.089 1.00 91.81 330 ILE A CA 1
ATOM 2673 C C . ILE A 1 330 ? 11.884 4.474 17.236 1.00 91.81 330 ILE A C 1
ATOM 2675 O O . ILE A 1 330 ? 12.187 3.975 18.326 1.00 91.81 330 ILE A O 1
ATOM 2679 N N . PRO A 1 331 ? 10.683 5.049 17.041 1.00 94.38 331 PRO A N 1
ATOM 2680 C CA . PRO A 1 331 ? 9.677 5.050 18.089 1.00 94.38 331 PRO A CA 1
ATOM 2681 C C . PRO A 1 331 ? 9.201 3.624 18.388 1.00 94.38 331 PRO A C 1
ATOM 2683 O O . PRO A 1 331 ? 9.188 2.772 17.503 1.00 94.38 331 PRO A O 1
ATOM 2686 N N . ASP A 1 332 ? 8.766 3.358 19.620 1.00 95.50 332 ASP A N 1
ATOM 2687 C CA . ASP A 1 332 ? 8.268 2.027 19.989 1.00 95.50 332 ASP A CA 1
ATOM 2688 C C . ASP A 1 332 ? 7.009 1.662 19.184 1.00 95.50 332 ASP A C 1
ATOM 2690 O O . ASP A 1 332 ? 6.805 0.497 18.823 1.00 95.50 332 ASP A O 1
ATOM 2694 N N . TYR A 1 333 ? 6.168 2.663 18.894 1.00 95.31 333 TYR A N 1
ATOM 2695 C CA . TYR A 1 333 ? 4.887 2.500 18.212 1.00 95.31 333 TYR A CA 1
ATOM 2696 C C . TYR A 1 333 ? 4.654 3.531 17.098 1.00 95.31 333 TYR A C 1
ATOM 2698 O O . TYR A 1 333 ? 5.248 4.605 17.063 1.00 95.31 333 TYR A O 1
ATOM 2706 N N . GLN A 1 334 ? 3.723 3.218 16.205 1.00 94.19 334 GLN A N 1
ATOM 2707 C CA . GLN A 1 334 ? 3.086 4.162 15.292 1.00 94.19 334 GLN A CA 1
ATOM 2708 C C . GLN A 1 334 ? 1.577 3.921 15.275 1.00 94.19 334 GLN A C 1
ATOM 2710 O O . GLN A 1 334 ? 1.131 2.786 15.466 1.00 94.19 334 GLN A O 1
ATOM 2715 N N . ILE A 1 335 ? 0.793 4.980 15.087 1.00 91.44 335 ILE A N 1
ATOM 2716 C CA . ILE A 1 335 ? -0.659 4.862 14.967 1.00 91.44 335 ILE A CA 1
ATOM 2717 C C . ILE A 1 335 ? -1.009 4.479 13.528 1.00 91.44 335 ILE A C 1
ATOM 2719 O O . ILE A 1 335 ? -0.809 5.253 12.598 1.00 91.44 335 ILE A O 1
ATOM 2723 N N . GLU A 1 336 ? -1.577 3.290 13.345 1.00 89.00 336 GLU A N 1
ATOM 2724 C CA . GLU A 1 336 ? -2.113 2.827 12.064 1.00 89.00 336 GLU A CA 1
ATOM 2725 C C . GLU A 1 336 ? -3.590 2.485 12.223 1.00 89.00 336 GLU A C 1
ATOM 2727 O O . GLU A 1 336 ? -3.960 1.674 13.072 1.00 89.00 336 GLU A O 1
ATOM 2732 N N . SER A 1 337 ? -4.452 3.085 11.394 1.00 87.31 337 SER A N 1
ATOM 2733 C CA . SER A 1 337 ? -5.903 2.819 11.405 1.00 87.31 337 SER A CA 1
ATOM 2734 C C . SER A 1 337 ? -6.531 2.896 12.810 1.00 87.31 337 SER A C 1
ATOM 2736 O O . SER A 1 337 ? -7.362 2.065 13.177 1.00 87.31 337 SER A O 1
ATOM 2738 N N . GLY A 1 338 ? -6.096 3.870 13.620 1.00 86.19 338 GLY A N 1
ATOM 2739 C CA . GLY A 1 338 ? -6.593 4.071 14.984 1.00 86.19 338 GLY A CA 1
ATOM 2740 C C . GLY A 1 338 ? -6.117 3.030 16.004 1.00 86.19 338 GLY A C 1
ATOM 2741 O O . GLY A 1 338 ? -6.806 2.801 16.994 1.00 86.19 338 GLY A O 1
ATOM 2742 N N . LYS A 1 339 ? -4.970 2.374 15.783 1.00 89.81 339 LYS A N 1
ATOM 2743 C CA . LYS A 1 339 ? -4.359 1.434 16.738 1.00 89.81 339 LYS A CA 1
ATOM 2744 C C . LYS A 1 339 ? -2.855 1.649 16.844 1.00 89.81 339 LYS A C 1
ATOM 2746 O O . LYS A 1 339 ? -2.214 2.017 15.865 1.00 89.81 339 LYS A O 1
ATOM 2751 N N . LEU A 1 340 ? -2.285 1.361 18.014 1.00 91.69 340 LEU A N 1
ATOM 2752 C CA . LEU A 1 340 ? -0.834 1.349 18.199 1.00 91.69 340 LEU A CA 1
ATOM 2753 C C . LEU A 1 340 ? -0.233 0.069 17.609 1.00 91.69 340 LEU A C 1
ATOM 2755 O O . LEU A 1 340 ? -0.541 -1.043 18.037 1.00 91.69 340 LEU A O 1
ATOM 2759 N N . VAL A 1 341 ? 0.667 0.234 16.646 1.00 93.25 341 VAL A N 1
ATOM 2760 C CA . VAL A 1 341 ? 1.423 -0.848 16.010 1.00 93.25 341 VAL A CA 1
ATOM 2761 C C . VAL A 1 341 ? 2.895 -0.676 16.348 1.00 93.25 341 VAL A C 1
ATOM 2763 O O . VAL A 1 341 ? 3.429 0.424 16.264 1.00 93.25 341 VAL A O 1
ATOM 2766 N N . LYS A 1 342 ? 3.575 -1.756 16.749 1.00 93.94 342 LYS A N 1
ATOM 2767 C CA . LYS A 1 342 ? 5.009 -1.695 17.067 1.00 93.94 342 LYS A CA 1
ATOM 2768 C C . LYS A 1 342 ? 5.824 -1.351 15.826 1.00 93.94 342 LYS A C 1
ATOM 2770 O O . LYS A 1 342 ? 5.762 -2.086 14.838 1.00 93.94 342 LYS A O 1
ATOM 2775 N N . LYS A 1 343 ? 6.653 -0.311 15.909 1.00 92.44 343 LYS A N 1
ATOM 2776 C CA . LYS A 1 343 ? 7.567 0.064 14.828 1.00 92.44 343 LYS A CA 1
ATOM 2777 C C . LYS A 1 343 ? 8.947 -0.536 15.097 1.00 92.44 343 LYS A C 1
ATOM 2779 O O . LYS A 1 343 ? 9.456 -0.495 16.210 1.00 92.44 343 LYS A O 1
ATOM 2784 N N . LYS A 1 344 ? 9.528 -1.171 14.076 1.00 89.81 344 LYS A N 1
ATOM 2785 C CA . LYS A 1 344 ? 10.858 -1.807 14.162 1.00 89.81 344 LYS A CA 1
ATOM 2786 C C . LYS A 1 344 ? 11.905 -1.149 13.277 1.00 89.81 344 LYS A C 1
ATOM 2788 O O . LYS A 1 344 ? 13.084 -1.285 13.562 1.00 89.81 344 LYS A O 1
ATOM 2793 N N . TYR A 1 345 ? 11.463 -0.493 12.207 1.00 89.25 345 TYR A N 1
ATOM 2794 C CA . TYR A 1 345 ? 12.297 0.131 11.186 1.00 89.25 345 TYR A CA 1
ATOM 2795 C C . TYR A 1 345 ? 11.554 1.331 10.590 1.00 89.25 345 TYR A C 1
ATOM 2797 O O . TYR A 1 345 ? 10.316 1.364 10.603 1.00 89.25 345 TYR A O 1
ATOM 2805 N N . PHE A 1 346 ? 12.290 2.283 10.018 1.00 92.88 346 PHE A N 1
ATOM 2806 C CA . PHE A 1 346 ? 11.711 3.275 9.117 1.00 92.88 346 PHE A CA 1
ATOM 2807 C C . PHE A 1 346 ? 11.540 2.633 7.745 1.00 92.88 346 PHE A C 1
ATOM 2809 O O . PHE A 1 346 ? 12.503 2.432 7.014 1.00 92.88 346 PHE A O 1
ATOM 2816 N N . MET A 1 347 ? 10.310 2.234 7.440 1.00 92.44 347 MET A N 1
ATOM 2817 C CA . MET A 1 347 ? 9.931 1.680 6.146 1.00 92.44 347 MET A CA 1
ATOM 2818 C C . MET A 1 347 ? 9.108 2.716 5.399 1.00 92.44 347 MET A C 1
ATOM 2820 O O . MET A 1 347 ? 8.260 3.355 6.015 1.00 92.44 347 MET A O 1
ATOM 2824 N N . SER A 1 348 ? 9.321 2.821 4.092 1.00 92.81 348 SER A N 1
ATOM 2825 C CA . SER A 1 348 ? 8.443 3.596 3.228 1.00 92.81 348 SER A CA 1
ATOM 2826 C C . SER A 1 348 ? 7.011 3.069 3.297 1.00 92.81 348 SER A C 1
ATOM 2828 O O . SER A 1 348 ? 6.770 1.856 3.339 1.00 92.81 348 SER A O 1
ATOM 2830 N N . ASP A 1 349 ? 6.059 3.990 3.235 1.00 90.69 349 ASP A N 1
ATOM 2831 C CA . ASP A 1 349 ? 4.638 3.684 3.093 1.00 90.69 349 ASP A CA 1
ATOM 2832 C C . ASP A 1 349 ? 4.306 3.146 1.693 1.00 90.69 349 ASP A C 1
ATOM 2834 O O . ASP A 1 349 ? 3.280 2.485 1.499 1.00 90.69 349 ASP A O 1
ATOM 2838 N N . VAL A 1 350 ? 5.196 3.379 0.722 1.00 94.69 350 VAL A N 1
ATOM 2839 C CA . VAL A 1 350 ? 5.050 2.934 -0.664 1.00 94.69 350 VAL A CA 1
ATOM 2840 C C . VAL A 1 350 ? 5.702 1.571 -0.864 1.00 94.69 350 VAL A C 1
ATOM 2842 O O . VAL A 1 350 ? 6.893 1.367 -0.629 1.00 94.69 350 VAL A O 1
ATOM 2845 N N . ASP A 1 351 ? 4.896 0.634 -1.352 1.00 96.06 351 ASP A N 1
ATOM 2846 C CA . ASP A 1 351 ? 5.328 -0.672 -1.839 1.00 96.06 351 ASP A CA 1
ATOM 2847 C C . ASP A 1 351 ? 5.626 -0.568 -3.342 1.00 96.06 351 ASP A C 1
ATOM 2849 O O . ASP A 1 351 ? 4.707 -0.392 -4.147 1.00 96.06 351 ASP A O 1
ATOM 2853 N N . LEU A 1 352 ? 6.904 -0.659 -3.720 1.00 96.38 352 LEU A N 1
ATOM 2854 C CA . LEU A 1 352 ? 7.359 -0.491 -5.101 1.00 96.38 352 LEU A CA 1
ATOM 2855 C C . LEU A 1 352 ? 6.798 -1.556 -6.051 1.00 96.38 352 LEU A C 1
ATOM 2857 O O . LEU A 1 352 ? 6.549 -1.250 -7.214 1.00 96.38 352 LEU A O 1
ATOM 2861 N N . TYR A 1 353 ? 6.532 -2.777 -5.574 1.00 96.12 353 TYR A N 1
ATOM 2862 C CA . TYR A 1 353 ? 5.915 -3.816 -6.406 1.00 96.12 353 TYR A CA 1
ATOM 2863 C C . TYR A 1 353 ? 4.510 -3.401 -6.835 1.00 96.12 353 TYR A C 1
ATOM 2865 O O . TYR A 1 353 ? 4.127 -3.564 -7.991 1.00 96.12 353 TYR A O 1
ATOM 2873 N N . LYS A 1 354 ? 3.746 -2.813 -5.908 1.00 96.31 354 LYS A N 1
ATOM 2874 C CA . LYS A 1 354 ? 2.409 -2.287 -6.203 1.00 96.31 354 LYS A CA 1
ATOM 2875 C C . LYS A 1 354 ? 2.469 -1.005 -7.021 1.00 96.31 354 LYS A C 1
ATOM 2877 O O . LYS A 1 354 ? 1.654 -0.857 -7.923 1.00 96.31 354 LYS A O 1
ATOM 2882 N N . TYR A 1 355 ? 3.417 -0.114 -6.721 1.00 96.00 355 TYR A N 1
ATOM 2883 C CA . TYR A 1 355 ? 3.579 1.160 -7.425 1.00 96.00 355 TYR A CA 1
ATOM 2884 C C . TYR A 1 355 ? 3.821 0.947 -8.923 1.00 96.00 355 TYR A C 1
ATOM 2886 O O . TYR A 1 355 ? 3.113 1.523 -9.741 1.00 96.00 355 TYR A O 1
ATOM 2894 N N . PHE A 1 356 ? 4.759 0.063 -9.276 1.00 92.81 356 PHE A N 1
ATOM 2895 C CA . PHE A 1 356 ? 5.084 -0.255 -10.671 1.00 92.81 356 PHE A CA 1
ATOM 2896 C C . PHE A 1 356 ? 4.225 -1.382 -11.266 1.00 92.81 356 PHE A C 1
ATOM 2898 O O . PHE A 1 356 ? 4.358 -1.709 -12.440 1.00 92.81 356 PHE A O 1
ATOM 2905 N N . ASN A 1 357 ? 3.337 -1.993 -10.473 1.00 93.31 357 ASN A N 1
ATOM 2906 C CA . ASN A 1 357 ? 2.544 -3.161 -10.869 1.00 93.31 357 ASN A CA 1
ATOM 2907 C C . ASN A 1 357 ? 3.409 -4.341 -11.376 1.00 93.31 357 ASN A C 1
ATOM 2909 O O . ASN A 1 357 ? 3.111 -4.976 -12.389 1.00 93.31 357 ASN A O 1
ATOM 2913 N N . LEU A 1 358 ? 4.486 -4.643 -10.646 1.00 93.50 358 LEU A N 1
ATOM 2914 C CA . LEU A 1 358 ? 5.458 -5.694 -10.962 1.00 93.50 358 LEU A CA 1
ATOM 2915 C C . LEU A 1 358 ? 5.538 -6.738 -9.851 1.00 93.50 358 LEU A C 1
ATOM 2917 O O . LEU A 1 358 ? 5.286 -6.463 -8.678 1.00 93.50 358 LEU A O 1
ATOM 2921 N N . LYS A 1 359 ? 5.944 -7.959 -10.203 1.00 93.25 359 LYS A N 1
ATOM 2922 C CA . LYS A 1 359 ? 6.295 -8.981 -9.206 1.00 93.25 359 LYS A CA 1
ATOM 2923 C C . LYS A 1 359 ? 7.705 -8.754 -8.675 1.00 93.25 359 LYS A C 1
ATOM 2925 O O . LYS A 1 359 ? 8.558 -8.199 -9.357 1.00 93.25 359 LYS A O 1
ATOM 2930 N N . ALA A 1 360 ? 7.994 -9.319 -7.503 1.00 92.88 360 ALA A N 1
ATOM 2931 C CA . ALA A 1 360 ? 9.328 -9.254 -6.904 1.00 92.88 360 ALA A CA 1
ATOM 2932 C C . ALA A 1 360 ? 10.451 -9.807 -7.803 1.00 92.88 360 ALA A C 1
ATOM 2934 O O . ALA A 1 360 ? 11.570 -9.320 -7.745 1.00 92.88 360 ALA A O 1
ATOM 2935 N N . SER A 1 361 ? 10.166 -10.799 -8.654 1.00 93.56 361 SER A N 1
ATOM 2936 C CA . SER A 1 361 ? 11.141 -11.348 -9.611 1.00 93.56 361 SER A CA 1
ATOM 2937 C C . SER A 1 361 ? 11.364 -10.475 -10.851 1.00 93.56 361 SER A C 1
ATOM 2939 O O . SER A 1 361 ? 12.293 -10.732 -11.607 1.00 93.56 361 SER A O 1
ATOM 2941 N N . GLU A 1 362 ? 10.477 -9.512 -11.098 1.00 95.06 362 GLU A N 1
ATOM 2942 C CA . GLU A 1 362 ? 10.450 -8.664 -12.298 1.00 95.06 362 GLU A CA 1
ATOM 2943 C C . GLU A 1 362 ? 11.018 -7.260 -12.016 1.00 95.06 362 GLU A C 1
ATOM 2945 O O . GLU A 1 362 ? 11.107 -6.446 -12.931 1.00 95.06 362 GLU A O 1
ATOM 2950 N N . LEU A 1 363 ? 11.408 -6.980 -10.766 1.00 95.06 363 LEU A N 1
ATOM 2951 C CA . LEU A 1 363 ? 11.909 -5.689 -10.303 1.00 95.06 363 LEU A CA 1
ATOM 2952 C C . LEU A 1 363 ? 13.275 -5.865 -9.643 1.00 95.06 363 LEU A C 1
ATOM 2954 O O . LEU A 1 363 ? 13.418 -6.595 -8.662 1.00 95.06 363 LEU A O 1
ATOM 2958 N N . ILE A 1 364 ? 14.266 -5.134 -10.142 1.00 94.06 364 ILE A N 1
ATOM 2959 C CA . ILE A 1 364 ? 15.583 -5.008 -9.520 1.00 94.06 364 ILE A CA 1
ATOM 2960 C C . ILE A 1 364 ? 15.744 -3.553 -9.089 1.00 94.06 364 ILE A C 1
ATOM 2962 O O . ILE A 1 364 ? 15.721 -2.653 -9.924 1.00 94.06 364 ILE A O 1
ATOM 2966 N N . LEU A 1 365 ? 15.892 -3.304 -7.786 1.00 93.44 365 LEU A N 1
ATOM 2967 C CA . LEU A 1 365 ? 16.162 -1.955 -7.292 1.00 93.44 365 LEU A CA 1
ATOM 2968 C C . LEU A 1 365 ? 17.564 -1.536 -7.740 1.00 93.44 365 LEU A C 1
ATOM 2970 O O . LEU A 1 365 ? 18.536 -2.220 -7.426 1.00 93.44 365 LEU A O 1
ATOM 2974 N N . TYR A 1 366 ? 17.651 -0.430 -8.475 1.00 90.06 366 TYR A N 1
ATOM 2975 C CA . TYR A 1 366 ? 18.905 0.046 -9.042 1.00 90.06 366 TYR A CA 1
ATOM 2976 C C . TYR A 1 366 ? 19.504 1.191 -8.225 1.00 90.06 366 TYR A C 1
ATOM 2978 O O . TYR A 1 366 ? 20.666 1.126 -7.834 1.00 90.06 366 TYR A O 1
ATOM 2986 N N . ASN A 1 367 ? 18.714 2.230 -7.951 1.00 90.00 367 ASN A N 1
ATOM 2987 C CA . ASN A 1 367 ? 19.172 3.395 -7.201 1.00 90.00 367 ASN A CA 1
ATOM 2988 C C . ASN A 1 367 ? 18.055 3.964 -6.320 1.00 90.00 367 ASN A C 1
ATOM 2990 O O . ASN A 1 367 ? 16.876 3.876 -6.661 1.00 90.00 367 ASN A O 1
ATOM 2994 N N . VAL A 1 368 ? 18.442 4.579 -5.206 1.00 91.12 368 VAL A N 1
ATOM 2995 C CA . VAL A 1 368 ? 17.563 5.368 -4.343 1.00 91.12 368 VAL A CA 1
ATOM 2996 C C . VAL A 1 368 ? 18.229 6.720 -4.150 1.00 91.12 368 VAL A C 1
ATOM 2998 O O . VAL A 1 368 ? 19.273 6.809 -3.509 1.00 91.12 368 VAL A O 1
ATOM 3001 N N . ASN A 1 369 ? 17.636 7.764 -4.720 1.00 88.38 369 ASN A N 1
ATOM 3002 C CA . ASN A 1 369 ? 18.112 9.125 -4.533 1.00 88.38 369 ASN A CA 1
ATOM 3003 C C . ASN A 1 369 ? 17.327 9.774 -3.395 1.00 88.38 369 ASN A C 1
ATOM 3005 O O . ASN A 1 369 ? 16.099 9.790 -3.440 1.00 88.38 369 ASN A O 1
ATOM 3009 N N . ILE A 1 370 ? 18.023 10.293 -2.388 1.00 86.19 370 ILE A N 1
ATOM 3010 C CA . ILE A 1 370 ? 17.428 10.904 -1.197 1.00 86.19 370 ILE A CA 1
ATOM 3011 C C . ILE A 1 370 ? 17.729 12.400 -1.236 1.00 86.19 370 ILE A C 1
ATOM 3013 O O . ILE A 1 370 ? 18.877 12.804 -1.407 1.00 86.19 370 ILE A O 1
ATOM 3017 N N . VAL A 1 371 ? 16.694 13.218 -1.074 1.00 79.31 371 VAL A N 1
ATOM 3018 C CA . VAL A 1 371 ? 16.764 14.681 -1.077 1.00 79.31 371 VAL A CA 1
ATOM 3019 C C . VAL A 1 371 ? 16.099 15.187 0.200 1.00 79.31 371 VAL A C 1
ATOM 3021 O O . VAL A 1 371 ? 14.969 14.809 0.507 1.00 79.31 371 VAL A O 1
ATOM 3024 N N . ASP A 1 372 ? 16.775 16.042 0.962 1.00 66.06 372 ASP A N 1
ATOM 3025 C CA . ASP A 1 372 ? 16.148 16.692 2.116 1.00 66.06 372 ASP A CA 1
ATOM 3026 C C . ASP A 1 372 ? 15.153 17.761 1.622 1.00 66.06 372 ASP A C 1
ATOM 3028 O O . ASP A 1 372 ? 15.421 18.476 0.655 1.00 66.06 372 ASP A O 1
ATOM 3032 N N . GLU A 1 373 ? 13.998 17.902 2.277 1.00 59.06 373 GLU A N 1
ATOM 3033 C CA . GLU A 1 373 ? 13.030 18.961 1.950 1.00 59.06 373 GLU A CA 1
ATOM 3034 C C . GLU A 1 373 ? 13.604 20.379 2.115 1.00 59.06 373 GLU A C 1
ATOM 3036 O O . GLU A 1 373 ? 13.090 21.322 1.512 1.00 59.06 373 GLU A O 1
ATOM 3041 N N . HIS A 1 374 ? 14.682 20.540 2.888 1.00 54.06 374 HIS A N 1
ATOM 3042 C CA . HIS A 1 374 ? 15.325 21.832 3.139 1.00 54.06 374 HIS A CA 1
ATOM 3043 C C . HIS A 1 374 ? 16.352 22.221 2.061 1.00 54.06 374 HIS A C 1
ATOM 3045 O O . HIS A 1 374 ? 16.778 23.374 2.015 1.00 54.06 374 HIS A O 1
ATOM 3051 N N . THR A 1 375 ? 16.720 21.306 1.156 1.00 48.03 375 THR A N 1
ATOM 3052 C CA . THR A 1 375 ? 17.683 21.549 0.070 1.00 48.03 375 THR A CA 1
ATOM 3053 C C . THR A 1 375 ? 16.970 21.765 -1.268 1.00 48.03 375 THR A C 1
ATOM 3055 O O . THR A 1 375 ? 17.154 21.007 -2.213 1.00 48.03 375 THR A O 1
ATOM 3058 N N . ASN A 1 376 ? 16.145 22.813 -1.369 1.00 38.00 376 ASN A N 1
ATOM 3059 C CA . ASN A 1 376 ? 15.679 23.335 -2.668 1.00 38.00 376 ASN A CA 1
ATOM 3060 C C . ASN A 1 376 ? 16.700 24.287 -3.322 1.00 38.00 376 ASN A C 1
ATOM 3062 O O . ASN A 1 376 ? 16.436 24.857 -4.378 1.00 38.00 376 ASN A O 1
ATOM 3066 N N . THR A 1 377 ? 17.867 24.484 -2.710 1.00 36.34 377 THR A N 1
ATOM 3067 C CA . THR A 1 377 ? 18.990 25.171 -3.345 1.00 36.34 377 THR A CA 1
ATOM 3068 C C . THR A 1 377 ? 19.703 24.191 -4.266 1.00 36.34 377 THR A C 1
ATOM 3070 O O . THR A 1 377 ? 20.378 23.272 -3.800 1.00 36.34 377 THR A O 1
ATOM 3073 N N . THR A 1 378 ? 19.562 24.392 -5.577 1.00 36.88 378 THR A N 1
ATOM 3074 C CA . THR A 1 378 ? 20.539 23.908 -6.561 1.00 36.88 378 THR A CA 1
ATOM 3075 C C . THR A 1 378 ? 21.947 24.205 -6.036 1.00 36.88 378 THR A C 1
ATOM 3077 O O . THR A 1 378 ? 22.159 25.330 -5.576 1.00 36.88 378 THR A O 1
ATOM 3080 N N . PRO A 1 379 ? 22.890 23.242 -6.054 1.00 38.78 379 PRO A N 1
ATOM 3081 C CA . PRO A 1 379 ? 24.259 23.512 -5.648 1.00 38.78 379 PRO A CA 1
ATOM 3082 C C . PRO A 1 379 ? 24.830 24.569 -6.591 1.00 38.78 379 PRO A C 1
ATOM 3084 O O . PRO A 1 379 ? 25.102 24.280 -7.754 1.00 38.78 379 PRO A O 1
ATOM 3087 N N . ASP A 1 380 ? 24.932 25.800 -6.100 1.00 34.69 380 ASP A N 1
ATOM 3088 C CA . ASP A 1 380 ? 25.630 26.873 -6.789 1.00 34.69 380 ASP A CA 1
ATOM 3089 C C . ASP A 1 380 ? 27.131 26.708 -6.524 1.00 34.69 380 ASP A C 1
ATOM 3091 O O . ASP A 1 380 ? 27.554 26.247 -5.458 1.00 34.69 380 ASP A O 1
ATOM 3095 N N . ASP A 1 381 ? 27.921 27.037 -7.535 1.00 37.94 381 ASP A N 1
ATOM 3096 C CA . ASP A 1 381 ? 29.351 26.776 -7.660 1.00 37.94 381 ASP A CA 1
ATOM 3097 C C . ASP A 1 381 ? 30.191 26.818 -6.356 1.00 37.94 381 ASP A C 1
ATOM 3099 O O . ASP A 1 381 ? 30.265 27.802 -5.616 1.00 37.94 381 ASP A O 1
ATOM 3103 N N . ASN A 1 382 ? 30.958 25.740 -6.164 1.00 42.09 382 ASN A N 1
ATOM 3104 C CA . ASN A 1 382 ? 32.291 25.681 -5.549 1.00 42.09 382 ASN A CA 1
ATOM 3105 C C . ASN A 1 382 ? 32.540 26.202 -4.117 1.00 42.09 382 ASN A C 1
ATOM 3107 O O . ASN A 1 382 ? 33.709 26.250 -3.731 1.00 42.09 382 ASN A O 1
ATOM 3111 N N . THR A 1 383 ? 31.544 26.537 -3.286 1.00 37.56 383 THR A N 1
ATOM 3112 C CA . THR A 1 383 ? 31.843 26.989 -1.898 1.00 37.56 383 THR A CA 1
ATOM 3113 C C . THR A 1 383 ? 30.879 26.580 -0.777 1.00 37.56 383 THR A C 1
ATOM 3115 O O . THR A 1 383 ? 31.065 27.026 0.354 1.00 37.56 383 THR A O 1
ATOM 3118 N N . GLN A 1 384 ? 29.910 25.692 -1.008 1.00 38.66 384 GLN A N 1
ATOM 3119 C CA . GLN A 1 384 ? 29.135 25.096 0.090 1.00 38.6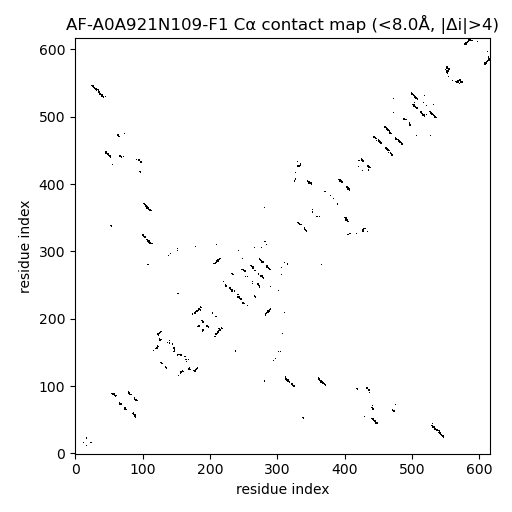6 384 GLN A CA 1
ATOM 3120 C C . GLN A 1 384 ? 29.485 23.621 0.266 1.00 38.66 384 GLN A C 1
ATOM 3122 O O . GLN A 1 384 ? 29.441 22.847 -0.688 1.00 38.66 384 GLN A O 1
ATOM 3127 N N . ASP A 1 385 ? 29.838 23.247 1.498 1.00 36.38 385 ASP A N 1
ATOM 3128 C CA . ASP A 1 385 ? 30.000 21.860 1.923 1.00 36.38 385 ASP A CA 1
ATOM 3129 C C . ASP A 1 385 ? 28.705 21.084 1.629 1.00 36.38 385 ASP A C 1
ATOM 3131 O O . ASP A 1 385 ? 27.749 21.082 2.401 1.00 36.38 385 ASP A O 1
ATOM 3135 N N . LEU A 1 386 ? 28.701 20.381 0.495 1.00 36.94 386 LEU A N 1
ATOM 3136 C CA . LEU A 1 386 ? 27.682 19.439 0.010 1.00 36.94 386 LEU A CA 1
ATOM 3137 C C . LEU A 1 386 ? 27.428 18.245 0.957 1.00 36.94 386 LEU A C 1
ATOM 3139 O O . LEU A 1 386 ? 26.718 17.307 0.600 1.00 36.94 386 LEU A O 1
ATOM 3143 N N . TYR A 1 387 ? 27.999 18.262 2.161 1.00 40.38 387 TYR A N 1
ATOM 3144 C CA . TYR A 1 387 ? 27.942 17.176 3.131 1.00 40.38 387 TYR A CA 1
ATOM 3145 C C . TYR A 1 387 ? 26.877 17.343 4.220 1.00 40.38 387 TYR A C 1
ATOM 3147 O O . TYR A 1 387 ? 26.672 16.384 4.955 1.00 40.38 387 TYR A O 1
ATOM 3155 N N . ASP A 1 388 ? 26.190 18.482 4.358 1.00 41.47 388 ASP A N 1
ATOM 3156 C CA . ASP A 1 388 ? 25.612 18.809 5.679 1.00 41.47 388 ASP A CA 1
ATOM 3157 C C . ASP A 1 388 ? 24.104 18.540 5.888 1.00 41.47 388 ASP A C 1
ATOM 3159 O O . ASP A 1 388 ? 23.638 18.602 7.020 1.00 41.47 388 ASP A O 1
ATOM 3163 N N . TYR A 1 389 ? 23.327 18.164 4.860 1.00 43.25 389 TYR A N 1
ATOM 3164 C CA . TYR A 1 389 ? 21.888 17.850 5.046 1.00 43.25 389 TYR A CA 1
ATOM 3165 C C . TYR A 1 389 ? 21.453 16.502 4.446 1.00 43.25 389 TYR A C 1
ATOM 3167 O O . TYR A 1 389 ? 20.829 15.693 5.134 1.00 43.25 389 TYR A O 1
ATOM 3175 N N . ALA A 1 390 ? 21.867 16.183 3.214 1.00 46.38 390 ALA A N 1
ATOM 3176 C CA . ALA A 1 390 ? 21.487 14.936 2.533 1.00 46.38 390 ALA A CA 1
ATOM 3177 C C . ALA A 1 390 ? 22.238 13.672 3.018 1.00 46.38 390 ALA A C 1
ATOM 3179 O O . ALA A 1 390 ? 21.918 12.567 2.594 1.00 46.38 390 ALA A O 1
ATOM 3180 N N . THR A 1 391 ? 23.236 13.798 3.900 1.00 54.09 391 THR A N 1
ATOM 3181 C CA . THR A 1 391 ? 24.118 12.678 4.294 1.00 54.09 391 THR A CA 1
ATOM 3182 C C . THR A 1 391 ? 23.686 11.948 5.565 1.00 54.09 391 THR A C 1
ATOM 3184 O O . THR A 1 391 ? 24.220 10.877 5.865 1.00 54.09 391 THR A O 1
ATOM 3187 N N . SER A 1 392 ? 22.726 12.497 6.317 1.00 72.00 392 SER A N 1
ATOM 3188 C CA . SER A 1 392 ? 22.278 11.881 7.571 1.00 72.00 392 SER A CA 1
ATOM 3189 C C . SER A 1 392 ? 21.300 10.730 7.355 1.00 72.00 392 SER A C 1
ATOM 3191 O O . SER A 1 392 ? 21.187 9.882 8.229 1.00 72.00 392 SER A O 1
ATOM 3193 N N . ILE A 1 393 ? 20.617 10.652 6.211 1.00 82.81 393 ILE A N 1
ATOM 3194 C CA . ILE A 1 393 ? 19.635 9.599 5.931 1.00 82.81 393 ILE A CA 1
ATOM 3195 C C . ILE A 1 393 ? 20.240 8.608 4.946 1.00 82.81 393 ILE A C 1
ATOM 3197 O O . ILE A 1 393 ? 20.721 8.986 3.880 1.00 82.81 393 ILE A O 1
ATOM 3201 N N . GLN A 1 394 ? 20.201 7.328 5.293 1.00 86.69 394 GLN A N 1
ATOM 3202 C CA . GLN A 1 394 ? 20.764 6.258 4.482 1.00 86.69 394 GLN A CA 1
ATOM 3203 C C . GLN A 1 394 ? 19.696 5.239 4.120 1.00 86.69 394 GLN A C 1
ATOM 3205 O O . GLN A 1 394 ? 18.902 4.813 4.956 1.00 86.69 394 GLN A O 1
ATOM 3210 N N . PHE A 1 395 ? 19.703 4.813 2.861 1.00 90.06 395 PHE A N 1
ATOM 3211 C CA . PHE A 1 395 ? 18.982 3.625 2.432 1.00 90.06 395 PHE A CA 1
ATOM 3212 C C . PHE A 1 395 ? 19.718 2.377 2.937 1.00 90.06 395 PHE A C 1
ATOM 3214 O O . PHE A 1 395 ? 20.888 2.177 2.616 1.00 90.06 395 PHE A O 1
ATOM 3221 N N . ILE A 1 396 ? 19.034 1.531 3.709 1.00 90.81 396 ILE A N 1
ATOM 3222 C CA . ILE A 1 396 ? 19.637 0.340 4.340 1.00 90.81 396 ILE A CA 1
ATOM 3223 C C . ILE A 1 396 ? 19.153 -0.986 3.744 1.00 90.81 396 ILE A C 1
ATOM 3225 O O . ILE A 1 396 ? 19.652 -2.051 4.105 1.00 90.81 396 ILE A O 1
ATOM 3229 N N . GLY A 1 397 ? 18.179 -0.949 2.835 1.00 91.62 397 GLY A N 1
ATOM 3230 C CA . GLY A 1 397 ? 17.665 -2.141 2.167 1.00 91.62 397 GLY A CA 1
ATOM 3231 C C . GLY A 1 397 ? 16.175 -2.066 1.871 1.00 91.62 397 GLY A C 1
ATOM 3232 O O . GLY A 1 397 ? 15.518 -1.062 2.111 1.00 91.62 397 GLY A O 1
ATOM 3233 N N . MET A 1 398 ? 15.619 -3.150 1.341 1.00 92.38 398 MET A N 1
ATOM 3234 C CA . MET A 1 398 ? 14.207 -3.239 0.976 1.00 92.38 398 MET A CA 1
ATOM 3235 C C . MET A 1 398 ? 13.597 -4.499 1.586 1.00 92.38 398 MET A C 1
ATOM 3237 O O . MET A 1 398 ? 14.191 -5.574 1.515 1.00 92.38 398 MET A O 1
ATOM 3241 N N . ASN A 1 399 ? 12.393 -4.386 2.145 1.00 91.56 399 ASN A N 1
ATOM 3242 C CA . ASN A 1 399 ? 11.642 -5.523 2.667 1.00 91.56 399 ASN A CA 1
ATOM 3243 C C . ASN A 1 399 ? 10.203 -5.494 2.150 1.00 91.56 399 ASN A C 1
ATOM 3245 O O . ASN A 1 399 ? 9.495 -4.502 2.315 1.00 91.56 399 ASN A O 1
ATOM 3249 N N . GLY A 1 400 ? 9.770 -6.581 1.507 1.00 90.56 400 GLY A N 1
ATOM 3250 C CA . GLY A 1 400 ? 8.414 -6.690 0.962 1.00 90.56 400 GLY A CA 1
ATOM 3251 C C . GLY A 1 400 ? 8.048 -5.565 -0.014 1.00 90.56 400 GLY A C 1
ATOM 3252 O O . GLY A 1 400 ? 6.914 -5.110 0.006 1.00 90.56 400 GLY A O 1
ATOM 3253 N N . GLY A 1 401 ? 9.013 -5.078 -0.806 1.00 92.94 401 GLY A N 1
ATOM 3254 C CA . GLY A 1 401 ? 8.814 -3.988 -1.773 1.00 92.94 401 GLY A CA 1
ATOM 3255 C C . GLY A 1 401 ? 8.894 -2.584 -1.175 1.00 92.94 401 GLY A C 1
ATOM 3256 O O . GLY A 1 401 ? 8.887 -1.606 -1.915 1.00 92.94 401 GLY A O 1
ATOM 3257 N N . ARG A 1 402 ? 9.009 -2.460 0.151 1.00 95.62 402 ARG A N 1
ATOM 3258 C CA . ARG A 1 402 ? 9.136 -1.175 0.846 1.00 95.62 402 ARG A CA 1
ATOM 3259 C C . ARG A 1 402 ? 10.591 -0.896 1.179 1.00 95.62 402 ARG A C 1
ATOM 3261 O O . ARG A 1 402 ? 11.272 -1.743 1.765 1.00 95.62 402 ARG A O 1
ATOM 3268 N N . LEU A 1 403 ? 11.060 0.291 0.810 1.00 95.25 403 LEU A N 1
ATOM 3269 C CA . LEU A 1 403 ? 12.413 0.739 1.131 1.00 95.25 403 LEU A CA 1
ATOM 3270 C C . LEU A 1 403 ? 12.550 0.996 2.630 1.00 95.25 403 LEU A C 1
ATOM 3272 O O . LEU A 1 403 ? 11.596 1.418 3.281 1.00 95.25 403 LEU A O 1
ATOM 3276 N N . MET A 1 404 ? 13.731 0.724 3.164 1.00 94.56 404 MET A N 1
ATOM 3277 C CA . MET A 1 404 ? 14.086 0.902 4.562 1.00 94.56 404 MET A CA 1
ATOM 3278 C C . MET A 1 404 ? 15.171 1.962 4.673 1.00 94.56 404 MET A C 1
ATOM 3280 O O . MET A 1 404 ? 16.133 1.958 3.900 1.00 94.56 404 MET A O 1
ATOM 3284 N N . PHE A 1 405 ? 15.024 2.830 5.665 1.00 92.12 405 PHE A N 1
ATOM 3285 C CA . PHE A 1 405 ? 15.918 3.952 5.899 1.00 92.12 405 PHE A CA 1
ATOM 3286 C C . PHE A 1 405 ? 16.453 3.938 7.329 1.00 92.12 405 PHE A C 1
ATOM 3288 O O . PHE A 1 405 ? 15.825 3.387 8.237 1.00 92.12 405 PHE A O 1
ATOM 3295 N N . ASP A 1 406 ? 17.609 4.560 7.510 1.00 87.75 406 ASP A N 1
ATOM 3296 C CA . ASP A 1 406 ? 18.222 4.816 8.809 1.00 87.75 406 ASP A CA 1
ATOM 3297 C C . ASP A 1 406 ? 18.751 6.249 8.874 1.00 87.75 406 ASP A C 1
ATOM 3299 O O . ASP A 1 406 ? 19.057 6.848 7.839 1.00 87.75 406 ASP A O 1
ATOM 3303 N N . LYS A 1 407 ? 18.840 6.801 10.086 1.00 84.94 407 LYS A N 1
ATOM 3304 C CA . LYS A 1 407 ? 19.374 8.140 10.334 1.00 84.94 407 LYS A CA 1
ATOM 3305 C C . LYS A 1 407 ? 20.698 8.025 11.073 1.00 84.94 407 LYS A C 1
ATOM 3307 O O . LYS A 1 407 ? 20.752 7.699 12.255 1.00 84.94 407 LYS A O 1
ATOM 3312 N N . VAL A 1 408 ? 21.781 8.349 10.382 1.00 74.62 408 VAL A N 1
ATOM 3313 C CA . VAL A 1 408 ? 23.114 8.452 10.961 1.00 74.62 408 VAL A CA 1
ATOM 3314 C C . VAL A 1 408 ? 23.238 9.782 11.693 1.00 74.62 408 VAL A C 1
ATOM 3316 O O . VAL A 1 408 ? 23.456 10.836 11.097 1.00 74.62 408 VAL A O 1
ATOM 3319 N N . THR A 1 409 ? 23.139 9.735 13.017 1.00 64.44 409 THR A N 1
ATOM 3320 C CA . THR A 1 409 ? 23.514 10.858 13.879 1.00 64.44 409 THR A CA 1
ATOM 3321 C C . THR A 1 409 ? 25.032 10.896 14.028 1.00 64.44 409 THR A C 1
ATOM 3323 O O . THR A 1 409 ? 25.609 10.058 14.727 1.00 64.44 409 THR A O 1
ATOM 3326 N N . SER A 1 410 ? 25.708 11.850 13.383 1.00 53.91 410 SER A N 1
ATOM 3327 C CA . SER A 1 410 ? 27.124 12.089 13.672 1.00 53.91 410 SER A CA 1
ATOM 3328 C C . SER A 1 410 ? 27.247 12.770 15.041 1.00 53.91 410 SER A C 1
ATOM 3330 O O . SER A 1 410 ? 26.481 13.669 15.381 1.00 53.91 410 SER A O 1
ATOM 3332 N N . SER A 1 411 ? 28.230 12.371 15.851 1.00 44.56 411 SER A N 1
ATOM 3333 C CA . SER A 1 411 ? 28.466 12.957 17.183 1.00 44.56 411 SER A CA 1
ATOM 3334 C C . SER A 1 411 ? 28.827 14.451 17.156 1.00 44.56 411 SER A C 1
ATOM 3336 O O . SER A 1 411 ? 28.906 15.073 18.212 1.00 44.56 411 SER A O 1
ATOM 3338 N N . ASN A 1 412 ? 29.052 15.014 15.963 1.00 44.66 412 ASN A N 1
ATOM 3339 C CA . ASN A 1 412 ? 29.394 16.414 15.731 1.00 44.66 412 ASN A CA 1
ATOM 3340 C C . ASN A 1 412 ? 28.277 17.199 15.024 1.00 44.66 412 ASN A C 1
ATOM 3342 O O . ASN A 1 412 ? 28.467 18.386 14.768 1.00 44.66 412 ASN A O 1
ATOM 3346 N N . SER A 1 413 ? 27.125 16.589 14.708 1.00 47.16 413 SER A N 1
ATOM 3347 C CA . SER A 1 413 ? 26.017 17.342 14.123 1.00 47.16 413 SER A CA 1
ATOM 3348 C C . SER A 1 413 ? 25.382 18.213 15.206 1.00 47.16 413 SER A C 1
ATOM 3350 O O . SER A 1 413 ? 24.630 17.732 16.054 1.00 47.16 413 SER A O 1
ATOM 3352 N N . THR A 1 414 ? 25.638 19.516 15.158 1.00 44.19 414 THR A N 1
ATOM 3353 C CA . THR A 1 414 ? 24.961 20.542 15.971 1.00 44.19 414 THR A CA 1
ATOM 3354 C C . THR A 1 414 ? 23.468 20.697 15.641 1.00 44.19 414 THR A C 1
ATOM 3356 O O . THR A 1 414 ? 22.807 21.571 16.194 1.00 44.19 414 THR A O 1
ATOM 3359 N N . TYR A 1 415 ? 22.932 19.857 14.752 1.00 45.47 415 TYR A N 1
ATOM 3360 C CA . TYR A 1 415 ? 21.630 20.025 14.107 1.00 45.47 415 TYR A CA 1
ATOM 3361 C C . TYR A 1 415 ? 20.550 19.034 14.562 1.00 45.47 415 TYR A C 1
ATOM 3363 O O . TYR A 1 415 ? 19.402 19.172 14.150 1.00 45.47 415 TYR A O 1
ATOM 3371 N N . SER A 1 416 ? 20.859 18.063 15.432 1.00 53.47 416 SER A N 1
ATOM 3372 C CA . SER A 1 416 ? 19.807 17.229 16.031 1.00 53.47 416 SER A CA 1
ATOM 3373 C C . SER A 1 416 ? 19.151 17.971 17.195 1.00 53.47 416 SER A C 1
ATOM 3375 O O . SER A 1 416 ? 19.559 17.841 18.348 1.00 53.47 416 SER A O 1
ATOM 3377 N N . THR A 1 417 ? 18.122 18.756 16.880 1.00 66.50 417 THR A N 1
ATOM 3378 C CA . THR A 1 417 ? 17.230 19.427 17.841 1.00 66.50 417 THR A CA 1
ATOM 3379 C C . THR A 1 417 ? 16.201 18.478 18.466 1.00 66.50 417 THR A C 1
ATOM 3381 O O . THR A 1 417 ? 15.395 18.903 19.294 1.00 66.50 417 THR A O 1
ATOM 3384 N N . GLU A 1 418 ? 16.225 17.195 18.092 1.00 83.81 418 GLU A N 1
ATOM 3385 C CA . GLU A 1 418 ? 15.306 16.186 18.610 1.00 83.81 418 GLU A CA 1
ATOM 3386 C C . GLU A 1 418 ? 15.543 15.962 20.116 1.00 83.81 418 GLU A C 1
ATOM 3388 O O . GLU A 1 418 ? 16.675 15.696 20.542 1.00 83.81 418 GLU A O 1
ATOM 3393 N N . PRO A 1 419 ? 14.498 16.050 20.957 1.00 87.44 419 PRO A N 1
ATOM 3394 C CA . PRO A 1 419 ? 14.635 15.781 22.376 1.00 87.44 419 PRO A CA 1
ATOM 3395 C C . PRO A 1 419 ? 15.000 14.310 22.591 1.00 87.44 419 PRO A C 1
ATOM 3397 O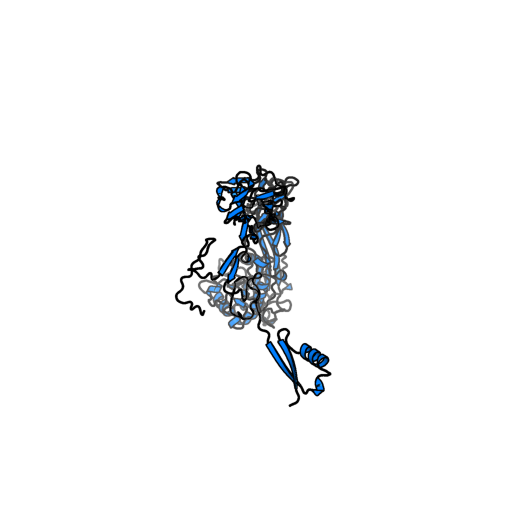 O . PRO A 1 419 ? 14.419 13.400 21.992 1.00 87.44 419 PRO A O 1
ATOM 3400 N N . LYS A 1 420 ? 15.941 14.059 23.504 1.00 87.50 420 LYS A N 1
ATOM 3401 C CA . LYS A 1 420 ? 16.290 12.693 23.898 1.00 87.50 420 LYS A CA 1
ATOM 3402 C C . LYS A 1 420 ? 15.116 12.048 24.632 1.00 87.50 420 LYS A C 1
ATOM 3404 O O . LYS A 1 420 ? 14.597 12.625 25.590 1.00 87.50 420 LYS A O 1
ATOM 3409 N N . LYS A 1 421 ? 14.748 10.832 24.227 1.00 91.75 421 LYS A N 1
ATOM 3410 C CA . LYS A 1 421 ? 13.729 10.033 24.908 1.00 91.75 421 LYS A CA 1
ATOM 3411 C C . LYS A 1 421 ? 14.122 9.808 26.377 1.00 91.75 421 LYS A C 1
ATOM 3413 O O . LYS A 1 421 ? 15.199 9.262 26.641 1.00 91.75 421 LYS A O 1
ATOM 3418 N N . PRO A 1 422 ? 13.290 10.215 27.354 1.00 93.19 422 PRO A N 1
ATOM 3419 C CA . PRO A 1 422 ? 13.583 9.944 28.755 1.00 93.19 422 PRO A CA 1
ATOM 3420 C C . PRO A 1 422 ? 13.586 8.437 29.059 1.00 93.19 422 PRO A C 1
ATOM 3422 O O . PRO A 1 422 ? 12.842 7.655 28.465 1.00 93.19 422 PRO A O 1
ATOM 3425 N N . THR A 1 423 ? 14.413 8.016 30.018 1.00 91.88 423 THR A N 1
ATOM 3426 C CA . THR A 1 423 ? 14.538 6.603 30.406 1.00 91.88 423 THR A CA 1
ATOM 3427 C C . THR A 1 423 ? 13.188 6.020 30.837 1.00 91.88 423 THR A C 1
ATOM 3429 O O . THR A 1 423 ? 12.493 6.618 31.655 1.00 91.88 423 THR A O 1
ATOM 3432 N N . ASN A 1 424 ? 12.855 4.824 30.339 1.00 91.25 424 ASN A N 1
ATOM 3433 C CA . ASN A 1 424 ? 11.604 4.085 30.588 1.00 91.25 424 ASN A CA 1
ATOM 3434 C C . ASN A 1 424 ? 10.321 4.709 30.014 1.00 91.25 424 ASN A C 1
ATOM 3436 O O . ASN A 1 424 ? 9.242 4.192 30.290 1.00 91.25 424 ASN A O 1
ATOM 3440 N N . TRP A 1 425 ? 10.415 5.783 29.229 1.00 94.56 425 TRP A N 1
ATOM 3441 C CA . TRP A 1 425 ? 9.251 6.328 28.534 1.00 94.56 425 TRP A CA 1
ATOM 3442 C C . TRP A 1 425 ? 8.952 5.524 27.273 1.00 94.56 425 TRP A C 1
ATOM 3444 O O . TRP A 1 425 ? 9.782 4.761 26.778 1.00 94.56 425 TRP A O 1
ATOM 3454 N N . ILE A 1 426 ? 7.752 5.720 26.752 1.00 94.38 426 ILE A N 1
ATOM 3455 C CA . ILE A 1 426 ? 7.237 5.109 25.537 1.00 94.38 426 ILE A CA 1
ATOM 3456 C C . ILE A 1 426 ? 7.251 6.165 24.443 1.00 94.38 426 ILE A C 1
ATOM 3458 O O . ILE A 1 426 ? 6.830 7.294 24.678 1.00 94.38 426 ILE A O 1
ATOM 3462 N N . SER A 1 427 ? 7.739 5.807 23.259 1.00 95.25 427 SER A N 1
ATOM 3463 C CA . SER A 1 427 ? 7.727 6.679 22.085 1.00 95.25 427 SER A CA 1
ATOM 3464 C C . SER A 1 427 ? 6.711 6.201 21.056 1.00 95.25 427 SER A C 1
ATOM 3466 O O . SER A 1 427 ? 6.612 5.006 20.777 1.00 95.25 427 SER A O 1
ATOM 3468 N N . MET A 1 428 ? 5.955 7.127 20.473 1.00 95.31 428 MET A N 1
ATOM 3469 C CA . MET A 1 428 ? 5.027 6.822 19.388 1.00 95.31 428 MET A CA 1
ATOM 3470 C C . MET A 1 428 ? 5.013 7.912 18.322 1.00 95.31 428 MET A C 1
ATOM 3472 O O . MET A 1 428 ? 5.232 9.077 18.637 1.00 95.31 428 MET A O 1
ATOM 3476 N N . TYR A 1 429 ? 4.726 7.528 17.082 1.00 94.56 429 TYR A N 1
ATOM 3477 C CA . TYR A 1 429 ? 4.377 8.454 16.007 1.00 94.56 429 TYR A CA 1
ATOM 3478 C C . TYR A 1 429 ? 2.855 8.548 15.872 1.00 94.56 429 TYR A C 1
ATOM 3480 O O . TYR A 1 429 ? 2.199 7.520 15.674 1.00 94.56 429 TYR A O 1
ATOM 3488 N N . ASP A 1 430 ? 2.299 9.755 15.995 1.00 90.50 430 ASP A N 1
ATOM 3489 C CA . ASP A 1 430 ? 0.846 9.985 15.957 1.00 90.50 430 ASP A CA 1
ATOM 3490 C C . ASP A 1 430 ? 0.284 10.256 14.549 1.00 90.50 430 ASP A C 1
ATOM 3492 O O . ASP A 1 430 ? -0.929 10.370 14.385 1.00 90.50 430 ASP A O 1
ATOM 3496 N N . GLY A 1 431 ? 1.157 10.315 13.540 1.00 89.25 431 GLY A N 1
ATOM 3497 C CA . GLY A 1 431 ? 0.829 10.693 12.163 1.00 89.25 431 GLY A CA 1
ATOM 3498 C C . GLY A 1 431 ? 1.461 12.019 11.743 1.00 89.25 431 GLY A C 1
ATOM 3499 O O . GLY A 1 431 ? 1.717 12.214 10.559 1.00 89.25 431 GLY A O 1
ATOM 3500 N N . ASP A 1 432 ? 1.825 12.878 12.695 1.00 90.12 432 ASP A N 1
ATOM 3501 C CA . ASP A 1 432 ? 2.498 14.150 12.419 1.00 90.12 432 ASP A CA 1
ATOM 3502 C C . ASP A 1 432 ? 3.742 14.357 13.285 1.00 90.12 432 ASP A C 1
ATOM 3504 O O . ASP A 1 432 ? 4.771 14.800 12.774 1.00 90.12 432 ASP A O 1
ATOM 3508 N N . ASN A 1 433 ? 3.672 13.986 14.562 1.00 93.19 433 ASN A N 1
ATOM 3509 C CA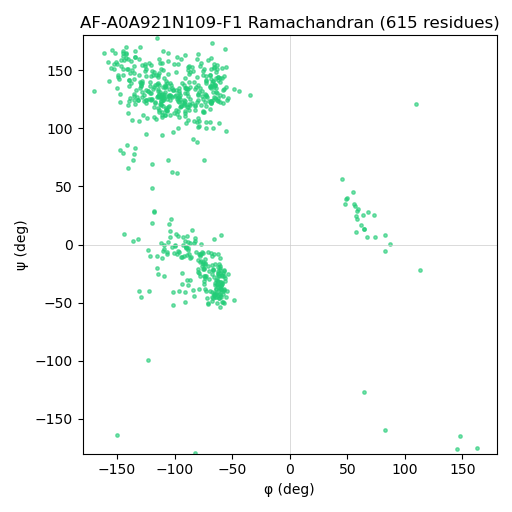 . ASN A 1 433 ? 4.682 14.218 15.584 1.00 93.19 433 ASN A CA 1
ATOM 3510 C C . ASN A 1 433 ? 5.166 12.914 16.224 1.00 93.19 433 ASN A C 1
ATOM 3512 O O . ASN A 1 433 ? 4.453 11.908 16.294 1.00 93.19 433 ASN A O 1
ATOM 3516 N N . ILE A 1 434 ? 6.379 12.962 16.773 1.00 94.75 434 ILE A N 1
ATOM 3517 C CA . ILE A 1 434 ? 6.838 11.980 17.752 1.00 94.75 434 ILE A CA 1
ATOM 3518 C C . ILE A 1 434 ? 6.458 12.451 19.144 1.00 94.75 434 ILE A C 1
ATOM 3520 O O . ILE A 1 434 ? 6.739 13.584 19.535 1.00 94.75 434 ILE A O 1
ATOM 3524 N N . ILE A 1 435 ? 5.850 11.541 19.900 1.00 95.06 435 ILE A N 1
ATOM 3525 C CA . ILE A 1 435 ? 5.363 11.785 21.249 1.00 95.06 435 ILE A CA 1
ATOM 3526 C C . ILE A 1 435 ? 6.040 10.820 22.209 1.00 95.06 435 ILE A C 1
ATOM 3528 O O . ILE A 1 435 ? 6.041 9.605 21.995 1.00 95.06 435 ILE A O 1
ATOM 3532 N N . TYR A 1 436 ? 6.579 11.362 23.297 1.00 95.69 436 TYR A N 1
ATOM 3533 C CA . TYR A 1 436 ? 7.047 10.586 24.436 1.00 95.69 436 TYR A CA 1
ATOM 3534 C C . TYR A 1 436 ? 6.037 10.659 25.579 1.00 95.69 436 TYR A C 1
ATOM 3536 O O . TYR A 1 436 ? 5.684 11.747 26.039 1.00 95.69 436 TYR A O 1
ATOM 3544 N N . LEU A 1 437 ? 5.623 9.491 26.067 1.00 93.94 437 LEU A N 1
ATOM 3545 C CA . LEU A 1 437 ? 4.715 9.316 27.200 1.00 93.94 437 LEU A CA 1
ATOM 3546 C C . LEU A 1 437 ? 5.390 8.501 28.303 1.00 93.94 437 LEU A C 1
ATOM 3548 O O . LEU A 1 437 ? 6.125 7.561 28.014 1.00 93.94 437 LEU A O 1
ATOM 3552 N N . ARG A 1 438 ? 5.105 8.802 29.574 1.00 91.81 438 ARG A N 1
ATOM 3553 C CA . ARG A 1 438 ? 5.600 7.987 30.701 1.00 91.81 438 ARG A CA 1
ATOM 3554 C C . ARG A 1 438 ? 5.099 6.551 30.645 1.00 91.81 438 ARG A C 1
ATOM 3556 O O . ARG A 1 438 ? 5.856 5.622 30.908 1.00 91.81 438 ARG A O 1
ATOM 3563 N N . GLU A 1 439 ? 3.825 6.386 30.322 1.00 91.81 439 GLU A N 1
ATOM 3564 C CA . GLU A 1 439 ? 3.154 5.097 30.252 1.00 91.81 439 GLU A CA 1
ATOM 3565 C C . GLU A 1 439 ? 1.963 5.148 29.289 1.00 91.81 439 GLU A C 1
ATOM 3567 O O . GLU A 1 439 ? 1.541 6.218 28.847 1.00 91.81 439 GLU A O 1
ATOM 3572 N N . LEU A 1 440 ? 1.437 3.970 28.946 1.00 93.31 440 LEU A N 1
ATOM 3573 C CA . LEU A 1 440 ? 0.192 3.841 28.195 1.00 93.31 440 LEU A CA 1
ATOM 3574 C C . LEU A 1 440 ? -0.982 3.722 29.161 1.00 93.31 440 LEU A C 1
ATOM 3576 O O . LEU A 1 440 ? -0.937 2.939 30.115 1.00 93.31 440 LEU A O 1
ATOM 3580 N N . HIS A 1 441 ? -2.052 4.432 28.833 1.00 95.06 441 HIS A N 1
ATOM 3581 C CA . HIS A 1 441 ? -3.343 4.321 29.493 1.00 95.06 441 HIS A CA 1
ATOM 3582 C C . HIS A 1 441 ? -4.331 3.568 28.605 1.00 95.06 441 HIS A C 1
ATOM 3584 O O . HIS A 1 441 ? -4.154 3.490 27.390 1.00 95.06 441 HIS A O 1
ATOM 3590 N N . TYR A 1 442 ? -5.362 3.001 29.221 1.00 95.56 442 TYR A N 1
ATOM 3591 C CA . TYR A 1 442 ? -6.315 2.106 28.581 1.00 95.56 442 TYR A CA 1
ATOM 3592 C C . TYR A 1 442 ? -7.745 2.548 28.872 1.00 95.56 442 TYR A C 1
ATOM 3594 O O . TYR A 1 442 ? -8.079 2.920 30.001 1.00 95.56 442 TYR A O 1
ATOM 3602 N N . ILE A 1 443 ? -8.578 2.442 27.843 1.00 94.81 443 ILE A N 1
ATOM 3603 C CA . ILE A 1 443 ? -10.031 2.404 27.951 1.00 94.81 443 ILE A CA 1
ATOM 3604 C C . ILE A 1 443 ? -10.410 0.989 28.355 1.00 94.81 443 ILE A C 1
ATOM 3606 O O . ILE A 1 443 ? -9.947 0.027 27.738 1.00 94.81 443 ILE A O 1
ATOM 3610 N N . VAL A 1 444 ? -11.230 0.871 29.394 1.00 94.88 444 VAL A N 1
ATOM 3611 C CA . VAL A 1 444 ? -11.785 -0.401 29.849 1.00 94.88 444 VAL A CA 1
ATOM 3612 C C . VAL A 1 444 ? -13.295 -0.267 29.927 1.00 94.88 444 VAL A C 1
ATOM 3614 O O . VAL A 1 444 ? -13.795 0.588 30.648 1.00 94.88 444 VAL A O 1
ATOM 3617 N N . GLU A 1 445 ? -14.004 -1.139 29.224 1.00 93.50 445 GLU A N 1
ATOM 3618 C CA . GLU A 1 445 ? -15.443 -1.346 29.368 1.00 93.50 445 GLU A CA 1
ATOM 3619 C C . GLU A 1 445 ? -15.679 -2.804 29.743 1.00 93.50 445 GLU A C 1
ATOM 3621 O O . GLU A 1 445 ? -14.983 -3.685 29.241 1.00 93.50 445 GLU A O 1
ATOM 3626 N N . THR A 1 446 ? -16.615 -3.049 30.658 1.00 93.38 446 THR A N 1
ATOM 3627 C CA . THR A 1 446 ? -16.943 -4.393 31.139 1.00 93.38 446 THR A CA 1
ATOM 3628 C C . THR A 1 446 ? -18.369 -4.748 30.747 1.00 93.38 446 THR A C 1
ATOM 3630 O O . THR A 1 446 ? -19.301 -4.051 31.150 1.00 93.38 446 THR A O 1
ATOM 3633 N N . ASP A 1 447 ? -18.556 -5.894 30.095 1.00 94.00 447 ASP A N 1
ATOM 3634 C CA . ASP A 1 447 ? -19.895 -6.436 29.868 1.00 94.00 447 ASP A CA 1
ATOM 3635 C C . ASP A 1 447 ? -20.535 -6.892 31.196 1.00 94.00 447 ASP A C 1
ATOM 3637 O O . ASP A 1 447 ? -20.006 -7.730 31.940 1.00 94.00 447 ASP A O 1
ATOM 3641 N N . LEU A 1 448 ? -21.702 -6.322 31.503 1.00 92.81 448 LEU A N 1
ATOM 3642 C CA . LEU A 1 448 ? -22.476 -6.615 32.704 1.00 92.81 448 LEU A CA 1
ATOM 3643 C C . LEU A 1 448 ? -23.477 -7.768 32.527 1.00 92.81 448 LEU A C 1
ATOM 3645 O O . LEU A 1 448 ? -24.035 -8.250 33.522 1.00 92.81 448 LEU A O 1
ATOM 3649 N N . SER A 1 449 ? -23.693 -8.267 31.308 1.00 89.94 449 SER A N 1
ATOM 3650 C CA . SER A 1 449 ? -24.643 -9.344 31.003 1.00 89.94 449 SER A CA 1
ATOM 3651 C C . SER A 1 449 ? -24.394 -10.602 31.852 1.00 89.94 449 SER A C 1
ATOM 3653 O O . SER A 1 449 ? -25.340 -11.178 32.396 1.00 89.94 449 SER A O 1
ATOM 3655 N N . GLY A 1 450 ? -23.127 -10.963 32.078 1.00 90.19 450 GLY A N 1
ATOM 3656 C CA . GLY A 1 450 ? -22.699 -12.073 32.938 1.00 90.19 450 GLY A CA 1
ATOM 3657 C C . GLY A 1 450 ? -22.401 -11.700 34.396 1.00 90.19 450 GLY A C 1
ATOM 3658 O O . GLY A 1 450 ? -22.018 -12.568 35.177 1.00 90.19 450 GLY A O 1
ATOM 3659 N N . LYS A 1 451 ? -22.540 -10.424 34.780 1.00 92.44 451 LYS A N 1
ATOM 3660 C CA . LYS A 1 451 ? -22.180 -9.911 36.119 1.00 92.44 451 LYS A CA 1
ATOM 3661 C C . LYS A 1 451 ? -23.366 -9.498 36.982 1.00 92.44 451 LYS A C 1
ATOM 3663 O O . LYS A 1 451 ? -23.184 -9.262 38.176 1.00 92.44 451 LYS A O 1
ATOM 3668 N N . VAL A 1 452 ? -24.556 -9.415 36.395 1.00 93.12 452 VAL A N 1
ATOM 3669 C CA . VAL A 1 452 ? -25.802 -9.110 37.105 1.00 93.12 452 VAL A CA 1
ATOM 3670 C C . VAL A 1 452 ? -26.562 -10.402 37.384 1.00 93.12 452 VAL A C 1
ATOM 3672 O O . VAL A 1 452 ? -27.034 -11.060 36.450 1.00 93.12 452 VAL A O 1
ATOM 3675 N N . PHE A 1 453 ? -26.712 -10.714 38.667 1.00 92.25 453 PHE A N 1
ATOM 3676 C CA . PHE A 1 453 ? -27.415 -11.879 39.191 1.00 92.25 453 PHE A CA 1
ATOM 3677 C C . PHE A 1 453 ? -28.653 -11.455 39.969 1.00 92.25 453 PHE A C 1
ATOM 3679 O O . PHE A 1 453 ? -28.646 -10.452 40.684 1.00 92.25 453 PHE A O 1
ATOM 3686 N N . THR A 1 454 ? -29.701 -12.259 39.860 1.00 89.75 454 THR A N 1
ATOM 3687 C CA . THR A 1 454 ? -30.951 -12.086 40.592 1.00 89.75 454 THR A CA 1
ATOM 3688 C C . THR A 1 454 ? -31.241 -13.353 41.389 1.00 89.75 454 THR A C 1
ATOM 3690 O O . THR A 1 454 ? -31.116 -14.463 40.875 1.00 89.75 454 THR A O 1
ATOM 3693 N N . VAL A 1 455 ? -31.581 -13.195 42.667 1.00 87.19 455 VAL A N 1
ATOM 3694 C CA . VAL A 1 455 ? -31.988 -14.287 43.558 1.00 87.19 455 VAL A CA 1
ATOM 3695 C C . VAL A 1 455 ? -33.344 -13.934 44.131 1.00 87.19 455 VAL A C 1
ATOM 3697 O O . VAL A 1 455 ? -33.513 -12.868 44.724 1.00 87.19 455 VAL A O 1
ATOM 3700 N N . ILE A 1 456 ? -34.301 -14.831 43.938 1.00 82.56 456 ILE A N 1
ATOM 3701 C CA . ILE A 1 456 ? -35.676 -14.634 44.368 1.00 82.56 456 ILE A CA 1
ATOM 3702 C C . ILE A 1 456 ? -35.882 -15.311 45.721 1.00 82.56 456 ILE A C 1
ATOM 3704 O O . ILE A 1 456 ? -35.575 -16.495 45.857 1.00 82.56 456 ILE A O 1
ATOM 3708 N N . ASN A 1 457 ? -36.397 -14.567 46.697 1.00 81.56 457 ASN A N 1
ATOM 3709 C CA . ASN A 1 457 ? -36.830 -15.088 47.992 1.00 81.56 457 ASN A CA 1
ATOM 3710 C C . ASN A 1 457 ? -38.351 -14.902 48.146 1.00 81.56 457 ASN A C 1
ATOM 3712 O O . ASN A 1 457 ? -39.000 -14.34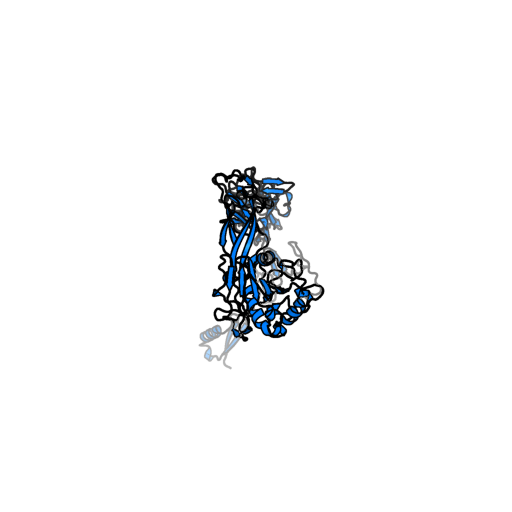3 47.266 1.00 81.56 457 ASN A O 1
ATOM 3716 N N . GLU A 1 458 ? -38.927 -15.370 49.258 1.00 72.94 458 GLU A N 1
ATOM 3717 C CA . GLU A 1 458 ? -40.383 -15.315 49.493 1.00 72.94 458 GLU A CA 1
ATOM 3718 C C . GLU A 1 458 ? -40.949 -13.886 49.440 1.00 72.94 458 GLU A C 1
ATOM 3720 O O . GLU A 1 458 ? -42.009 -13.661 48.857 1.00 72.94 458 GLU A O 1
ATOM 3725 N N . ASP A 1 459 ? -40.223 -12.914 49.998 1.00 77.62 459 ASP A N 1
ATOM 3726 C CA . ASP A 1 459 ? -40.702 -11.534 50.152 1.00 77.62 459 ASP A CA 1
ATOM 3727 C C . ASP A 1 459 ? -39.913 -10.500 49.336 1.00 77.62 459 ASP A C 1
ATOM 3729 O O . ASP A 1 459 ? -40.323 -9.338 49.243 1.00 77.62 459 ASP A O 1
ATOM 3733 N N . ASP A 1 460 ? -38.779 -10.889 48.750 1.00 84.44 460 ASP A N 1
ATOM 3734 C CA . ASP A 1 460 ? -37.869 -9.953 48.102 1.00 84.44 460 ASP A CA 1
ATOM 3735 C C . ASP A 1 460 ? -37.137 -10.514 46.876 1.00 84.44 460 ASP A C 1
ATOM 3737 O O . ASP A 1 460 ? -36.974 -11.722 46.677 1.00 84.44 460 ASP A O 1
ATOM 3741 N N . LEU A 1 461 ? -36.670 -9.578 46.052 1.00 87.38 461 LEU A N 1
ATOM 3742 C CA . LEU A 1 461 ? -35.740 -9.805 44.962 1.00 87.38 461 LEU A CA 1
ATOM 3743 C C . LEU A 1 461 ? -34.373 -9.238 45.344 1.00 87.38 461 LEU A C 1
ATOM 3745 O O . LEU A 1 461 ? -34.204 -8.024 45.480 1.00 87.38 461 LEU A O 1
ATOM 3749 N N . LYS A 1 462 ? -33.370 -10.106 45.460 1.00 91.25 462 LYS A N 1
ATOM 3750 C CA . LYS A 1 462 ? -31.975 -9.693 45.639 1.00 91.25 462 LYS A CA 1
ATOM 3751 C C . LYS A 1 462 ? -31.297 -9.562 44.289 1.00 91.25 462 LYS A C 1
ATOM 3753 O O . LYS A 1 462 ? -31.229 -10.520 43.524 1.00 91.25 462 LYS A O 1
ATOM 3758 N N . VAL A 1 463 ? -30.757 -8.383 44.020 1.00 92.44 463 VAL A N 1
ATOM 3759 C CA . VAL A 1 463 ? -29.980 -8.068 42.824 1.00 92.44 463 VAL A CA 1
ATOM 3760 C C . VAL A 1 463 ? -28.530 -7.881 43.234 1.00 92.44 463 VAL A C 1
ATOM 3762 O O . VAL A 1 463 ? -28.228 -7.064 44.102 1.00 92.44 463 VAL A O 1
ATOM 3765 N N . LYS A 1 464 ? -27.631 -8.635 42.607 1.00 94.06 464 LYS A N 1
ATOM 3766 C CA . LYS A 1 464 ? -26.190 -8.562 42.831 1.00 94.06 464 LYS A CA 1
ATOM 3767 C C . LYS A 1 464 ? -25.481 -8.210 41.535 1.00 94.06 464 LYS A C 1
ATOM 3769 O O . LYS A 1 464 ? -25.629 -8.915 40.541 1.00 94.06 464 LYS A O 1
ATOM 3774 N N . ILE A 1 465 ? -24.682 -7.153 41.564 1.00 93.69 465 ILE A N 1
ATOM 3775 C CA . ILE A 1 465 ? -23.850 -6.702 40.449 1.00 93.69 465 ILE A CA 1
ATOM 3776 C C . ILE A 1 465 ? -22.399 -6.904 40.872 1.00 93.69 465 ILE A C 1
ATOM 3778 O O . ILE A 1 465 ? -21.947 -6.309 41.849 1.00 93.69 465 ILE A O 1
ATOM 3782 N N . LEU A 1 466 ? -21.665 -7.780 40.185 1.00 94.12 466 LEU A N 1
ATOM 3783 C CA . LEU A 1 466 ? -20.245 -7.973 40.478 1.00 94.12 466 LEU A CA 1
ATOM 3784 C C . LEU A 1 466 ? -19.431 -6.720 40.144 1.00 94.12 466 LEU A C 1
ATOM 3786 O O . LEU A 1 466 ? -19.795 -5.950 39.259 1.00 94.12 466 LEU A O 1
ATOM 3790 N N . ALA A 1 467 ? -18.288 -6.579 40.817 1.00 91.56 467 ALA A N 1
ATOM 3791 C CA . ALA A 1 467 ? -17.303 -5.543 40.541 1.00 91.56 467 ALA A CA 1
ATOM 3792 C C . ALA A 1 467 ? -16.971 -5.448 39.036 1.00 91.56 467 ALA A C 1
ATOM 3794 O O . ALA A 1 467 ? -16.740 -6.456 38.347 1.00 91.56 467 ALA A O 1
ATOM 3795 N N . PHE A 1 468 ? -16.952 -4.222 38.525 1.00 92.69 468 PHE A N 1
ATOM 3796 C CA . PHE A 1 468 ? -16.743 -3.890 37.123 1.00 92.69 468 PHE A CA 1
ATOM 3797 C C . PHE A 1 468 ? -16.102 -2.511 36.943 1.00 92.69 468 PHE A C 1
ATOM 3799 O O . PHE A 1 468 ? -16.065 -1.688 37.864 1.00 92.69 468 PHE A O 1
ATOM 3806 N N . LYS A 1 469 ? -15.595 -2.289 35.729 1.00 92.44 469 LYS A N 1
ATOM 3807 C CA . LYS A 1 469 ? -14.852 -1.097 35.321 1.00 92.44 469 LYS A CA 1
ATOM 3808 C C . LYS A 1 469 ? -15.454 -0.537 34.041 1.00 92.44 469 LYS A C 1
ATOM 3810 O O . LYS A 1 469 ? -15.782 -1.310 33.141 1.00 92.44 469 LYS A O 1
ATOM 3815 N N . SER A 1 470 ? -15.598 0.779 33.977 1.00 91.94 470 SER A N 1
ATOM 3816 C CA . SER A 1 470 ? -16.073 1.481 32.788 1.00 91.94 470 SER A CA 1
ATOM 3817 C C . SER A 1 470 ? -15.406 2.845 32.692 1.00 91.94 470 SER A C 1
ATOM 3819 O O . SER A 1 470 ? -15.501 3.665 33.608 1.00 91.94 470 SER A O 1
ATOM 3821 N N . THR A 1 471 ? -14.723 3.086 31.578 1.00 92.44 471 THR A N 1
ATOM 3822 C CA . THR A 1 471 ? -14.079 4.364 31.290 1.00 92.44 471 THR A CA 1
ATOM 3823 C C . THR A 1 471 ? -15.109 5.436 30.992 1.00 92.44 471 THR A C 1
ATOM 3825 O O . THR A 1 471 ? -15.051 6.503 31.605 1.00 92.44 471 THR A O 1
ATOM 3828 N N . SER A 1 472 ? -16.053 5.147 30.095 1.00 89.19 472 SER A N 1
ATOM 3829 C CA . SER A 1 472 ? -17.110 6.073 29.679 1.00 89.19 472 SER A CA 1
ATOM 3830 C C . SER A 1 472 ? -17.991 6.521 30.847 1.00 89.19 472 SER A C 1
ATOM 3832 O O . SER A 1 472 ? -18.303 7.705 30.955 1.00 89.19 472 SER A O 1
ATOM 3834 N N . LEU A 1 473 ? -18.312 5.604 31.764 1.00 87.50 473 LEU A N 1
ATOM 3835 C CA . LEU A 1 473 ? -19.129 5.888 32.947 1.00 87.50 473 LEU A CA 1
ATOM 3836 C C . LEU A 1 473 ? -18.312 6.383 34.155 1.00 87.50 473 LEU A C 1
ATOM 3838 O O . LEU A 1 473 ? -18.890 6.771 35.169 1.00 87.50 473 LEU A O 1
ATOM 3842 N N . GLY A 1 474 ? -16.976 6.353 34.089 1.00 88.94 474 GLY A N 1
ATOM 3843 C CA . GLY A 1 474 ? -16.106 6.741 35.206 1.00 88.94 474 GLY A CA 1
ATOM 3844 C C . GLY A 1 474 ? -16.161 5.787 36.409 1.00 88.94 474 GLY A C 1
ATOM 3845 O O . GLY A 1 474 ? -15.931 6.190 37.553 1.00 88.94 474 GLY A O 1
ATOM 3846 N N . VAL A 1 475 ? -16.456 4.507 36.179 1.00 89.19 475 VAL A N 1
ATOM 3847 C CA . VAL A 1 475 ? -16.686 3.509 37.232 1.00 89.19 475 VAL A CA 1
ATOM 3848 C C . VAL A 1 475 ? -15.459 2.619 37.430 1.00 89.19 475 VAL A C 1
ATOM 3850 O O . VAL A 1 475 ? -14.908 2.070 36.479 1.00 89.19 475 VAL A O 1
ATOM 3853 N N . ASP A 1 476 ? -15.064 2.429 38.689 1.00 90.88 476 ASP A N 1
ATOM 3854 C CA . ASP A 1 476 ? -14.095 1.412 39.116 1.00 90.88 476 ASP A CA 1
ATOM 3855 C C . ASP A 1 476 ? -14.556 0.833 40.458 1.00 90.88 476 ASP A C 1
ATOM 3857 O O . ASP A 1 476 ? -14.216 1.340 41.528 1.00 90.88 476 ASP A O 1
ATOM 3861 N N . THR A 1 477 ? -15.426 -0.176 40.402 1.00 87.56 477 THR A N 1
ATOM 3862 C CA . THR A 1 477 ? -15.960 -0.813 41.613 1.00 87.56 477 THR A CA 1
ATOM 3863 C C . THR A 1 477 ? -15.042 -1.946 42.053 1.00 87.56 477 THR A C 1
ATOM 3865 O O . THR A 1 477 ? -14.714 -2.834 41.272 1.00 87.56 477 THR A O 1
ATOM 3868 N N . GLN A 1 478 ? -14.639 -1.932 43.326 1.00 84.62 478 GLN A N 1
ATOM 3869 C CA . GLN A 1 478 ? -13.792 -2.978 43.921 1.00 84.62 478 GLN A CA 1
ATOM 3870 C C . GLN A 1 478 ? -14.615 -4.074 44.615 1.00 84.62 478 GLN A C 1
ATOM 3872 O O . GLN A 1 478 ? -14.159 -5.206 44.760 1.00 84.62 478 GLN A O 1
ATOM 3877 N N . MET A 1 479 ? -15.840 -3.749 45.038 1.00 87.44 479 MET A N 1
ATOM 3878 C CA . MET A 1 479 ? -16.757 -4.663 45.717 1.00 87.44 479 MET A CA 1
ATOM 3879 C C . MET A 1 479 ? -18.049 -4.830 44.912 1.00 87.44 479 MET A C 1
ATOM 3881 O O . MET A 1 479 ? -18.454 -3.895 44.218 1.00 87.44 479 MET A O 1
ATOM 3885 N N . PRO A 1 480 ? -18.698 -6.006 44.985 1.00 90.62 480 PRO A N 1
ATOM 3886 C CA . PRO A 1 480 ? -20.005 -6.197 44.380 1.00 90.62 480 PRO A CA 1
ATOM 3887 C C . PRO A 1 480 ? -21.045 -5.289 45.045 1.00 90.62 480 PRO A C 1
ATOM 3889 O O . PRO A 1 480 ? -21.034 -5.098 46.260 1.00 90.62 480 PRO A O 1
ATOM 3892 N N . PHE A 1 481 ? -21.966 -4.774 44.240 1.00 91.88 481 PHE A N 1
ATOM 3893 C CA . PHE A 1 481 ? -23.138 -4.050 44.709 1.00 91.88 481 PHE A CA 1
ATOM 3894 C C . PHE A 1 481 ? -24.287 -5.030 44.935 1.00 91.88 481 PHE A C 1
ATOM 3896 O O . PHE A 1 481 ? -24.551 -5.893 44.095 1.00 91.88 481 PHE A O 1
ATOM 3903 N N . GLU A 1 482 ? -24.982 -4.890 46.059 1.00 93.19 482 GLU A N 1
ATOM 3904 C CA . GLU A 1 482 ? -26.132 -5.720 46.408 1.00 93.19 482 GLU A CA 1
ATOM 3905 C C . GLU A 1 482 ? -27.320 -4.834 46.779 1.00 93.19 482 GLU A C 1
ATOM 3907 O O . GLU A 1 482 ? -27.205 -3.910 47.587 1.00 93.19 482 GLU A O 1
ATOM 3912 N N . LYS A 1 483 ? -28.479 -5.129 46.190 1.00 92.31 483 LYS A N 1
ATOM 3913 C CA . LYS A 1 483 ? -29.735 -4.445 46.480 1.00 92.31 483 LYS A CA 1
ATOM 3914 C C . LYS A 1 483 ? -30.836 -5.463 46.708 1.00 92.31 483 LYS A C 1
ATOM 3916 O O . LYS A 1 483 ? -31.121 -6.282 45.840 1.00 92.31 483 LYS A O 1
ATOM 3921 N N . THR A 1 484 ? -31.482 -5.367 47.860 1.00 90.88 484 THR A N 1
ATOM 3922 C CA . THR A 1 484 ? -32.718 -6.093 48.145 1.00 90.88 484 THR A CA 1
ATOM 3923 C C . THR A 1 484 ? -33.899 -5.193 47.810 1.00 90.88 484 THR A C 1
ATOM 3925 O O . THR A 1 484 ? -34.000 -4.081 48.334 1.00 90.88 484 THR A O 1
ATOM 3928 N N . ILE A 1 485 ? -34.769 -5.665 46.925 1.00 87.00 485 ILE A N 1
ATOM 3929 C CA . ILE A 1 485 ? -35.995 -4.987 46.515 1.00 87.00 485 ILE A CA 1
ATOM 3930 C C . ILE A 1 485 ? -37.158 -5.763 47.137 1.00 87.00 485 ILE A C 1
ATOM 3932 O O . ILE A 1 485 ? -37.389 -6.903 46.731 1.00 87.00 485 ILE A O 1
ATOM 3936 N N . PRO A 1 486 ? -37.883 -5.202 48.119 1.00 79.81 486 PRO A N 1
ATOM 3937 C CA . PRO A 1 486 ? -39.069 -5.862 48.640 1.00 79.81 486 PRO A CA 1
ATOM 3938 C C . PRO A 1 486 ? -40.117 -5.940 47.532 1.00 79.81 486 PRO A C 1
ATOM 3940 O O . PRO A 1 486 ? -40.338 -4.964 46.805 1.00 79.81 486 PRO A O 1
ATOM 3943 N N . PHE A 1 487 ? -40.782 -7.084 47.403 1.00 74.69 487 PHE A N 1
ATOM 3944 C CA . PHE A 1 487 ? -41.914 -7.161 46.497 1.00 74.69 487 PHE A CA 1
ATOM 3945 C C . PHE A 1 487 ? -43.015 -6.217 46.978 1.00 74.69 487 PHE A C 1
ATOM 3947 O O . PHE A 1 487 ? -43.411 -6.226 48.145 1.00 74.69 487 PHE A O 1
ATOM 3954 N N . VAL A 1 488 ? -43.531 -5.390 46.069 1.00 65.94 488 VAL A N 1
ATOM 3955 C CA . VAL A 1 488 ? -44.694 -4.553 46.368 1.00 65.94 488 VAL A CA 1
ATOM 3956 C C . VAL A 1 488 ? -45.906 -5.473 46.420 1.00 65.94 488 VAL A C 1
ATOM 3958 O O . VAL A 1 488 ? -46.426 -5.875 45.378 1.00 65.94 488 VAL A O 1
ATOM 3961 N N . LYS A 1 489 ? -46.330 -5.825 47.637 1.00 66.75 489 LYS A N 1
ATOM 3962 C CA . LYS A 1 489 ? -47.517 -6.645 47.865 1.00 66.75 489 LYS A CA 1
ATOM 3963 C C . LYS A 1 489 ? -48.772 -5.775 47.822 1.00 66.75 489 LYS A C 1
ATOM 3965 O O . LYS A 1 489 ? -48.921 -4.848 48.612 1.00 66.75 489 LYS A O 1
ATOM 3970 N N . THR A 1 490 ? -49.686 -6.063 46.902 1.00 59.16 490 THR A N 1
ATOM 3971 C CA . THR A 1 490 ? -51.010 -5.422 46.845 1.00 59.16 490 THR A CA 1
ATOM 3972 C C . THR A 1 490 ? -52.081 -6.416 47.269 1.00 59.16 490 THR A C 1
ATOM 3974 O O . THR A 1 490 ? -52.086 -7.551 46.801 1.00 59.16 490 THR A O 1
ATOM 3977 N N . SER A 1 491 ? -52.978 -6.011 48.172 1.00 54.69 491 SER A N 1
ATOM 3978 C CA . SER A 1 491 ? -54.132 -6.831 48.544 1.00 54.69 491 SER A CA 1
ATOM 3979 C C . SER A 1 491 ? -55.285 -6.528 47.605 1.00 54.69 491 SER A C 1
ATOM 3981 O O . SER A 1 491 ? -55.777 -5.402 47.550 1.00 54.69 491 SER A O 1
ATOM 3983 N N . VAL A 1 492 ? -55.725 -7.535 46.863 1.00 55.38 492 VAL A N 1
ATOM 3984 C CA . VAL A 1 492 ? -56.953 -7.448 46.074 1.00 55.38 492 VAL A CA 1
ATOM 3985 C C . VAL A 1 492 ? -57.728 -8.734 46.325 1.00 55.38 492 VAL A C 1
ATOM 3987 O O . VAL A 1 492 ? -57.225 -9.835 46.089 1.00 55.38 492 VAL A O 1
ATOM 3990 N N . ASN A 1 493 ? -58.949 -8.579 46.839 1.00 50.44 493 ASN A N 1
ATOM 3991 C CA . ASN A 1 493 ? -59.812 -9.662 47.322 1.00 50.44 493 ASN A CA 1
ATOM 3992 C C . ASN A 1 493 ? -59.200 -10.496 48.468 1.00 50.44 493 ASN A C 1
ATOM 3994 O O . ASN A 1 493 ? -59.491 -11.681 48.586 1.00 50.44 493 ASN A O 1
ATOM 3998 N N . GLY A 1 494 ? -58.356 -9.894 49.317 1.00 52.12 494 GLY A N 1
ATOM 3999 C CA . GLY A 1 494 ? -57.784 -10.564 50.495 1.00 52.12 494 GLY A CA 1
ATOM 4000 C C . GLY A 1 494 ? -56.552 -11.436 50.224 1.00 52.12 494 GLY A C 1
ATOM 4001 O O . GLY A 1 494 ? -56.098 -12.122 51.134 1.00 52.12 494 GLY A O 1
ATOM 4002 N N . VAL A 1 495 ? -55.997 -11.396 49.007 1.00 52.66 495 VAL A N 1
ATOM 4003 C CA . VAL A 1 495 ? -54.767 -12.106 48.617 1.00 52.66 495 VAL A CA 1
ATOM 4004 C C . VAL A 1 495 ? -53.641 -11.092 48.416 1.00 52.66 495 VAL A C 1
ATOM 4006 O O . VAL A 1 495 ? -53.831 -10.128 47.673 1.00 52.66 495 VAL A O 1
ATOM 4009 N N . GLU A 1 496 ? -52.486 -11.300 49.055 1.00 55.69 496 GLU A N 1
ATOM 4010 C CA . GLU A 1 496 ? -51.271 -10.503 48.825 1.00 55.69 496 GLU A CA 1
ATOM 4011 C C . GLU A 1 496 ? -50.640 -10.849 47.463 1.00 55.69 496 GLU A C 1
ATOM 4013 O O . GLU A 1 496 ? -50.397 -12.016 47.167 1.00 55.69 496 GLU A O 1
ATOM 4018 N N . ARG A 1 497 ? -50.377 -9.840 46.621 1.00 65.75 497 ARG A N 1
ATOM 4019 C CA . ARG A 1 497 ? -49.913 -10.011 45.229 1.00 65.75 497 ARG A CA 1
ATOM 4020 C C . ARG A 1 497 ? -48.618 -9.263 44.957 1.00 65.75 497 ARG A C 1
ATOM 4022 O O . ARG A 1 497 ? -48.578 -8.067 45.224 1.00 65.75 497 ARG A O 1
ATOM 4029 N N . ILE A 1 498 ? -47.628 -9.893 44.325 1.00 67.62 498 ILE A N 1
ATOM 4030 C CA . ILE A 1 498 ? -46.448 -9.190 43.791 1.00 67.62 498 ILE A CA 1
ATOM 4031 C C . ILE A 1 498 ? -46.889 -8.332 42.592 1.00 67.62 498 ILE A C 1
ATOM 4033 O O . ILE A 1 498 ? -47.392 -8.861 41.600 1.00 67.62 498 ILE A O 1
ATOM 4037 N N . ARG A 1 499 ? -46.752 -7.004 42.692 1.00 69.75 499 ARG A N 1
ATOM 4038 C CA . ARG A 1 499 ? -47.070 -6.059 41.607 1.00 69.75 499 ARG A CA 1
ATOM 4039 C C . ARG A 1 499 ? -46.058 -6.205 40.465 1.00 69.75 499 ARG A C 1
ATOM 4041 O O . ARG A 1 499 ? -44.857 -6.259 40.720 1.00 69.75 499 ARG A O 1
ATOM 4048 N N . GLU A 1 500 ? -46.541 -6.203 39.221 1.00 78.44 500 GLU A N 1
ATOM 4049 C CA . GLU A 1 500 ? -45.666 -6.053 38.054 1.00 78.44 500 GLU A CA 1
ATOM 4050 C C . GLU A 1 500 ? -44.944 -4.709 38.123 1.00 78.44 500 GLU A C 1
ATOM 4052 O O . GLU A 1 500 ? -45.562 -3.662 38.342 1.00 78.44 500 GLU A O 1
ATOM 4057 N N . ALA A 1 501 ? -43.630 -4.745 37.973 1.00 85.06 501 ALA A N 1
ATOM 4058 C CA . ALA A 1 501 ? -42.800 -3.565 38.094 1.00 85.06 501 ALA A CA 1
ATOM 4059 C C . ALA A 1 501 ? -41.577 -3.694 37.196 1.00 85.06 501 ALA A C 1
ATOM 4061 O O . ALA A 1 501 ? -40.997 -4.773 37.039 1.00 85.06 501 ALA A O 1
ATOM 4062 N N . GLU A 1 502 ? -41.174 -2.560 36.637 1.00 90.81 502 GLU A N 1
ATOM 4063 C CA . GLU A 1 502 ? -39.891 -2.415 35.974 1.00 90.81 502 GLU A CA 1
ATOM 4064 C C . GLU A 1 502 ? -38.994 -1.542 36.839 1.00 90.81 502 GLU A C 1
ATOM 4066 O O . GLU A 1 502 ? -39.412 -0.503 37.355 1.00 90.81 502 GLU A O 1
ATOM 4071 N N . TYR A 1 503 ? -37.753 -1.975 36.992 1.00 92.00 503 TYR A N 1
ATOM 4072 C CA . TYR A 1 503 ? -36.760 -1.307 37.809 1.00 92.00 503 TYR A CA 1
ATOM 4073 C C . TYR A 1 503 ? -35.572 -0.905 36.954 1.00 92.00 503 TYR A C 1
ATOM 4075 O O . TYR A 1 503 ? -35.024 -1.745 36.238 1.00 92.00 503 TYR A O 1
ATOM 4083 N N . ALA A 1 504 ? -35.152 0.351 37.058 1.00 94.50 504 ALA A N 1
ATOM 4084 C CA . ALA A 1 504 ? -33.982 0.877 36.374 1.00 94.50 504 ALA A CA 1
ATOM 4085 C C . ALA A 1 504 ? -32.777 0.885 37.319 1.00 94.50 504 ALA A C 1
ATOM 4087 O O . ALA A 1 504 ? -32.826 1.478 38.396 1.00 94.50 504 ALA A O 1
ATOM 4088 N N . PHE A 1 505 ? -31.681 0.257 36.892 1.00 94.81 505 PHE A N 1
ATOM 4089 C CA . PHE A 1 505 ? -30.370 0.391 37.526 1.00 94.81 505 PHE A CA 1
ATOM 4090 C C . PHE A 1 505 ? -29.499 1.297 36.662 1.00 94.81 505 PHE A C 1
ATOM 4092 O O . PHE A 1 505 ? -29.382 1.076 35.454 1.00 94.81 505 PHE A O 1
ATOM 4099 N N . TYR A 1 506 ? -28.893 2.313 37.268 1.00 93.50 506 TYR A N 1
ATOM 4100 C CA . TYR A 1 506 ? -28.174 3.367 36.552 1.00 93.50 506 TYR A CA 1
ATOM 4101 C C . TYR A 1 506 ? -26.931 3.825 37.321 1.00 93.50 506 TYR A C 1
ATOM 4103 O O . TYR A 1 506 ? -26.841 3.625 38.530 1.00 93.50 506 TYR A O 1
ATOM 4111 N N . ILE A 1 507 ? -25.968 4.434 36.632 1.00 91.25 507 ILE A N 1
ATOM 4112 C CA . ILE A 1 507 ? -24.852 5.147 37.266 1.00 91.25 507 ILE A CA 1
ATOM 4113 C C . ILE A 1 507 ? -25.244 6.601 37.424 1.00 91.25 507 ILE A C 1
ATOM 4115 O O . ILE A 1 507 ? -25.519 7.282 36.438 1.00 91.25 507 ILE A O 1
ATOM 4119 N N . ASN A 1 508 ? -25.265 7.077 38.663 1.00 87.31 508 ASN A N 1
ATOM 4120 C CA . ASN A 1 508 ? -25.626 8.451 38.954 1.00 87.31 508 ASN A CA 1
ATOM 4121 C C . ASN A 1 508 ? -24.508 9.408 38.510 1.00 87.31 508 ASN A C 1
ATOM 4123 O O . ASN A 1 508 ? -23.348 9.258 38.894 1.00 87.31 508 ASN A O 1
ATOM 4127 N N . VAL A 1 509 ? -24.859 10.411 37.705 1.00 74.25 509 VAL A N 1
ATOM 4128 C CA . VAL A 1 509 ? -23.898 11.361 37.110 1.00 74.25 509 VAL A CA 1
ATOM 4129 C C . VAL A 1 509 ? -23.204 12.268 38.132 1.00 74.25 509 VAL A C 1
ATOM 4131 O O . VAL A 1 509 ? -22.129 12.792 37.846 1.00 74.25 509 VAL A O 1
ATOM 4134 N N . HIS A 1 510 ? -23.778 12.453 39.322 1.00 76.25 510 HIS A N 1
ATOM 4135 C CA . HIS A 1 510 ? -23.240 13.343 40.352 1.00 76.25 510 HIS A CA 1
ATOM 4136 C C . HIS A 1 510 ? -22.243 12.667 41.292 1.00 76.25 510 HIS A C 1
ATOM 4138 O O . HIS A 1 510 ? -21.300 13.320 41.736 1.00 76.25 510 HIS A O 1
ATOM 4144 N N . ASN A 1 511 ? -22.445 11.388 41.619 1.00 80.88 511 ASN A N 1
ATOM 4145 C CA . ASN A 1 511 ? -21.599 10.669 42.579 1.00 80.88 511 ASN A CA 1
ATOM 4146 C C . ASN A 1 511 ? -20.945 9.395 42.016 1.00 80.88 511 ASN A C 1
ATOM 4148 O O . ASN A 1 511 ? -20.128 8.795 42.706 1.00 80.88 511 ASN A O 1
ATOM 4152 N N . GLN A 1 512 ? -21.263 9.005 40.777 1.00 76.50 512 GLN A N 1
ATOM 4153 C CA . GLN A 1 512 ? -20.759 7.798 40.106 1.00 76.50 512 GLN A CA 1
ATOM 4154 C C . GLN A 1 512 ? -21.072 6.485 40.843 1.00 76.50 512 GLN A C 1
ATOM 4156 O O . GLN A 1 512 ? -20.413 5.467 40.624 1.00 76.50 512 GLN A O 1
ATOM 4161 N N . GLU A 1 513 ? -22.086 6.488 41.708 1.00 85.62 513 GLU A N 1
ATOM 4162 C CA . GLU A 1 513 ? -22.571 5.294 42.395 1.00 85.62 513 GLU A CA 1
ATOM 4163 C C . GLU A 1 513 ? -23.737 4.656 41.630 1.00 85.62 513 GLU A C 1
ATOM 4165 O O . GLU A 1 513 ? -24.412 5.295 40.818 1.00 85.62 513 GLU A O 1
ATOM 4170 N N . ILE A 1 514 ? -23.988 3.373 41.903 1.00 90.62 514 ILE A N 1
ATOM 4171 C CA . ILE A 1 514 ? -25.127 2.657 41.326 1.00 90.62 514 ILE A CA 1
ATOM 4172 C C . ILE A 1 514 ? -26.407 3.104 42.039 1.00 90.62 514 ILE A C 1
ATOM 4174 O O . ILE A 1 514 ? -26.603 2.839 43.227 1.00 90.62 514 ILE A O 1
ATOM 4178 N N . GLY A 1 515 ? -27.280 3.761 41.284 1.00 90.94 515 GLY A N 1
ATOM 4179 C CA . GLY A 1 515 ? -28.641 4.105 41.664 1.00 90.94 515 GLY A CA 1
ATOM 4180 C C . GLY A 1 515 ? -29.650 3.034 41.253 1.00 90.94 515 GLY A C 1
ATOM 4181 O O . GLY A 1 515 ? -29.385 2.161 40.419 1.00 90.94 515 GLY A O 1
ATOM 4182 N N . PHE A 1 516 ? -30.825 3.113 41.865 1.00 92.12 516 PHE A N 1
ATOM 4183 C CA . PHE A 1 516 ? -31.961 2.244 41.595 1.00 92.12 516 PHE A CA 1
ATOM 4184 C C . PHE A 1 516 ? -33.248 3.035 41.794 1.00 92.12 516 PHE A C 1
ATOM 4186 O O . PHE A 1 516 ? -33.424 3.610 42.865 1.00 92.12 516 PHE A O 1
ATOM 4193 N N . ASP A 1 517 ? -34.140 2.977 40.810 1.00 91.81 517 ASP A N 1
ATOM 4194 C CA . ASP A 1 517 ? -35.486 3.548 40.868 1.00 91.81 517 ASP A CA 1
ATOM 4195 C C . ASP A 1 517 ? -36.490 2.629 40.155 1.00 91.81 517 ASP A C 1
ATOM 4197 O O . ASP A 1 517 ? -36.117 1.743 39.374 1.00 91.81 517 ASP A O 1
ATOM 4201 N N . PHE A 1 518 ? -37.786 2.853 40.389 1.00 90.75 518 PHE A N 1
ATOM 4202 C CA . PHE A 1 518 ? -38.799 2.368 39.454 1.00 90.75 518 PHE A CA 1
ATOM 4203 C C . PHE A 1 518 ? -38.565 3.010 38.087 1.00 90.75 518 PHE A C 1
ATOM 4205 O O . PHE A 1 518 ? -38.190 4.178 37.995 1.00 90.75 518 PHE A O 1
ATOM 4212 N N . LEU A 1 519 ? -38.795 2.258 37.012 1.00 91.56 519 LEU A N 1
ATOM 4213 C CA . LEU A 1 519 ? -38.552 2.755 35.658 1.00 91.56 519 LEU A CA 1
ATOM 4214 C C . LEU A 1 519 ? -39.377 4.013 35.345 1.00 91.56 519 LEU A C 1
ATOM 4216 O O . LEU A 1 519 ? -38.891 4.887 34.639 1.00 91.56 519 LEU A O 1
ATOM 4220 N N . GLU A 1 520 ? -40.594 4.115 35.886 1.00 90.06 520 GLU A N 1
ATOM 4221 C CA . GLU A 1 520 ? -41.468 5.289 35.732 1.00 90.06 520 GLU A CA 1
ATOM 4222 C C . GLU A 1 520 ? -40.937 6.547 36.434 1.00 90.06 520 GLU A C 1
ATOM 4224 O O . GLU A 1 520 ? -41.225 7.659 35.997 1.00 90.06 520 GLU A O 1
ATOM 4229 N N . ASP A 1 521 ? -40.123 6.369 37.476 1.00 91.06 521 ASP A N 1
ATOM 4230 C CA . ASP A 1 521 ? -39.511 7.456 38.240 1.00 91.06 521 ASP A CA 1
ATOM 4231 C C . ASP A 1 521 ? -38.111 7.815 37.723 1.00 91.06 521 ASP A C 1
ATOM 4233 O O . ASP A 1 521 ? -37.523 8.808 38.162 1.00 91.06 521 ASP A O 1
ATOM 4237 N N . PHE A 1 522 ? -37.533 7.007 36.832 1.00 92.50 522 PHE A N 1
ATOM 4238 C CA . PHE A 1 522 ? -36.220 7.271 36.260 1.00 92.50 522 PHE A CA 1
ATOM 4239 C C . PHE A 1 522 ? -36.299 8.369 35.197 1.00 92.50 522 PHE A C 1
ATOM 4241 O O . PHE A 1 522 ? -37.107 8.324 34.270 1.00 92.50 522 PHE A O 1
ATOM 4248 N N . THR A 1 523 ? -35.387 9.327 35.298 1.00 90.69 523 THR A N 1
ATOM 4249 C CA . THR A 1 523 ? -35.226 10.434 34.360 1.00 90.69 523 THR A CA 1
ATOM 4250 C C . THR A 1 523 ? -33.751 10.533 33.964 1.00 90.69 523 THR A C 1
ATOM 4252 O O . THR A 1 523 ? -32.869 10.224 34.765 1.00 90.69 523 THR A O 1
ATOM 4255 N N . GLU A 1 524 ? -33.462 10.919 32.717 1.00 86.12 524 GLU A N 1
ATOM 4256 C CA . GLU A 1 524 ? -32.092 10.907 32.164 1.00 86.12 524 GLU A CA 1
ATOM 4257 C C . GLU A 1 524 ? -31.120 11.839 32.914 1.00 86.12 524 GLU A C 1
ATOM 4259 O O . GLU A 1 524 ? -29.916 11.604 32.932 1.00 86.12 524 GLU A O 1
ATOM 4264 N N . ASP A 1 525 ? -31.628 12.861 33.606 1.00 87.81 525 ASP A N 1
ATOM 4265 C CA . ASP A 1 525 ? -30.842 13.742 34.477 1.00 87.81 525 ASP A CA 1
ATOM 4266 C C . ASP A 1 525 ? -30.284 13.030 35.719 1.00 87.81 525 ASP A C 1
ATOM 4268 O O . ASP A 1 525 ? -29.292 13.485 36.290 1.00 87.81 525 ASP A O 1
ATOM 4272 N N . LYS A 1 526 ? -30.874 11.900 36.133 1.00 88.25 526 LYS A N 1
ATOM 4273 C CA . LYS A 1 526 ? -30.370 11.101 37.259 1.00 88.25 526 LYS A CA 1
ATOM 4274 C C . LYS A 1 526 ? -29.100 10.339 36.908 1.00 88.25 526 LYS A C 1
ATOM 4276 O O . LYS A 1 526 ? -28.296 10.078 37.807 1.00 88.25 526 LYS A O 1
ATOM 4281 N N . GLY A 1 527 ? -28.910 9.973 35.641 1.00 89.00 527 GLY A N 1
ATOM 4282 C CA . GLY A 1 527 ? -27.697 9.315 35.173 1.00 89.00 527 GLY A CA 1
ATOM 4283 C C . GLY A 1 527 ? -27.896 8.333 34.028 1.00 89.00 527 GLY A C 1
ATOM 4284 O O . GLY A 1 527 ? -28.931 8.307 33.374 1.00 89.00 527 GLY A O 1
ATOM 4285 N N . GLU A 1 528 ? -26.880 7.506 33.799 1.00 90.38 528 GLU A N 1
ATOM 4286 C CA . GLU A 1 528 ? -26.824 6.593 32.656 1.00 90.38 528 GLU A CA 1
ATOM 4287 C C . GLU A 1 528 ? -27.350 5.207 33.028 1.00 90.38 528 GLU A C 1
ATOM 4289 O O . GLU A 1 528 ? -26.819 4.534 33.918 1.00 90.38 528 GLU A O 1
ATOM 4294 N N . MET A 1 529 ? -28.409 4.764 32.351 1.00 93.44 529 MET A N 1
ATOM 4295 C CA . MET A 1 529 ? -29.053 3.480 32.629 1.00 93.44 529 MET A CA 1
ATOM 4296 C C . MET A 1 529 ? -28.190 2.307 32.151 1.00 93.44 529 MET A C 1
ATOM 4298 O O . MET A 1 529 ? -27.816 2.226 30.984 1.00 93.44 529 MET A O 1
ATOM 4302 N N . LEU A 1 530 ? -27.945 1.343 33.040 1.00 93.38 530 LEU A N 1
ATOM 4303 C CA . LEU A 1 530 ? -27.164 0.140 32.750 1.00 93.38 530 LEU A CA 1
ATOM 4304 C C . LEU A 1 530 ? -28.050 -1.005 32.262 1.00 93.38 530 LEU A C 1
ATOM 4306 O O . LEU A 1 530 ? -27.763 -1.668 31.267 1.00 93.38 530 LEU A O 1
ATOM 4310 N N . PHE A 1 531 ? -29.128 -1.274 32.991 1.00 94.62 531 PHE A N 1
ATOM 4311 C CA . PHE A 1 531 ? -30.067 -2.342 32.679 1.00 94.62 531 PHE A CA 1
ATOM 4312 C C . PHE A 1 531 ? -31.392 -2.120 33.399 1.00 94.62 531 PHE A C 1
ATOM 4314 O O . PHE A 1 531 ? -31.490 -1.351 34.358 1.00 94.62 531 PHE A O 1
ATOM 4321 N N . THR A 1 532 ? -32.409 -2.842 32.943 1.00 94.75 532 THR A N 1
ATOM 4322 C CA . THR A 1 532 ? -33.700 -2.924 33.619 1.00 94.75 532 THR A CA 1
ATOM 4323 C C . THR A 1 532 ? -33.977 -4.343 34.082 1.00 94.75 532 THR A C 1
ATOM 4325 O O . THR A 1 532 ? -33.578 -5.315 33.433 1.00 94.75 532 THR A O 1
ATOM 4328 N N . ILE A 1 533 ? -34.656 -4.455 35.217 1.00 92.81 533 ILE A N 1
ATOM 4329 C CA . ILE A 1 533 ? -35.237 -5.707 35.689 1.00 92.81 533 ILE A CA 1
ATOM 4330 C C . ILE A 1 533 ? -36.746 -5.588 35.567 1.00 92.81 533 ILE A C 1
ATOM 4332 O O . ILE A 1 533 ? -37.333 -4.648 36.097 1.00 92.81 533 ILE A O 1
ATOM 4336 N N . ARG A 1 534 ? -37.365 -6.550 34.890 1.00 91.12 534 ARG A N 1
ATOM 4337 C CA . ARG A 1 534 ? -38.811 -6.617 34.691 1.00 91.12 534 ARG A CA 1
ATOM 4338 C C . ARG A 1 534 ? -39.373 -7.787 35.463 1.00 91.12 534 ARG A C 1
ATOM 4340 O O . ARG A 1 534 ? -38.959 -8.919 35.231 1.00 91.12 534 ARG A O 1
ATOM 4347 N N . VAL A 1 535 ? -40.323 -7.509 36.342 1.00 87.88 535 VAL A N 1
ATOM 4348 C CA . VAL A 1 535 ? -41.111 -8.521 37.041 1.00 87.88 535 VAL A CA 1
ATOM 4349 C C . VAL A 1 535 ? -42.502 -8.512 36.425 1.00 87.88 535 VAL A C 1
ATOM 4351 O O . VAL A 1 535 ? -43.202 -7.506 36.516 1.00 87.88 535 VAL A O 1
ATOM 4354 N N . TYR A 1 536 ? -42.884 -9.613 35.782 1.00 84.44 536 TYR A N 1
ATOM 4355 C CA . TYR A 1 536 ? -44.182 -9.751 35.118 1.00 84.44 536 TYR A CA 1
ATOM 4356 C C . TYR A 1 536 ? -44.750 -11.160 35.289 1.00 84.44 536 TYR A C 1
ATOM 4358 O O . TYR A 1 536 ? -44.023 -12.111 35.597 1.00 84.44 536 TYR A O 1
ATOM 4366 N N . GLN A 1 537 ? -46.056 -11.304 35.088 1.00 77.44 537 GLN A N 1
ATOM 4367 C CA . GLN A 1 537 ? -46.726 -12.597 35.196 1.00 77.44 537 GLN A CA 1
ATOM 4368 C C . GLN A 1 537 ? -46.529 -13.447 33.948 1.00 77.44 537 GLN A C 1
ATOM 4370 O O . GLN A 1 537 ? -46.629 -12.967 32.817 1.00 77.44 537 GLN A O 1
ATOM 4375 N N . THR A 1 538 ? -46.265 -14.737 34.135 1.00 78.38 538 THR A N 1
ATOM 4376 C CA . THR A 1 538 ? -46.139 -15.649 32.997 1.00 78.38 538 THR A CA 1
ATOM 4377 C C . THR A 1 538 ? -47.514 -15.964 32.403 1.00 78.38 538 THR A C 1
ATOM 4379 O O . THR A 1 538 ? -48.499 -15.980 33.129 1.00 78.38 538 THR A O 1
ATOM 4382 N N . PRO A 1 539 ? -47.633 -16.263 31.096 1.00 71.38 539 PRO A N 1
ATOM 4383 C CA . PRO A 1 539 ? -48.932 -16.558 30.482 1.00 71.38 539 PRO A CA 1
ATOM 4384 C C . PRO A 1 539 ? -49.695 -17.729 31.126 1.00 71.38 539 PRO A C 1
ATOM 4386 O O . PRO A 1 539 ? -50.919 -17.766 31.074 1.00 71.38 539 PRO A O 1
ATOM 4389 N N . ASP A 1 540 ? -48.986 -18.679 31.741 1.00 71.25 540 ASP A N 1
ATOM 4390 C CA . ASP A 1 540 ? -49.559 -19.818 32.464 1.00 71.25 540 ASP A CA 1
ATOM 4391 C C . ASP A 1 540 ? -49.973 -19.491 33.912 1.00 71.25 540 ASP A C 1
ATOM 4393 O O . ASP A 1 540 ? -50.457 -20.380 34.625 1.00 71.25 540 ASP A O 1
ATOM 4397 N N . SER A 1 541 ? -49.795 -18.235 34.342 1.00 69.44 541 SER A N 1
ATOM 4398 C CA . SER A 1 541 ? -50.502 -17.670 35.491 1.00 69.44 541 SER A CA 1
ATOM 4399 C C . SER A 1 541 ? -51.996 -17.575 35.198 1.00 69.44 541 SER A C 1
ATOM 4401 O O . SER A 1 541 ? -52.797 -17.691 36.115 1.00 69.44 541 SER A O 1
ATOM 4403 N N . ILE A 1 542 ? -52.394 -17.430 33.930 1.00 68.44 542 ILE A N 1
ATOM 4404 C CA . ILE A 1 542 ? -53.791 -17.300 33.527 1.00 68.44 542 ILE A CA 1
ATOM 4405 C C . ILE A 1 542 ? -54.378 -18.683 33.257 1.00 68.44 542 ILE A C 1
ATOM 4407 O O . ILE A 1 542 ? -54.150 -19.288 32.209 1.00 68.44 542 ILE A O 1
ATOM 4411 N N . GLN A 1 543 ? -55.186 -19.174 34.188 1.00 66.88 543 GLN A N 1
ATOM 4412 C CA . GLN A 1 543 ? -56.008 -20.357 33.989 1.00 66.88 543 GLN A CA 1
ATOM 4413 C C . GLN A 1 543 ? -57.420 -19.938 33.602 1.00 66.88 543 GLN A C 1
ATOM 4415 O O . GLN A 1 543 ? -58.146 -19.319 34.374 1.00 66.88 543 GLN A O 1
ATOM 4420 N N . VAL A 1 544 ? -57.820 -20.275 32.379 1.00 64.88 544 VAL A N 1
ATOM 4421 C CA . VAL A 1 544 ? -59.200 -20.096 31.923 1.00 64.88 544 VAL A CA 1
ATOM 4422 C C . VAL A 1 544 ? -59.898 -21.442 32.009 1.00 64.88 544 VAL A C 1
ATOM 4424 O O . VAL A 1 544 ? -59.580 -22.358 31.252 1.00 64.88 544 VAL A O 1
ATOM 4427 N N . THR A 1 545 ? -60.867 -21.548 32.908 1.00 61.84 545 THR A N 1
ATOM 4428 C CA . THR A 1 545 ? -61.631 -22.778 33.113 1.00 61.84 545 THR A CA 1
ATOM 4429 C C . THR A 1 545 ? -63.028 -22.616 32.523 1.00 61.84 545 THR A C 1
ATOM 4431 O O . THR A 1 545 ? -63.798 -21.755 32.953 1.00 61.84 545 THR A O 1
ATOM 4434 N N . ASP A 1 546 ? -63.370 -23.442 31.525 1.00 55.78 546 ASP A N 1
ATOM 4435 C CA . ASP A 1 546 ? -64.713 -23.497 30.931 1.00 55.78 546 ASP A CA 1
ATOM 4436 C C . ASP A 1 546 ? -65.675 -24.211 31.885 1.00 55.78 546 ASP A C 1
ATOM 4438 O O . ASP A 1 546 ? -65.565 -25.412 32.136 1.00 55.78 546 ASP A O 1
ATOM 4442 N N . MET A 1 547 ? -66.655 -23.473 32.402 1.00 54.12 547 MET A N 1
ATOM 4443 C CA . MET A 1 547 ? -67.599 -23.995 33.390 1.00 54.12 547 MET A CA 1
ATOM 4444 C C . MET A 1 547 ? -68.653 -24.932 32.786 1.00 54.12 547 MET A C 1
ATOM 4446 O O . MET A 1 547 ? -69.404 -25.566 33.523 1.00 54.12 547 MET A O 1
ATOM 4450 N N . ARG A 1 548 ? -68.723 -25.062 31.453 1.00 52.19 548 ARG A N 1
ATOM 4451 C CA . ARG A 1 548 ? -69.625 -26.010 30.773 1.00 52.19 548 ARG A CA 1
ATOM 4452 C C . ARG A 1 548 ? -69.080 -27.436 30.769 1.00 52.19 548 ARG A C 1
ATOM 4454 O O . ARG A 1 548 ? -69.820 -28.365 30.449 1.00 52.19 548 ARG A O 1
ATOM 4461 N N . GLN A 1 549 ? -67.803 -27.618 31.094 1.00 41.84 549 GLN A N 1
ATOM 4462 C CA . GLN A 1 549 ? -67.174 -28.924 31.235 1.00 41.84 549 GLN A CA 1
ATOM 4463 C C . GLN A 1 549 ? -66.958 -29.245 32.719 1.00 41.84 549 GLN A C 1
ATOM 4465 O O . GLN A 1 549 ? -65.818 -29.214 33.148 1.00 41.84 549 GLN A O 1
ATOM 4470 N N . LEU A 1 550 ? -68.006 -29.555 33.505 1.00 40.25 550 LEU A N 1
ATOM 4471 C CA . LEU A 1 550 ? -67.896 -30.366 34.742 1.00 40.25 550 LEU A CA 1
ATOM 4472 C C . LEU A 1 550 ? -69.269 -30.789 35.331 1.00 40.25 550 LEU A C 1
ATOM 4474 O O . LEU A 1 550 ? -70.149 -29.957 35.534 1.00 40.25 550 LEU A O 1
ATOM 4478 N N . GLY A 1 551 ? -69.395 -32.086 35.666 1.00 41.00 551 GLY A N 1
ATOM 4479 C CA . GLY A 1 551 ? -70.377 -32.655 36.613 1.00 41.00 551 GLY A CA 1
ATOM 4480 C C . GLY A 1 551 ? -71.516 -33.508 36.023 1.00 41.00 551 GLY A C 1
ATOM 4481 O O . GLY A 1 551 ? -72.332 -33.020 35.250 1.00 41.00 551 GLY A O 1
ATOM 4482 N N . GLY A 1 552 ? -71.624 -34.776 36.446 1.00 46.78 552 GLY A N 1
ATOM 4483 C CA . GLY A 1 552 ? -72.737 -35.677 36.108 1.00 46.78 552 GLY A CA 1
ATOM 4484 C C . GLY A 1 552 ? -73.081 -36.620 37.261 1.00 46.78 552 GLY A C 1
ATOM 4485 O O . GLY A 1 552 ? -72.659 -37.771 37.237 1.00 46.78 552 GLY A O 1
ATOM 4486 N N . GLY A 1 553 ? -73.813 -36.125 38.265 1.00 51.44 553 GLY A N 1
ATOM 4487 C CA . GLY A 1 553 ? -74.289 -36.902 39.417 1.00 51.44 553 GLY A CA 1
ATOM 4488 C C . GLY A 1 553 ? -74.730 -36.045 40.616 1.00 51.44 553 GLY A C 1
ATOM 4489 O O . GLY A 1 553 ? -74.736 -34.814 40.545 1.00 51.44 553 GLY A O 1
ATOM 4490 N N . LEU A 1 554 ? -75.081 -36.714 41.723 1.00 47.56 554 LEU A N 1
ATOM 4491 C CA . LEU A 1 554 ? -75.483 -36.139 43.022 1.00 47.56 554 LEU A CA 1
ATOM 4492 C C . LEU A 1 554 ? -74.270 -35.623 43.834 1.00 47.56 554 LEU A C 1
ATOM 4494 O O . LEU A 1 554 ? -73.149 -36.088 43.625 1.00 47.56 554 LEU A O 1
ATOM 4498 N N . LYS A 1 555 ? -74.483 -34.673 44.765 1.00 53.72 555 LYS A N 1
ATOM 4499 C CA . LYS A 1 555 ? -73.451 -34.226 45.732 1.00 53.72 555 LYS A CA 1
ATOM 4500 C C . LYS A 1 555 ? -72.957 -35.398 46.603 1.00 53.72 555 LYS A C 1
ATOM 4502 O O . LYS A 1 555 ? -73.726 -36.318 46.861 1.00 53.72 555 LYS A O 1
ATOM 4507 N N . GLU A 1 556 ? -71.708 -35.338 47.085 1.00 50.91 556 GLU A N 1
ATOM 4508 C CA . GLU A 1 556 ? -71.061 -36.421 47.860 1.00 50.91 556 GLU A CA 1
ATOM 4509 C C . GLU A 1 556 ? -71.800 -36.856 49.136 1.00 50.91 556 GLU A C 1
ATOM 4511 O O . GLU A 1 556 ? -71.604 -37.974 49.605 1.00 50.91 556 GLU A O 1
ATOM 4516 N N . ASP A 1 557 ? -72.634 -35.985 49.693 1.00 53.03 557 ASP A N 1
ATOM 4517 C CA . ASP A 1 557 ? -73.376 -36.150 50.941 1.00 53.03 557 ASP A CA 1
ATOM 4518 C C . ASP A 1 557 ? -74.848 -36.568 50.741 1.00 53.03 557 ASP A C 1
ATOM 4520 O O . ASP A 1 557 ? -75.569 -36.787 51.717 1.00 53.03 557 ASP A O 1
ATOM 4524 N N . ALA A 1 558 ? -75.309 -36.714 49.494 1.00 53.59 558 ALA A N 1
ATOM 4525 C CA . ALA A 1 558 ? -76.663 -37.163 49.179 1.00 53.59 558 ALA A CA 1
ATOM 4526 C C . ALA A 1 558 ? -76.738 -38.693 49.017 1.00 53.59 558 ALA A C 1
ATOM 4528 O O . ALA A 1 558 ? -75.835 -39.318 48.468 1.00 53.59 558 ALA A O 1
ATOM 4529 N N . ALA A 1 559 ? -77.841 -39.304 49.462 1.00 52.06 559 ALA A N 1
ATOM 4530 C CA . ALA A 1 559 ? -78.074 -40.739 49.285 1.00 52.06 559 ALA A CA 1
ATOM 4531 C C . ALA A 1 559 ? -78.239 -41.102 47.798 1.00 52.06 559 ALA A C 1
ATOM 4533 O O . ALA A 1 559 ? -78.952 -40.408 47.066 1.00 52.06 559 ALA A O 1
ATOM 4534 N N . ASP A 1 560 ? -77.619 -42.206 47.369 1.00 50.00 560 ASP A N 1
ATOM 4535 C CA . ASP A 1 560 ? -77.673 -42.662 45.979 1.00 50.00 560 ASP A CA 1
ATOM 4536 C C . ASP A 1 560 ? -79.118 -42.900 45.519 1.00 50.00 560 ASP A C 1
ATOM 4538 O O . ASP A 1 560 ? -79.882 -43.640 46.145 1.00 50.00 560 ASP A O 1
ATOM 4542 N N . ASN A 1 561 ? -79.489 -42.304 44.384 1.00 49.56 561 ASN A N 1
ATOM 4543 C CA . ASN A 1 561 ? -80.781 -42.524 43.744 1.00 49.56 561 ASN A CA 1
ATOM 4544 C C . ASN A 1 561 ? -80.592 -42.968 42.290 1.00 49.56 561 ASN A C 1
ATOM 4546 O O . ASN A 1 561 ? -80.463 -42.155 41.376 1.00 49.56 561 ASN A O 1
ATOM 4550 N N . TYR A 1 562 ? -80.613 -44.283 42.086 1.00 49.66 562 TYR A N 1
ATOM 4551 C CA . TYR A 1 562 ? -80.368 -44.935 40.796 1.00 49.66 562 TYR A CA 1
ATOM 4552 C C . TYR A 1 562 ? -81.497 -44.747 39.762 1.00 49.66 562 TYR A C 1
ATOM 4554 O O . TYR A 1 562 ? -81.325 -45.119 38.605 1.00 49.66 562 TYR A O 1
ATOM 4562 N N . ASN A 1 563 ? -82.630 -44.143 40.146 1.00 42.38 563 ASN A N 1
ATOM 4563 C CA . ASN A 1 563 ? -83.730 -43.811 39.229 1.00 42.38 563 ASN A CA 1
ATOM 4564 C C . ASN A 1 563 ? -83.572 -42.431 38.564 1.00 42.38 563 ASN A C 1
ATOM 4566 O O . ASN A 1 563 ? -84.392 -42.057 37.728 1.00 42.38 563 ASN A O 1
ATOM 4570 N N . LEU A 1 564 ? -82.549 -41.658 38.938 1.00 45.28 564 LEU A N 1
ATOM 4571 C CA . LEU A 1 564 ? -82.338 -40.284 38.484 1.00 45.28 564 LEU A CA 1
ATOM 4572 C C . LEU A 1 564 ? -80.996 -40.173 37.751 1.00 45.28 564 LEU A C 1
ATOM 4574 O O . LEU A 1 564 ? -80.061 -39.548 38.240 1.00 45.28 564 LEU A O 1
ATOM 4578 N N . MET A 1 565 ? -80.898 -40.778 36.564 1.00 41.97 565 MET A N 1
ATOM 4579 C CA . MET A 1 565 ? -79.700 -40.656 35.716 1.00 41.97 565 MET A CA 1
ATOM 4580 C C . MET A 1 565 ? -79.477 -39.238 35.146 1.00 41.97 565 MET A C 1
ATOM 4582 O O . MET A 1 565 ? -78.391 -38.968 34.647 1.00 41.97 565 MET A O 1
ATOM 4586 N N . ASP A 1 566 ? -80.442 -38.317 35.280 1.00 41.19 566 ASP A N 1
ATOM 4587 C CA . ASP A 1 566 ? -80.423 -36.992 34.632 1.00 41.19 566 ASP A CA 1
ATOM 4588 C C . ASP A 1 566 ? -80.408 -35.790 35.606 1.00 41.19 566 ASP A C 1
ATOM 4590 O O . ASP A 1 566 ? -80.876 -34.702 35.264 1.00 41.19 566 ASP A O 1
ATOM 4594 N N . ILE A 1 567 ? -79.871 -35.930 36.826 1.00 43.72 567 ILE A N 1
ATOM 4595 C CA . ILE A 1 567 ? -79.616 -34.767 37.702 1.00 43.72 567 ILE A CA 1
ATOM 4596 C C . ILE A 1 567 ? -78.120 -34.440 37.702 1.00 43.72 567 ILE A C 1
ATOM 4598 O O . ILE A 1 567 ? -77.303 -35.191 38.231 1.00 43.72 567 ILE A O 1
ATOM 4602 N N . GLY A 1 568 ? -77.763 -33.298 37.109 1.00 48.41 568 GLY A N 1
ATOM 4603 C CA . GLY A 1 568 ? -76.401 -32.766 37.100 1.00 48.41 568 GLY A CA 1
ATOM 4604 C C . GLY A 1 568 ? -76.177 -31.762 38.229 1.00 48.41 568 GLY A C 1
ATOM 4605 O O . GLY A 1 568 ? -76.829 -30.721 38.266 1.00 48.41 568 GLY A O 1
ATOM 4606 N N . HIS A 1 569 ? -75.241 -32.056 39.133 1.00 45.09 569 HIS A N 1
ATOM 4607 C CA . HIS A 1 569 ? -74.715 -31.107 40.112 1.00 45.09 569 HIS A CA 1
ATOM 4608 C C . HIS A 1 569 ? -73.233 -30.816 39.816 1.00 45.09 569 HIS A C 1
ATOM 4610 O O . HIS A 1 569 ? -72.464 -31.740 39.554 1.00 45.09 569 HIS A O 1
ATOM 4616 N N . ILE A 1 570 ? -72.814 -29.545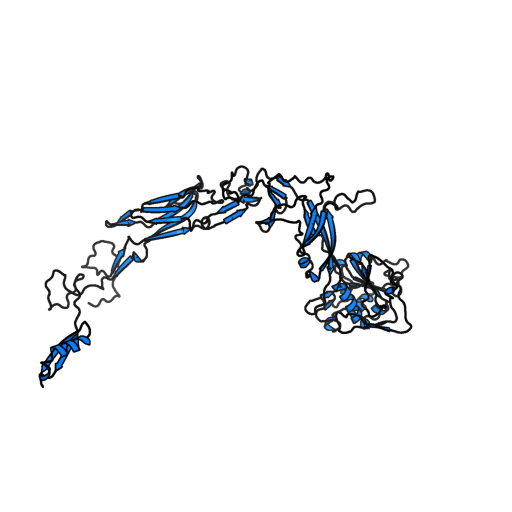 39.901 1.00 45.75 570 ILE A N 1
ATOM 4617 C CA . ILE A 1 570 ? -71.456 -29.081 39.532 1.00 45.75 570 ILE A CA 1
ATOM 4618 C C . ILE A 1 570 ? -70.325 -29.766 40.328 1.00 45.75 570 ILE A C 1
ATOM 4620 O O . ILE A 1 570 ? -69.232 -29.959 39.813 1.00 45.75 570 ILE A O 1
ATOM 4624 N N . ASN A 1 571 ? -70.628 -30.228 41.548 1.00 45.47 571 ASN A N 1
ATOM 4625 C CA . ASN A 1 571 ? -69.716 -30.990 42.421 1.00 45.47 571 ASN A CA 1
ATOM 4626 C C . ASN A 1 571 ? -70.042 -32.503 42.495 1.00 45.47 571 ASN A C 1
ATOM 4628 O O . ASN A 1 571 ? -69.679 -33.158 43.469 1.00 45.47 571 ASN A O 1
ATOM 4632 N N . GLY A 1 572 ? -70.825 -33.048 41.558 1.00 47.12 572 GLY A N 1
ATOM 4633 C CA . GLY A 1 572 ? -71.298 -34.437 41.608 1.00 47.12 572 GLY A CA 1
ATOM 4634 C C . GLY A 1 572 ? -70.338 -35.456 40.983 1.00 47.12 572 GLY A C 1
ATOM 4635 O O . GLY A 1 572 ? -69.655 -35.160 39.999 1.00 47.12 572 GLY A O 1
ATOM 4636 N N . ARG A 1 573 ? -70.304 -36.681 41.530 1.00 42.19 573 ARG A N 1
ATOM 4637 C CA . ARG A 1 573 ? -69.467 -37.788 41.018 1.00 42.19 573 ARG A CA 1
ATOM 4638 C C . ARG A 1 573 ? -69.972 -38.275 39.649 1.00 42.19 573 ARG A C 1
ATOM 4640 O O . ARG A 1 573 ? -71.172 -38.498 39.534 1.00 42.19 573 ARG A O 1
ATOM 4647 N N . PRO A 1 574 ? -69.107 -38.494 38.638 1.00 44.81 574 PRO A N 1
ATOM 4648 C CA . PRO A 1 574 ? -69.541 -38.919 37.308 1.00 44.81 574 PRO A CA 1
ATOM 4649 C C . PRO A 1 574 ? -70.002 -40.386 37.283 1.00 44.81 574 PRO A C 1
ATOM 4651 O O . PRO A 1 574 ? -69.196 -41.292 37.496 1.00 44.81 574 PRO A O 1
ATOM 4654 N N . TYR A 1 575 ? -71.267 -40.639 36.937 1.00 45.72 575 TYR A N 1
ATOM 4655 C CA . TYR A 1 575 ? -71.735 -41.980 36.560 1.00 45.72 575 TYR A CA 1
ATOM 4656 C C . TYR A 1 575 ? -71.360 -42.275 35.096 1.00 45.72 575 TYR A C 1
ATOM 4658 O O . TYR A 1 575 ? -71.742 -41.536 34.190 1.00 45.72 575 TYR A O 1
ATOM 4666 N N . ARG A 1 576 ? -70.604 -43.353 34.837 1.00 46.31 576 ARG A N 1
ATOM 4667 C CA . ARG A 1 576 ? -70.321 -43.836 33.470 1.00 46.31 576 ARG A CA 1
ATOM 4668 C C . ARG A 1 576 ? -71.217 -45.036 33.135 1.00 46.31 576 ARG A C 1
ATOM 4670 O O . ARG A 1 576 ? -71.280 -45.956 33.948 1.00 46.31 576 ARG A O 1
ATOM 4677 N N . PRO A 1 577 ? -71.870 -45.077 31.960 1.00 48.88 577 PRO A N 1
ATOM 4678 C CA . PRO A 1 577 ? -72.621 -46.253 31.529 1.00 48.88 577 PRO A CA 1
ATOM 4679 C C . PRO A 1 577 ? -71.653 -47.409 31.226 1.00 48.88 577 PRO A C 1
ATOM 4681 O O . PRO A 1 577 ? -70.743 -47.256 30.413 1.00 48.88 577 PRO A O 1
ATOM 4684 N N . ALA A 1 578 ? -71.834 -48.552 31.889 1.00 49.81 578 ALA A N 1
ATOM 4685 C CA . ALA A 1 578 ? -71.129 -49.795 31.574 1.00 49.81 578 ALA A CA 1
ATOM 4686 C C . ALA A 1 578 ? -71.886 -50.560 30.473 1.00 49.81 578 ALA A C 1
ATOM 4688 O O . ALA A 1 578 ? -73.113 -50.675 30.531 1.00 49.81 578 ALA A O 1
ATOM 4689 N N . GLY A 1 579 ? -71.175 -51.083 29.471 1.00 54.47 579 GLY A N 1
ATOM 4690 C CA . GLY A 1 579 ? -71.754 -51.977 28.466 1.00 54.47 579 GLY A CA 1
ATOM 4691 C C . GLY A 1 579 ? -72.034 -53.354 29.073 1.00 54.47 579 GLY A C 1
ATOM 4692 O O . GLY A 1 579 ? -71.296 -53.815 29.938 1.00 54.47 579 GLY A O 1
ATOM 4693 N N . THR A 1 580 ? -73.110 -54.031 28.664 1.00 62.28 580 THR A N 1
ATOM 4694 C CA . THR A 1 580 ? -73.384 -55.418 29.087 1.00 62.28 580 THR A CA 1
ATOM 4695 C C . THR A 1 580 ? -73.301 -56.343 27.883 1.00 62.28 580 THR A C 1
ATOM 4697 O O . THR A 1 580 ? -73.959 -56.097 26.872 1.00 62.28 580 THR A O 1
ATOM 4700 N N . VAL A 1 581 ? -72.515 -57.415 27.991 1.00 62.66 581 VAL A N 1
ATOM 4701 C CA . VAL A 1 581 ? -72.378 -58.435 26.941 1.00 62.66 581 VAL A CA 1
ATOM 4702 C C . VAL A 1 581 ? -72.979 -59.742 27.444 1.00 62.66 581 VAL A C 1
ATOM 4704 O O . VAL A 1 581 ? -72.549 -60.270 28.467 1.00 62.66 581 VAL A O 1
ATOM 4707 N N . VAL A 1 582 ? -73.979 -60.264 26.733 1.00 71.12 582 VAL A N 1
ATOM 4708 C CA . VAL A 1 582 ? -74.723 -61.460 27.150 1.00 71.12 582 VAL A CA 1
ATOM 4709 C C . VAL A 1 582 ? -74.265 -62.683 26.356 1.00 71.12 582 VAL A C 1
ATOM 4711 O O . VAL A 1 582 ? -74.270 -62.665 25.126 1.00 71.12 582 VAL A O 1
ATOM 4714 N N . PHE A 1 583 ? -73.902 -63.756 27.058 1.00 74.69 583 PHE A N 1
ATOM 4715 C CA . PHE A 1 583 ? -73.530 -65.050 26.489 1.00 74.69 583 PHE A CA 1
ATOM 4716 C C . PHE A 1 583 ? -74.566 -66.104 26.879 1.00 74.69 583 PHE A C 1
ATOM 4718 O O . PHE A 1 583 ? -74.815 -66.300 28.063 1.00 74.69 583 PHE A O 1
ATOM 4725 N N . THR A 1 584 ? -75.130 -66.825 25.911 1.00 81.62 584 THR A N 1
ATOM 4726 C CA . THR A 1 584 ? -76.027 -67.962 26.178 1.00 81.62 584 THR A CA 1
ATOM 4727 C C . THR A 1 584 ? -75.343 -69.255 25.752 1.00 81.62 584 THR A C 1
ATOM 4729 O O . THR A 1 584 ? -74.953 -69.401 24.593 1.00 81.62 584 THR A O 1
ATOM 4732 N N . LEU A 1 585 ? -75.169 -70.182 26.691 1.00 83.81 585 LEU A N 1
ATOM 4733 C CA . LEU A 1 585 ? -74.449 -71.441 26.509 1.00 83.81 585 LEU A CA 1
ATOM 4734 C C . LEU A 1 585 ? -75.334 -72.635 26.907 1.00 83.81 585 LEU A C 1
ATOM 4736 O O . LEU A 1 585 ? -76.139 -72.502 27.820 1.00 83.81 585 LEU A O 1
ATOM 4740 N N . PRO A 1 586 ? -75.173 -73.818 26.287 1.00 85.25 586 PRO A N 1
ATOM 4741 C CA . PRO A 1 586 ? -75.888 -75.028 26.701 1.00 85.25 586 PRO A CA 1
ATOM 4742 C C . PRO A 1 586 ? -75.635 -75.402 28.168 1.00 85.25 586 PRO A C 1
ATOM 4744 O O . PRO A 1 586 ? -74.508 -75.272 28.663 1.00 85.25 586 PRO A O 1
ATOM 4747 N N . THR A 1 587 ? -76.642 -75.947 28.850 1.00 87.69 587 THR A N 1
ATOM 4748 C CA . THR A 1 587 ? -76.610 -76.233 30.293 1.00 87.69 587 THR A CA 1
ATOM 4749 C C . THR A 1 587 ? -75.527 -77.244 30.672 1.00 87.69 587 THR A C 1
ATOM 4751 O O . THR A 1 587 ? -74.954 -77.144 31.759 1.00 87.69 587 THR A O 1
ATOM 4754 N N . LYS A 1 588 ? -75.132 -78.142 29.755 1.00 84.69 588 LYS A N 1
ATOM 4755 C CA . LYS A 1 588 ? -74.000 -79.069 29.965 1.00 84.69 588 LYS A CA 1
ATOM 4756 C C . LYS A 1 588 ? -72.669 -78.374 30.289 1.00 84.69 588 LYS A C 1
ATOM 4758 O O . LYS A 1 588 ? -71.789 -79.003 30.857 1.00 84.69 588 LYS A O 1
ATOM 4763 N N . TYR A 1 589 ? -72.501 -77.098 29.931 1.00 86.38 589 TYR A N 1
ATOM 4764 C CA . TYR A 1 589 ? -71.273 -76.344 30.205 1.00 86.38 589 TYR A CA 1
ATOM 4765 C C . TYR A 1 589 ? -71.283 -75.600 31.542 1.00 86.38 589 TYR A C 1
ATOM 4767 O O . TYR A 1 589 ? -70.273 -74.993 31.897 1.00 86.38 589 TYR A O 1
ATOM 4775 N N . LYS A 1 590 ? -72.384 -75.661 32.299 1.00 86.88 590 LYS A N 1
ATOM 4776 C CA . LYS A 1 590 ? -72.525 -74.949 33.574 1.00 86.88 590 LYS A CA 1
ATOM 4777 C C . LYS A 1 590 ? -71.477 -75.372 34.608 1.00 86.88 590 LYS A C 1
ATOM 4779 O O . LYS A 1 590 ? -71.005 -74.543 35.374 1.00 86.88 590 LYS A O 1
ATOM 4784 N N . GLU A 1 591 ? -71.036 -76.631 34.586 1.00 86.25 591 GLU A N 1
ATOM 4785 C CA . GLU A 1 591 ? -69.961 -77.109 35.472 1.00 86.25 591 GLU A CA 1
ATOM 4786 C C . GLU A 1 591 ? -68.611 -76.396 35.242 1.00 86.25 591 GLU A C 1
ATOM 4788 O O . GLU A 1 591 ? -67.766 -76.365 36.135 1.00 86.25 591 GLU A O 1
ATOM 4793 N N . TYR A 1 592 ? -68.426 -75.763 34.077 1.00 88.88 592 TYR A N 1
ATOM 4794 C CA . TYR A 1 592 ? -67.227 -75.004 33.720 1.00 88.88 592 TYR A CA 1
ATOM 4795 C C . TYR A 1 592 ? -67.420 -73.480 33.797 1.00 88.88 592 TYR A C 1
ATOM 4797 O O . TYR A 1 592 ? -66.543 -72.747 33.339 1.00 88.88 592 TYR A O 1
ATOM 4805 N N . GLU A 1 593 ? -68.519 -72.981 34.378 1.00 86.31 593 GLU A N 1
ATOM 4806 C CA . GLU A 1 593 ? -68.874 -71.551 34.437 1.00 86.31 593 GLU A CA 1
ATOM 4807 C C . GLU A 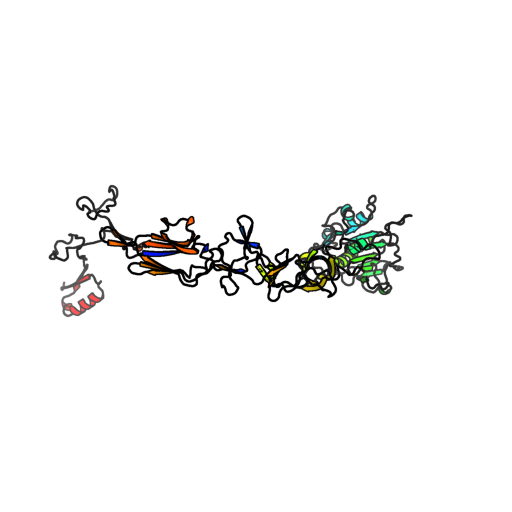1 593 ? -67.709 -70.662 34.893 1.00 86.31 593 GLU A C 1
ATOM 4809 O O . GLU A 1 593 ? -67.343 -69.717 34.197 1.00 86.31 593 GLU A O 1
ATOM 4814 N N . ASN A 1 594 ? -67.027 -71.038 35.977 1.00 82.69 594 ASN A N 1
ATOM 4815 C CA . ASN A 1 594 ? -65.877 -70.292 36.497 1.00 82.69 594 ASN A CA 1
ATOM 4816 C C . ASN A 1 594 ? -64.705 -70.199 35.501 1.00 82.69 594 ASN A C 1
ATOM 4818 O O . ASN A 1 594 ? -63.998 -69.190 35.449 1.00 82.69 594 ASN A O 1
ATOM 4822 N N . LEU A 1 595 ? -64.462 -71.252 34.713 1.00 86.75 595 LEU A N 1
ATOM 4823 C CA . LEU A 1 595 ? -63.405 -71.252 33.696 1.00 86.75 595 LEU A CA 1
ATOM 4824 C C . LEU A 1 595 ? -63.804 -70.393 32.494 1.00 86.75 595 LEU A C 1
ATOM 4826 O O . LEU A 1 595 ? -62.967 -69.667 31.955 1.00 86.75 595 LEU A O 1
ATOM 4830 N N . ILE A 1 596 ? -65.080 -70.448 32.111 1.00 84.06 596 ILE A N 1
ATOM 4831 C CA . ILE A 1 596 ? -65.657 -69.680 31.006 1.00 84.06 596 ILE A CA 1
ATOM 4832 C C . ILE A 1 596 ? -65.662 -68.186 31.344 1.00 84.06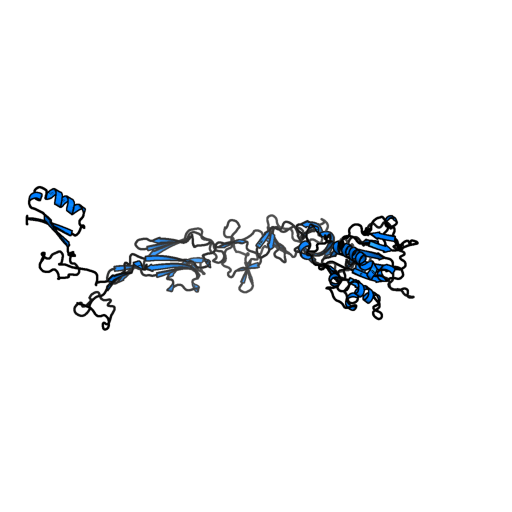 596 ILE A C 1
ATOM 4834 O O . ILE A 1 596 ? -65.164 -67.384 30.558 1.00 84.06 596 ILE A O 1
ATOM 4838 N N . GLU A 1 597 ? -66.129 -67.802 32.532 1.00 82.38 597 GLU A N 1
ATOM 4839 C CA . GLU A 1 597 ? -66.141 -66.411 32.989 1.00 82.38 597 GLU A CA 1
ATOM 4840 C C . GLU A 1 597 ? -64.719 -65.840 33.063 1.00 82.38 597 GLU A C 1
ATOM 4842 O O . GLU A 1 597 ? -64.454 -64.734 32.587 1.00 82.38 597 GLU A O 1
ATOM 4847 N N . LYS A 1 598 ? -63.761 -66.622 33.580 1.00 82.38 598 LYS A N 1
ATOM 4848 C CA . LYS A 1 598 ? -62.346 -66.231 33.616 1.00 82.38 598 LYS A CA 1
ATOM 4849 C C . LYS A 1 598 ? -61.754 -66.059 32.217 1.00 82.38 598 LYS A C 1
ATOM 4851 O O . LYS A 1 598 ? -60.882 -65.212 32.035 1.00 82.38 598 LYS A O 1
ATOM 4856 N N . ALA A 1 599 ? -62.191 -66.852 31.240 1.00 80.25 599 ALA A N 1
ATOM 4857 C CA . ALA A 1 599 ? -61.772 -66.699 29.853 1.00 80.25 599 ALA A CA 1
ATOM 4858 C C . ALA A 1 599 ? -62.390 -65.445 29.218 1.00 80.25 599 ALA A C 1
ATOM 4860 O O . ALA A 1 599 ? -61.658 -64.654 28.635 1.00 80.25 599 ALA A O 1
ATOM 4861 N N . ILE A 1 600 ? -63.692 -65.208 29.396 1.00 80.56 600 ILE A N 1
ATOM 4862 C CA . ILE A 1 600 ? -64.394 -64.024 28.870 1.00 80.56 600 ILE A CA 1
ATOM 4863 C C . ILE A 1 600 ? -63.784 -62.735 29.433 1.00 80.56 600 ILE A C 1
ATOM 4865 O O . ILE A 1 600 ? -63.460 -61.824 28.673 1.00 80.56 600 ILE A O 1
ATOM 4869 N N . LYS A 1 601 ? -63.514 -62.689 30.745 1.00 76.38 601 LYS A N 1
ATOM 4870 C CA . LYS A 1 601 ? -62.882 -61.536 31.411 1.00 76.38 601 LYS A CA 1
ATOM 4871 C C . LYS A 1 601 ? -61.486 -61.189 30.885 1.00 76.38 601 LYS A C 1
ATOM 4873 O O . LYS A 1 601 ? -61.033 -60.073 31.104 1.00 76.38 601 LYS A O 1
ATOM 4878 N N . LYS A 1 602 ? -60.796 -62.101 30.186 1.00 77.88 602 LYS A N 1
ATOM 4879 C CA . LYS A 1 602 ? -59.516 -61.780 29.527 1.00 77.88 602 LYS A CA 1
ATOM 4880 C C . LYS A 1 602 ? -59.680 -60.964 28.244 1.00 77.88 602 LYS A C 1
ATOM 4882 O O . LYS A 1 602 ? -58.702 -60.362 27.816 1.00 77.88 602 LYS A O 1
ATOM 4887 N N . TYR A 1 603 ? -60.859 -60.983 27.621 1.00 67.50 603 TYR A N 1
ATOM 4888 C CA . TYR A 1 603 ? -61.066 -60.446 26.271 1.00 67.50 603 TYR A CA 1
ATOM 4889 C C . TYR A 1 603 ? -62.117 -59.330 26.183 1.00 67.50 603 TYR A C 1
ATOM 4891 O O . TYR A 1 603 ? -62.210 -58.692 25.138 1.00 67.50 603 TYR A O 1
ATOM 4899 N N . ILE A 1 604 ? -62.889 -59.069 27.243 1.00 72.44 604 ILE A N 1
ATOM 4900 C CA . ILE A 1 604 ? -63.822 -57.928 27.300 1.00 72.44 604 ILE A CA 1
ATOM 4901 C C . ILE A 1 604 ? -63.118 -56.641 27.751 1.00 72.44 604 ILE A C 1
ATOM 4903 O O . ILE A 1 604 ? -62.120 -56.687 28.475 1.00 72.44 604 ILE A O 1
ATOM 4907 N N . GLY A 1 605 ? -63.635 -55.485 27.323 1.00 60.31 605 GLY A N 1
ATOM 4908 C CA . GLY A 1 605 ? -63.120 -54.182 27.742 1.00 60.31 605 GLY A CA 1
ATOM 4909 C C . GLY A 1 605 ? -63.333 -53.939 29.239 1.00 60.31 605 GLY A C 1
ATOM 4910 O O . GLY A 1 605 ? -64.281 -54.446 29.831 1.00 60.31 605 GLY A O 1
ATOM 4911 N N . ALA A 1 606 ? -62.472 -53.125 29.860 1.00 55.47 606 ALA A N 1
ATOM 4912 C CA . ALA A 1 606 ? -62.494 -52.858 31.308 1.00 55.47 606 ALA A CA 1
ATOM 4913 C C . ALA A 1 606 ? -63.801 -52.217 31.831 1.00 55.47 606 ALA A C 1
ATOM 4915 O O . ALA A 1 606 ? -64.000 -52.133 33.040 1.00 55.47 606 ALA A O 1
ATOM 4916 N N . SER A 1 607 ? -64.672 -51.751 30.933 1.00 55.12 607 SER A N 1
ATOM 4917 C CA . SER A 1 607 ? -65.966 -51.126 31.225 1.00 55.12 607 SER A CA 1
ATOM 4918 C C . SER A 1 607 ? -67.179 -52.013 30.924 1.00 55.12 607 SER A C 1
ATOM 4920 O O . SER A 1 607 ? -68.303 -51.541 31.090 1.00 55.12 607 SER A O 1
ATOM 4922 N N . ASP A 1 608 ? -66.977 -53.259 30.483 1.00 62.81 608 ASP A N 1
ATOM 4923 C CA . ASP A 1 608 ? -68.064 -54.170 30.118 1.00 62.81 608 ASP A CA 1
ATOM 4924 C C . ASP A 1 608 ? -68.313 -55.232 31.196 1.00 62.81 608 ASP A C 1
ATOM 4926 O O . ASP A 1 608 ? -67.381 -55.819 31.751 1.00 62.81 608 ASP A O 1
ATOM 4930 N N . VAL A 1 609 ? -69.587 -55.518 31.467 1.00 71.19 609 VAL A N 1
ATOM 4931 C CA . VAL A 1 609 ? -70.015 -56.576 32.391 1.00 71.19 609 VAL A CA 1
ATOM 4932 C C . VAL A 1 609 ? -70.536 -57.769 31.581 1.00 71.19 609 VAL A C 1
ATOM 4934 O O . VAL A 1 609 ? -71.507 -57.619 30.833 1.00 71.19 609 VAL A O 1
ATOM 4937 N N . PRO A 1 610 ? -69.924 -58.962 31.693 1.00 75.06 610 PRO A N 1
ATOM 4938 C CA . PRO A 1 610 ? -70.428 -60.150 31.027 1.00 75.06 610 PRO A CA 1
ATOM 4939 C C . PRO A 1 610 ? -71.555 -60.781 31.857 1.00 75.06 610 PRO A C 1
ATOM 4941 O O . PRO A 1 610 ? -71.409 -60.973 33.062 1.00 75.06 610 PRO A O 1
ATOM 4944 N N . VAL A 1 611 ? -72.657 -61.152 31.209 1.00 79.19 611 VAL A N 1
ATOM 4945 C CA . VAL A 1 611 ? -73.746 -61.936 31.816 1.00 79.19 611 VAL A CA 1
ATOM 4946 C C . VAL A 1 611 ? -73.844 -63.263 31.072 1.00 79.19 611 VAL A C 1
ATOM 4948 O O . VAL A 1 611 ? -74.009 -63.269 29.854 1.00 79.19 611 VAL A O 1
ATOM 4951 N N . ILE A 1 612 ? -73.715 -64.387 31.780 1.00 81.56 612 ILE A N 1
ATOM 4952 C CA . ILE A 1 612 ? -73.711 -65.728 31.180 1.00 81.56 612 ILE A CA 1
ATOM 4953 C C . ILE A 1 612 ? -74.984 -66.469 31.596 1.00 81.56 612 ILE A C 1
ATOM 4955 O O . ILE A 1 612 ? -75.245 -66.644 32.782 1.00 81.56 612 ILE A O 1
ATOM 4959 N N . PHE A 1 613 ? -75.760 -66.925 30.617 1.00 85.31 613 PHE A N 1
ATOM 4960 C CA . PHE A 1 613 ? -76.921 -67.788 30.810 1.00 85.31 613 PHE A CA 1
ATOM 4961 C C . PHE A 1 613 ? -76.604 -69.207 30.342 1.00 85.31 613 PHE A C 1
ATOM 4963 O O . PHE A 1 613 ? -76.022 -69.398 29.273 1.00 85.31 613 PHE A O 1
ATOM 4970 N N . PHE A 1 614 ? -77.013 -70.199 31.133 1.00 85.12 614 PHE A N 1
ATOM 4971 C CA . PHE A 1 614 ? -76.868 -71.615 30.802 1.00 85.12 614 PHE A CA 1
ATOM 4972 C C . PHE A 1 614 ? -78.229 -72.241 30.532 1.00 85.12 614 PHE A C 1
ATOM 4974 O O . PHE A 1 614 ? -78.904 -72.691 31.459 1.00 85.12 614 PHE A O 1
ATOM 4981 N N . GLU A 1 615 ? -78.617 -72.279 29.266 1.00 82.06 615 GLU A N 1
ATOM 4982 C CA . GLU A 1 615 ? -79.933 -72.723 28.820 1.00 82.06 615 GLU A CA 1
ATOM 4983 C C . GLU A 1 615 ? -79.772 -73.651 27.612 1.00 82.06 615 GLU A C 1
ATOM 4985 O O . GLU A 1 615 ? -79.102 -73.314 26.632 1.00 82.06 615 GLU A O 1
ATOM 4990 N N . ASP A 1 616 ? -80.373 -74.835 27.685 1.00 72.62 616 ASP A N 1
ATOM 4991 C CA . ASP A 1 616 ? -80.561 -75.701 26.527 1.00 72.62 616 ASP A CA 1
ATOM 4992 C C . ASP A 1 616 ? -81.791 -75.209 25.752 1.00 72.62 616 ASP A C 1
ATOM 4994 O O . ASP A 1 616 ? -82.810 -74.865 26.352 1.00 72.62 616 ASP A O 1
ATOM 4998 N N . LYS A 1 617 ? -81.688 -75.137 24.422 1.00 55.50 617 LYS A N 1
ATOM 4999 C CA . LYS A 1 617 ? -82.854 -74.863 23.573 1.00 55.50 617 LYS A CA 1
ATOM 5000 C C . LYS A 1 617 ? -83.811 -76.042 23.531 1.00 55.50 617 LYS A C 1
ATOM 5002 O O . LYS A 1 617 ? -83.307 -77.180 23.382 1.00 55.50 617 LYS A O 1
#

pLDDT: mean 82.27, std 16.35, range [30.5, 96.94]

Solvent-accessible surface area (backbone atoms only — not comparable to full-atom values): 36170 Å² total; per-residue (Å²): 137,88,86,76,81,89,80,71,86,85,74,92,76,93,61,99,69,75,63,67,91,85,45,82,78,60,56,52,78,47,70,46,78,89,39,61,45,79,48,78,47,73,29,74,89,26,62,37,72,46,78,44,74,62,52,81,67,40,78,37,88,54,90,69,46,39,44,18,36,92,86,67,47,79,52,82,63,79,57,32,60,40,75,60,89,89,39,28,26,36,46,49,73,84,49,47,75,46,74,55,51,56,34,32,32,32,45,32,31,33,37,49,51,79,89,52,82,89,50,79,44,72,47,30,53,35,35,67,56,55,90,87,71,42,57,58,30,45,50,49,36,73,50,48,39,43,30,28,87,68,68,70,43,62,82,41,46,35,32,58,83,45,49,81,56,41,62,60,24,60,72,64,57,70,83,68,31,47,34,37,38,35,63,18,65,45,64,51,27,61,46,84,57,101,77,52,49,72,59,65,59,65,64,44,23,70,51,28,12,28,40,37,42,23,16,84,34,32,85,91,63,66,66,49,74,54,99,56,71,41,81,48,38,46,67,74,57,80,85,51,97,74,49,64,44,77,39,38,48,28,32,54,63,87,73,57,81,90,50,96,62,50,48,80,49,77,62,32,54,78,60,51,28,61,56,48,37,35,36,38,72,94,24,19,35,45,34,40,33,48,37,66,52,71,75,40,32,78,80,38,40,66,53,52,50,45,54,51,49,53,49,64,33,49,28,35,50,66,52,68,84,41,80,48,68,50,54,86,64,83,35,53,24,31,56,52,98,92,38,84,40,78,45,90,70,46,59,50,92,58,38,50,33,69,73,72,72,44,53,79,88,27,52,42,85,70,48,74,50,68,44,40,73,85,61,80,66,74,88,65,83,96,78,69,78,87,65,80,67,58,66,36,57,42,83,75,48,71,57,92,49,14,45,28,48,47,51,60,79,57,99,78,58,93,74,74,82,72,79,78,82,60,89,83,45,43,35,29,33,74,82,73,34,40,37,39,33,76,71,71,41,23,42,36,36,44,47,39,76,90,35,58,45,79,48,82,55,99,63,33,41,38,38,37,36,52,53,47,41,24,15,89,73,32,35,77,46,89,58,62,48,77,46,78,44,69,54,55,65,45,73,63,96,87,43,80,32,73,57,69,46,47,34,34,34,25,38,23,73,88,77,52,44,85,44,76,41,49,46,91,76,57,51,74,89,58,29,53,69,35,34,36,42,38,40,42,72,40,79,83,16,57,42,76,45,57,57,83,75,60,49,42,19,60,48,89,89,56,80,91,58,91,89,56,89,83,50,70,30,76,77,14,59,73,76,74,90,62,51,76,48,79,46,81,38,50,45,89,51,52,91,46,43,73,60,50,53,58,53,49,65,73,75,56,60,99,58,50,48,79,46,80,44,65,52,69,132

Nearest PDB structures (foldseek):
  3hhf-assembly1_A  TM=5.626E-01  e=9.113E+00  Neisseria meningitidis serogroup B

Secondary structure (DSSP, 8-state):
----GGG-------SS---TTT----EEEEE-TT-EEEEEEE-GGGS--EEEEPPTT-EES-TT---B-TTSPBPP-TTTEEEETTEEEE--TT-EEEPPEEEEEEEEEEE-PPP-TTS-EEE-EEE---TTT-HHHHHHHHHHSSTTTTTSS-TTEEEGGG---GGGGTS--GGG-SEEEEEESSSSBS--SSSPPB--HHHHHHTT-EEEEEES--SSS--EEEEEEEEEEBSS-SSSS--EEEEEEEEEGGGSPP-TTEEEE--BSSSEESEEEEEETTS-EEEEE-THHHHTHHHHHHHHHHHHHHHHHT-EEEPPPEEEEE-SS--SEEEETTEEEE--SEEEEEEHHHHTT--GGGEEEEEEEEEETT--S---TT-S-TTSSTTSEEEEEEETTEEEEEE---TT-TT--PPPPPTT-EEEE-SS-EEEESS--EEEE---TTTEEEEE-SSEEEEEE---EETTTTEE-SS-EEEEEE--EEEETTEEEEPPEEEEEEEETTT--EEEEEGGG--GGGEEEEEEEEEEE-GGGEEEEETTS---S--TTSPP-TT-TT---TTPPPPPPPEEEEEEE-GGGGGGHHHHHHHHTTTS-TTEEEEEEE---

Organism: NCBI:txid1776391

Foldseek 3Di:
DDDDPDDDDDDDDDDPDDPVVPDDDFWDKFFQQVFWDKDWFFDPLQADFDKAFAAFFDKFQDLLFWWAAPVRHTDDSPQQWDDDPRIITGDRPPKDWDFFFKWKKKFKWWFQDADDLPAAEEAEAAEDDDPVPLPLLVLCLVLQAPVCVVVLFPPRYHYLNNDNDSVSRHPDDLLRHQEYEAEDAAQFFNDPDPDTHGDPPVVSQQSQHEYEYAYQHYPLFGKDFAPFWDKWWFPDFRTDPTDIATDRIWGQQVPHDDDPQKDWDDRTPDRIDQWIWIDRQSTAIYIYHHCVCSVPCVRCSSVVVRNSVVRNNGIMDMDDIAMFGDAQDFFQFEQDPNHTDGTDFRWGPDQQCVVVVHDPVGIDTRDMGMGGPVPPDDPDDDDDDPCQGRPQKDFDDDDNRITTIHGHDDPPNPPRPDDDADPCWGWYHHPGIIMTGNRIIIFGRHNQPVQWDWDDDPFWIKIKGAATDGRSLSDGGPGIDIDIGGFPFDDDPRDTHRDWFKKWWFQAPPPRDIDIDTPVPDDCNRHGTGMMMTMGGDPVSIDMGGQVPAWFADAPPDDDDPVCRDDTDRRGDDDDDAAEAEAEAAQVCVVVVVVVVVVVVVPDDPRYDYHYHHHDD

Sequence (617 aa):
MKIFPSTHKIKSVTESHVDLDLNVPLAYIELDYSKYKIDKVMKDIANTDVKTEVLVNQEFSSPSVKLFNKFSEAVNMDNLLTRVGDKYYYRPKDMISFEPQRFNYTATIKTNIAYKIANRYNINVACVDDVDSLDLSKRIAAGFSNPSAREIVPPNISINNNRLDAYTFTDMSITDCDVLFIESPDGIHYDDSQKPTEIDKILFLNNNAAIWIASDYNKNYPYENTS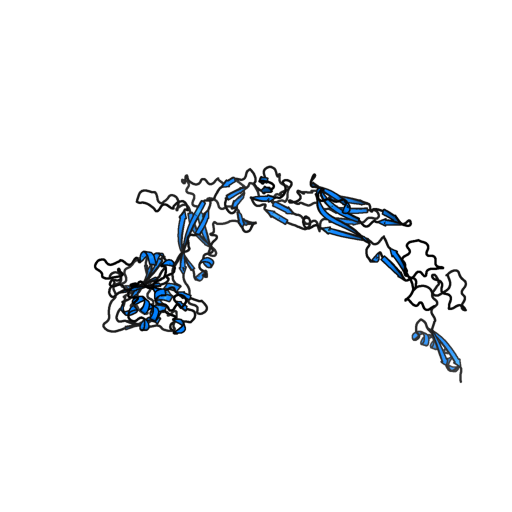SFDEYTIKTPILNSKTSMLSDVYFDINAMPYNPNVIYHNIFNGNKAPILVVEHIGKGYEIISHSSILNNIEENIKVMYEVIMFCYLNRYETTTNLRQWITSEIPDYQIESGKLVKKKYFMSDVDLYKYFNLKASELILYNVNIVDEHTNTTPDDNTQDLYDYATSIQFIGMNGGRLMFDKVTSSNSTYSTEPKKPTNWISMYDGDNIIYLRELHYIVETDLSGKVFTVINEDDLKVKILAFKSTSLGVDTQMPFEKTIPFVKTSVNGVERIREAEYAFYINVHNQEIGFDFLEDFTEDKGEMLFTIRVYQTPDSIQVTDMRQLGGGLKEDAADNYNLMDIGHINGRPYRPAGTVVFTLPTKYKEYENLIEKAIKKYIGASDVPVIFFEDK